Protein 3K7N (pdb70)

Secondary structure (DSSP, 8-state):
--STTS-EEEEEEEEE-HHHHHHTTT-HHHHHHHHHHHHHHHHHHHGGGTEEEEEEEEEE-SS--SS---SSHHHHHHHHHHHIIIIITTTS--SEEEEEE-S--STT--EEE-SS-TT-TTT-EEEEE---S-HHHHHHHHHHHHHHHTT--PPPTT---SSS-BTT-SS-SS---B--HHHHHHHHHHHHHH--GGGSSPPPGGG--SPP-TTSSS--TT-S---SSTTT---TTEETTTTEEPPTT-EEE--SSTTBPPEE--SS-SSPPP--BPPTT---TTTTPPPBTTB---HHHHHHHHH-TTEEEPPGGGGGGGGS-SSSS-EE-TT--EEPPPTTSGGGSB--EEETT----B----SS--BPPTT-EEETTEEEETTEEEETTS--

Sequence (396 aa):
DRYLQDKKYIEFYVIVDNRMYRYYNNDKPAIKIKVYEMINAVNTKFRPLKIHIALIGLEIWSNKDKFEVKPAASVTLKSFGEWRETVLLPRKRNDNAQLLTGIDFNGNTVGRAYIGSLCKTNESVAIVQDYNR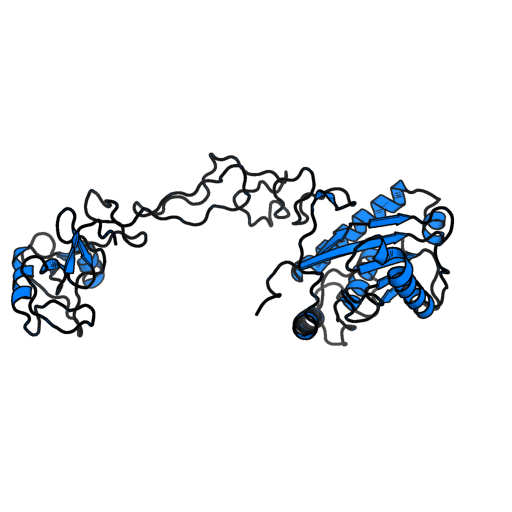RISLVASTITHELGHNLGIHHDKASCICIPGPCIMLKKRTAPAFQFSSCSIREYREYLLRDRPQCILNKPLSTDIVSPPICGNYFVEVGEECDCGSPQACQSACCNAATCQFKGAETECRVAKDDCDLPELCTGQSAECPTDSLQRNGHPCQNNQSYCYNGTCPTLTNQCITLLGPHFTVSPKGCFNLNMRGDDGSFCRMEDGTKIPCAAKDVKCGRLYCTEKNTMSCLIPPNPDGIMAEPGTKCGDGMVCSKGQCVDVQTAY

CATH classification: 3.40.390.10

InterPro domains:
  IPR001590 Peptidase M12B, ADAM/reprolysin [PF01421] (205-400)
  IPR001590 Peptidase M12B, ADAM/reprolysin [PS50215] (205-400)
  IPR001762 Disintegrin domain [PS50214] (408-477)
  IPR001762 Disintegrin domain [SM00050] (417-475)
  IPR002870 Peptidase M12B, propeptide [PF01562] (32-115)
  IPR006586 ADAM, cysteine-rich domain [PF08516] (477-556)
  IPR006586 ADAM, cysteine-rich domain [SM00608] (476-589)
  IPR024079 Metallopeptidase, catalytic domain superfamily [G3DSA:3.40.390.10] (197-401)
  IPR034027 Reprolysin domain, adamalysin-type [cd04269] (205-398)
  IPR036436 Disintegrin domain superfamily [G3DSA:4.10.70.10] (407-443)
  IPR036436 Disintegrin domain superfamily [G3DSA:4.10.70.10] (444-473)
  IPR036436 Disintegrin domain superfamily [SSF57552] (417-473)

Solvent-accessible surface area: 20429 Å² total; per-residue (Å²): 167,128,38,20,118,83,69,0,17,1,15,0,9,4,0,0,0,19,100,0,32,153,128,35,131,81,61,83,102,34,0,80,106,22,2,36,90,4,14,39,29,0,6,75,11,0,77,105,9,105,5,10,3,1,2,34,6,35,33,29,4,41,111,147,37,118,30,120,10,89,61,33,8,58,74,0,7,120,35,0,2,81,21,4,66,98,70,6,38,101,175,87,176,13,8,0,0,1,0,3,0,27,13,112,4,85,74,115,49,44,16,105,16,52,84,7,0,6,39,95,82,74,51,0,0,0,0,0,18,8,72,51,207,121,58,38,20,0,0,2,5,4,0,9,9,0,0,13,0,1,8,0,90,61,19,163,115,104,25,86,15,137,124,30,36,7,0,0,72,154,136,49,124,45,25,0,134,80,17,0,70,44,2,53,155,51,6,104,93,12,0,78,189,48,150,8,125,38,0,65,72,135,6,118,37,107,71,22,75,15,62,70,57,66,23,7,77,8,66,9,87,83,23,83,4,15,12,2,49,82,158,50,32,173,16,49,0,3,60,8,72,73,2,95,56,70,34,55,143,46,124,37,84,111,34,143,73,68,1,9,70,70,10,76,2,68,31,141,45,21,94,27,43,117,69,60,66,34,144,52,7,58,59,5,73,140,104,98,0,26,0,62,101,6,70,20,9,14,15,38,62,9,0,61,114,74,62,16,118,135,43,21,38,2,41,155,45,7,0,81,56,0,90,163,20,72,129,24,10,0,2,57,88,132,110,33,68,80,63,78,5,60,70,120,6,15,41,2,0,20,0,1,0,5,87,113,133,67,150,44,59,86,66,5,124,22,147,96,2,48,38,12,91,84,2,0,40,15,32,131,28,48,0,5,33,140,17,87,5,36,76,33,150,85,46,85

B-factor: mean 52.79, std 18.28, range [23.36, 135.87]

Radius of gyration: 33.34 Å; Cα contacts (8 Å, |Δi|>4): 846; chains: 1; bounding box: 57×54×93 Å

Organism: Naja atra (NCBI:txid8656)

Structure (mmCIF, N/CA/C/O backbone):
data_3K7N
#
_entry.id   3K7N
#
_cell.length_a   62.999
_cell.length_b   62.999
_cell.length_c   273.265
_cell.angle_alpha   90.00
_cell.angle_beta   90.00
_cell.angle_gamma   90.00
#
_symmetry.space_group_name_H-M   'P 43 21 2'
#
loop_
_entity.id
_entity.type
_entity.pdbx_description
1 polymer K-like
2 branched 2-acetamido-2-deoxy-beta-D-glucopyranose-(1-4)-[alpha-L-fucopyranose-(1-6)]2-acetamido-2-deoxy-beta-D-glucopyranose
3 branched 2-acetamido-2-deoxy-beta-D-glucopyranose-(1-4)-[beta-L-fucopyranose-(1-6)]2-acetamido-2-deoxy-beta-D-glucopyranose
4 non-polymer 'ZINC ION'
5 non-polymer 'CALCIUM ION'
6 water water
#
loop_
_atom_site.group_PDB
_atom_site.id
_atom_site.type_symbol
_atom_site.label_atom_id
_atom_site.label_alt_id
_atom_site.label_comp_id
_atom_site.label_asym_id
_atom_site.label_entity_id
_atom_site.label_seq_id
_atom_site.pdbx_PDB_ins_code
_atom_site.Cartn_x
_atom_site.Cartn_y
_atom_site.Cartn_z
_atom_site.occupancy
_atom_site.B_iso_or_equiv
_atom_site.auth_seq_id
_atom_site.auth_comp_id
_atom_site.auth_asym_id
_atom_site.auth_atom_id
_atom_site.pdbx_PDB_model_num
ATOM 1 N N . ASP A 1 2 ? -19.225 -48.696 42.158 1.00 104.85 198 ASP A N 1
ATOM 2 C CA . ASP A 1 2 ? -19.114 -47.207 42.339 1.00 104.98 198 ASP A CA 1
ATOM 3 C C . ASP A 1 2 ? -19.701 -46.340 41.173 1.00 104.44 198 ASP A C 1
ATOM 4 O O . ASP A 1 2 ? -19.961 -46.829 40.063 1.00 104.09 198 ASP A O 1
ATOM 9 N N . ARG A 1 3 ? -19.900 -45.048 41.460 1.00 107.04 199 ARG A N 1
ATOM 10 C CA . ARG A 1 3 ? -20.541 -44.065 40.558 1.00 106.21 199 ARG A CA 1
ATOM 11 C C . ARG A 1 3 ? -19.770 -42.735 40.651 1.00 104.57 199 ARG A C 1
ATOM 12 O O . ARG A 1 3 ? -19.577 -42.254 41.754 1.00 105.12 199 ARG A O 1
ATOM 20 N N . TYR A 1 4 ? -19.376 -42.070 39.559 1.00 90.56 200 TYR A N 1
ATOM 21 C CA . TYR A 1 4 ? -20.086 -41.973 38.279 1.00 88.47 200 TYR A CA 1
ATOM 22 C C . TYR A 1 4 ? -21.541 -41.647 38.712 1.00 86.88 200 TYR A C 1
ATOM 23 O O . TYR A 1 4 ? -21.677 -40.626 39.355 1.00 87.05 200 TYR A O 1
ATOM 32 N N . LEU A 1 5 ? -22.620 -42.367 38.418 1.00 90.47 201 LEU A N 1
ATOM 33 C CA . LEU A 1 5 ? -22.951 -43.079 37.254 1.00 87.99 201 LEU A CA 1
ATOM 34 C C . LEU A 1 5 ? -24.416 -42.776 36.924 1.00 86.19 201 LEU A C 1
ATOM 35 O O . LEU A 1 5 ? -24.737 -42.886 35.745 1.00 87.61 201 LEU A O 1
ATOM 40 N N . GLN A 1 6 ? -25.348 -42.354 37.808 1.00 86.61 202 GLN A N 1
ATOM 41 C CA . GLN A 1 6 ? -25.329 -41.691 39.166 1.00 83.92 202 GLN A CA 1
ATOM 42 C C . GLN A 1 6 ? -25.040 -40.250 39.606 1.00 80.45 202 GLN A C 1
ATOM 43 O O . GLN A 1 6 ? -25.913 -39.628 40.214 1.00 80.64 202 GLN A O 1
ATOM 49 N N . ASP A 1 7 ? -23.875 -39.694 39.310 1.00 64.48 203 ASP A N 1
ATOM 50 C CA . ASP A 1 7 ? -23.671 -38.259 39.306 1.00 61.64 203 ASP A CA 1
ATOM 51 C C . ASP A 1 7 ? -23.939 -37.574 37.917 1.00 58.80 203 ASP A C 1
ATOM 52 O O . ASP A 1 7 ? -23.556 -38.096 36.830 1.00 57.94 203 ASP A O 1
ATOM 57 N N . LYS A 1 8 ? -24.621 -36.435 37.993 1.00 49.37 204 LYS A N 1
ATOM 58 C CA . LYS A 1 8 ? -24.722 -35.490 36.902 1.00 47.16 204 LYS A CA 1
ATOM 59 C C . LYS A 1 8 ? -23.329 -35.170 36.311 1.00 45.17 204 LYS A C 1
ATOM 60 O O . LYS A 1 8 ? -22.385 -34.867 37.046 1.00 45.30 204 LYS A O 1
ATOM 66 N N . LYS A 1 9 ? -23.179 -35.299 34.991 1.00 42.31 205 LYS A N 1
ATOM 67 C CA . LYS A 1 9 ? -21.886 -35.012 34.369 1.00 41.46 205 LYS A CA 1
ATOM 68 C C . LYS A 1 9 ? -22.054 -33.783 33.514 1.00 39.69 205 LYS A C 1
ATOM 69 O O . LYS A 1 9 ? -23.179 -33.311 33.248 1.00 36.48 205 LYS A O 1
ATOM 75 N N . TYR A 1 10 ? -20.931 -33.210 33.155 1.00 42.44 206 TYR A N 1
ATOM 76 C CA . TYR A 1 10 ? -20.993 -31.944 32.442 1.00 42.53 206 TYR A CA 1
ATOM 77 C C . TYR A 1 10 ? -19.899 -31.865 31.437 1.00 41.92 206 TYR A C 1
ATOM 78 O O . TYR A 1 10 ? -18.742 -32.185 31.762 1.00 42.47 206 TYR A O 1
ATOM 87 N N . ILE A 1 11 ? -20.240 -31.367 30.246 1.00 40.21 207 ILE A N 1
ATOM 88 C CA . ILE A 1 11 ? -19.200 -31.170 29.178 1.00 39.10 207 ILE A CA 1
ATOM 89 C C . ILE A 1 11 ? -19.084 -29.709 28.883 1.00 36.90 207 ILE A C 1
ATOM 90 O O . ILE A 1 11 ? -20.066 -29.038 28.520 1.00 36.26 207 ILE A O 1
ATOM 95 N N . GLU A 1 12 ? -17.886 -29.223 29.112 1.00 36.95 208 GLU A N 1
ATOM 96 C CA . GLU A 1 12 ? -17.493 -27.880 28.769 1.00 36.06 208 GLU A CA 1
ATOM 97 C C . GLU A 1 12 ? -17.208 -27.884 27.284 1.00 35.92 208 GLU A C 1
ATOM 98 O O . GLU A 1 12 ? -16.140 -28.299 26.831 1.00 33.61 208 GLU A O 1
ATOM 104 N N . PHE A 1 13 ? -18.211 -27.395 26.519 1.00 37.70 209 PHE A N 1
ATOM 105 C CA . PHE A 1 13 ? -18.284 -27.576 25.074 1.00 35.10 209 PHE A CA 1
ATOM 106 C C . PHE A 1 13 ? -17.935 -26.316 24.320 1.00 34.39 209 PHE A C 1
ATOM 107 O O . PHE A 1 13 ? -18.398 -25.231 24.664 1.00 34.06 209 PHE A O 1
ATOM 115 N N . TYR A 1 14 ? -17.098 -26.456 23.310 1.00 33.74 210 TYR A N 1
ATOM 116 C CA . TYR A 1 14 ? -16.626 -25.347 22.556 1.00 35.62 210 TYR A CA 1
ATOM 117 C C . TYR A 1 14 ? -17.099 -25.567 21.050 1.00 35.85 210 TYR A C 1
ATOM 118 O O . TYR A 1 14 ? -16.948 -26.654 20.503 1.00 34.60 210 TYR A O 1
ATOM 127 N N . VAL A 1 15 ? -17.675 -24.534 20.450 1.00 32.56 211 VAL A N 1
ATOM 128 C CA . VAL A 1 15 ? -18.226 -24.576 19.065 1.00 31.83 211 VAL A CA 1
ATOM 129 C C . VAL A 1 15 ? -17.486 -23.576 18.182 1.00 31.25 211 VAL A C 1
ATOM 130 O O . VAL A 1 15 ? -17.254 -22.417 18.576 1.00 31.93 211 VAL A O 1
ATOM 134 N N . ILE A 1 16 ? -17.106 -24.046 16.997 1.00 30.43 212 ILE A N 1
ATOM 135 C CA . ILE A 1 16 ? -16.569 -23.214 15.858 1.00 29.19 212 ILE A CA 1
ATOM 136 C C . ILE A 1 16 ? -17.605 -23.257 14.759 1.00 28.41 212 ILE A C 1
ATOM 137 O O . ILE A 1 16 ? -18.117 -24.323 14.420 1.00 29.99 212 ILE A O 1
ATOM 142 N N . VAL A 1 17 ? -17.962 -22.089 14.253 1.00 27.90 213 VAL A N 1
ATOM 143 C CA . VAL A 1 17 ? -18.707 -21.957 13.038 1.00 29.77 213 VAL A CA 1
ATOM 144 C C . VAL A 1 17 ? -17.712 -21.512 11.928 1.00 31.47 213 VAL A C 1
ATOM 145 O O . VAL A 1 17 ? -17.037 -20.431 12.021 1.00 32.67 213 VAL A O 1
ATOM 149 N N . ASP A 1 18 ? -17.529 -22.388 10.944 1.00 32.25 214 ASP A N 1
ATOM 150 C CA . ASP A 1 18 ? -16.506 -22.133 9.910 1.00 33.81 214 ASP A CA 1
ATOM 151 C C . ASP A 1 18 ? -16.983 -21.029 8.913 1.00 32.99 214 ASP A C 1
ATOM 152 O O . ASP A 1 18 ? -18.114 -20.505 9.017 1.00 32.31 214 ASP A O 1
ATOM 157 N N . ASN A 1 19 ? -16.059 -20.559 8.102 1.00 32.66 215 ASN A N 1
ATOM 158 C CA . ASN A 1 19 ? -16.318 -19.409 7.180 1.00 32.98 215 ASN A CA 1
ATOM 159 C C . ASN A 1 19 ? -17.370 -19.749 6.081 1.00 32.93 215 ASN A C 1
ATOM 160 O O . ASN A 1 19 ? -18.123 -18.875 5.705 1.00 35.45 215 ASN A O 1
ATOM 165 N N . ARG A 1 20 ? -17.419 -20.974 5.581 1.00 32.01 216 ARG A N 1
ATOM 166 C CA . ARG A 1 20 ? -18.514 -21.403 4.673 1.00 34.37 216 ARG A CA 1
ATOM 167 C C . ARG A 1 20 ? -19.876 -21.298 5.279 1.00 34.92 216 ARG A C 1
ATOM 168 O O . ARG A 1 20 ? -20.830 -20.834 4.639 1.00 36.37 216 ARG A O 1
ATOM 176 N N . MET A 1 21 ? -19.996 -21.692 6.533 1.00 35.62 217 MET A N 1
ATOM 177 C CA . MET A 1 21 ? -21.239 -21.532 7.192 1.00 36.71 217 MET A CA 1
ATOM 178 C C . MET A 1 21 ? -21.587 -20.026 7.401 1.00 34.26 217 MET A C 1
ATOM 179 O O . MET A 1 21 ? -22.686 -19.652 7.188 1.00 32.21 217 MET A O 1
ATOM 184 N N . TYR A 1 22 ? -20.649 -19.198 7.831 1.00 37.43 218 TYR A N 1
ATOM 185 C CA . TYR A 1 22 ? -20.879 -17.776 7.987 1.00 37.34 218 TYR A CA 1
ATOM 186 C C . TYR A 1 22 ? -21.397 -17.174 6.680 1.00 38.38 218 TYR A C 1
ATOM 187 O O . TYR A 1 22 ? -22.310 -16.370 6.741 1.00 38.88 218 TYR A O 1
ATOM 196 N N . ARG A 1 23 ? -20.780 -17.525 5.522 1.00 35.46 219 ARG A N 1
ATOM 197 C CA . ARG A 1 23 ? -21.252 -17.088 4.172 1.00 36.40 219 ARG A CA 1
ATOM 198 C C . ARG A 1 23 ? -22.639 -17.596 3.865 1.00 38.06 219 ARG A C 1
ATOM 199 O O . ARG A 1 23 ? -23.470 -16.800 3.422 1.00 36.81 219 ARG A O 1
ATOM 207 N N . TYR A 1 24 ? -22.883 -18.894 4.100 1.00 39.37 220 TYR A N 1
ATOM 208 C CA . TYR A 1 24 ? -24.222 -19.485 3.898 1.00 43.56 220 TYR A CA 1
ATOM 209 C C . TYR A 1 24 ? -25.314 -18.779 4.745 1.00 45.98 220 TYR A C 1
ATOM 210 O O . TYR A 1 24 ? -26.483 -18.695 4.323 1.00 47.98 220 TYR A O 1
ATOM 219 N N . TYR A 1 25 ? -24.940 -18.250 5.932 1.00 39.48 221 TYR A N 1
ATOM 220 C CA . TYR A 1 25 ? -25.816 -17.446 6.768 1.00 37.83 221 TYR A CA 1
ATOM 221 C C . TYR A 1 25 ? -25.779 -15.989 6.424 1.00 37.52 221 TYR A C 1
ATOM 222 O O . TYR A 1 25 ? -26.061 -15.155 7.225 1.00 36.26 221 TYR A O 1
ATOM 231 N N . ASN A 1 26 ? -25.371 -15.657 5.212 1.00 41.09 222 ASN A N 1
ATOM 232 C CA . ASN A 1 26 ? -25.463 -14.265 4.796 1.00 41.26 222 ASN A CA 1
ATOM 233 C C . ASN A 1 26 ? -24.751 -13.314 5.754 1.00 40.19 222 ASN A C 1
ATOM 234 O O . ASN A 1 26 ? -25.202 -12.193 6.020 1.00 40.50 222 ASN A O 1
ATOM 239 N N . ASN A 1 27 ? -23.621 -13.765 6.295 1.00 41.30 223 ASN A N 1
ATOM 240 C CA . ASN A 1 27 ? -22.842 -12.927 7.201 1.00 40.81 223 ASN A CA 1
ATOM 241 C C . ASN A 1 27 ? -23.605 -12.469 8.453 1.00 39.81 223 ASN A C 1
ATOM 242 O O . ASN A 1 27 ? -23.213 -11.492 9.089 1.00 39.76 223 ASN A O 1
ATOM 247 N N . ASP A 1 28 ? -24.674 -13.166 8.832 1.00 39.03 224 ASP A N 1
ATOM 248 C CA . ASP A 1 28 ? -25.585 -12.725 9.904 1.00 39.57 224 ASP A CA 1
ATOM 249 C C . ASP A 1 28 ? -25.184 -13.394 11.241 1.00 40.07 224 ASP A C 1
ATOM 250 O O . ASP A 1 28 ? -25.692 -14.471 11.544 1.00 38.68 224 ASP A O 1
ATOM 255 N N . LYS A 1 29 ? -24.295 -12.760 12.022 1.00 40.38 225 LYS A N 1
ATOM 256 C CA . LYS A 1 29 ? -23.858 -13.338 13.293 1.00 39.76 225 LYS A CA 1
ATOM 257 C C . LYS A 1 29 ? -25.004 -13.557 14.213 1.00 36.48 225 LYS A C 1
ATOM 258 O O . LYS A 1 29 ? -25.117 -14.600 14.746 1.00 34.21 225 LYS A O 1
ATOM 264 N N . PRO A 1 30 ? -25.852 -12.540 14.405 1.00 36.11 226 PRO A N 1
ATOM 265 C CA . PRO A 1 30 ? -26.956 -12.803 15.291 1.00 34.02 226 PRO A CA 1
ATOM 266 C C . PRO A 1 30 ? -27.773 -14.066 14.965 1.00 35.44 226 PRO A C 1
ATOM 267 O O . PRO A 1 30 ? -28.238 -14.773 15.874 1.00 36.47 226 PRO A O 1
ATOM 271 N N . ALA A 1 31 ? -27.947 -14.362 13.687 1.00 35.23 227 ALA A N 1
ATOM 272 C CA . ALA A 1 31 ? -28.813 -15.482 13.247 1.00 35.03 227 ALA A CA 1
ATOM 273 C C . ALA A 1 31 ? -28.021 -16.737 13.441 1.00 34.36 227 ALA A C 1
ATOM 274 O O . ALA A 1 31 ? -28.576 -17.785 13.836 1.00 35.23 227 ALA A O 1
ATOM 276 N N . ILE A 1 32 ? -26.701 -16.635 13.231 1.00 30.42 228 ILE A N 1
ATOM 277 C CA . ILE A 1 32 ? -25.857 -17.785 13.496 1.00 31.09 228 ILE A CA 1
ATOM 278 C C . ILE A 1 32 ? -25.880 -18.199 14.995 1.00 31.68 228 ILE A C 1
ATOM 279 O O . ILE A 1 32 ? -26.094 -19.375 15.355 1.00 30.67 228 ILE A O 1
ATOM 284 N N . LYS A 1 33 ? -25.723 -17.191 15.856 1.00 35.39 229 LYS A N 1
ATOM 285 C CA . LYS A 1 33 ? -25.686 -17.455 17.309 1.00 37.21 229 LYS A CA 1
ATOM 286 C C . LYS A 1 33 ? -26.999 -18.017 17.836 1.00 37.25 229 LYS A C 1
ATOM 287 O O . LYS A 1 33 ? -26.944 -18.949 18.598 1.00 39.27 229 LYS A O 1
ATOM 293 N N . ILE A 1 34 ? -28.134 -17.410 17.505 1.00 30.39 230 ILE A N 1
ATOM 294 C CA . ILE A 1 34 ? -29.400 -17.921 17.973 1.00 32.66 230 ILE A CA 1
ATOM 295 C C . ILE A 1 34 ? -29.596 -19.356 17.463 1.00 32.60 230 ILE A C 1
ATOM 296 O O . ILE A 1 34 ? -30.102 -20.165 18.177 1.00 33.60 230 ILE A O 1
ATOM 301 N N . LYS A 1 35 ? -29.151 -19.699 16.232 1.00 37.65 231 LYS A N 1
ATOM 302 C CA . LYS A 1 35 ? -29.325 -21.075 15.735 1.00 36.79 231 LYS A CA 1
ATOM 303 C C . LYS A 1 35 ? -28.524 -22.011 16.694 1.00 36.52 231 LYS A C 1
ATOM 304 O O . LYS A 1 35 ? -28.991 -23.112 17.068 1.00 36.81 231 LYS A O 1
ATOM 310 N N . VAL A 1 36 ? -27.280 -21.644 17.018 1.00 33.08 232 VAL A N 1
ATOM 311 C CA . VAL A 1 36 ? -26.408 -22.592 17.796 1.00 32.51 232 VAL A CA 1
ATOM 312 C C . VAL A 1 36 ? -26.946 -22.704 19.213 1.00 31.69 232 VAL A C 1
ATOM 313 O O . VAL A 1 36 ? -27.001 -23.769 19.797 1.00 28.63 232 VAL A O 1
ATOM 317 N N . TYR A 1 37 ? -27.383 -21.567 19.752 1.00 30.86 233 TYR A N 1
ATOM 318 C CA . TYR A 1 37 ? -28.060 -21.658 21.065 1.00 31.81 233 TYR A CA 1
ATOM 319 C C . TYR A 1 37 ? -29.223 -22.643 21.082 1.00 32.52 233 TYR A C 1
ATOM 320 O O . TYR A 1 37 ? -29.356 -23.436 22.027 1.00 32.99 233 TYR A O 1
ATOM 329 N N . GLU A 1 38 ? -30.069 -22.591 20.050 1.00 36.34 234 GLU A N 1
ATOM 330 C CA . GLU A 1 38 ? -31.311 -23.408 20.032 1.00 37.87 234 GLU A CA 1
ATOM 331 C C . GLU A 1 38 ? -30.925 -24.884 19.804 1.00 36.75 234 GLU A C 1
ATOM 332 O O . GLU A 1 38 ? -31.513 -25.774 20.370 1.00 36.26 234 GLU A O 1
ATOM 338 N N . MET A 1 39 ? -29.835 -25.116 19.094 1.00 34.11 235 MET A N 1
ATOM 339 C CA . MET A 1 39 ? -29.435 -26.470 18.854 1.00 35.23 235 MET A CA 1
ATOM 340 C C . MET A 1 39 ? -28.869 -27.037 20.079 1.00 35.07 235 MET A C 1
ATOM 341 O O . MET A 1 39 ? -29.152 -28.167 20.362 1.00 35.57 235 MET A O 1
ATOM 346 N N . ILE A 1 40 ? -28.041 -26.258 20.816 1.00 35.28 236 ILE A N 1
ATOM 347 C CA . ILE A 1 40 ? -27.447 -26.771 22.037 1.00 34.55 236 ILE A CA 1
ATOM 348 C C . ILE A 1 40 ? -28.524 -27.113 23.042 1.00 34.18 236 ILE A C 1
ATOM 349 O O . ILE A 1 40 ? -28.386 -28.055 23.772 1.00 34.71 236 ILE A O 1
ATOM 354 N N . ASN A 1 41 ? -29.599 -26.363 23.097 1.00 31.29 237 ASN A N 1
ATOM 355 C CA . ASN A 1 41 ? -30.638 -26.656 24.093 1.00 33.60 237 ASN A CA 1
ATOM 356 C C . ASN A 1 41 ? -31.348 -27.964 23.736 1.00 35.03 237 ASN A C 1
ATOM 357 O O . ASN A 1 41 ? -31.799 -28.721 24.588 1.00 36.54 237 ASN A O 1
ATOM 362 N N . ALA A 1 42 ? -31.508 -28.186 22.446 1.00 42.43 238 ALA A N 1
ATOM 363 C CA . ALA A 1 42 ? -32.132 -29.421 21.903 1.00 41.81 238 ALA A CA 1
ATOM 364 C C . ALA A 1 42 ? -31.196 -30.624 22.129 1.00 40.79 238 ALA A C 1
ATOM 365 O O . ALA A 1 42 ? -31.641 -31.705 22.456 1.00 41.10 238 ALA A O 1
ATOM 367 N N . VAL A 1 43 ? -29.901 -30.460 21.919 1.00 37.91 239 VAL A N 1
ATOM 368 C CA . VAL A 1 43 ? -28.946 -31.507 22.353 1.00 37.43 239 VAL A CA 1
ATOM 369 C C . VAL A 1 43 ? -29.045 -31.871 23.894 1.00 41.20 239 VAL A C 1
ATOM 370 O O . VAL A 1 43 ? -29.000 -33.089 24.276 1.00 42.47 239 VAL A O 1
ATOM 374 N N . ASN A 1 44 ? -29.121 -30.849 24.780 1.00 42.22 240 ASN A N 1
ATOM 375 C CA . ASN A 1 44 ? -29.279 -31.091 26.205 1.00 43.94 240 ASN A CA 1
ATOM 376 C C . ASN A 1 44 ? -30.592 -31.854 26.577 1.00 44.88 240 ASN A C 1
ATOM 377 O O . ASN A 1 44 ? -30.568 -32.668 27.501 1.00 42.86 240 ASN A O 1
ATOM 382 N N . THR A 1 45 ? -31.702 -31.533 25.895 1.00 39.08 241 THR A N 1
ATOM 383 C CA . THR A 1 45 ? -32.933 -32.253 26.029 1.00 40.31 241 THR A CA 1
ATOM 384 C C . THR A 1 45 ? -32.763 -33.714 25.665 1.00 41.77 241 THR A C 1
ATOM 385 O O . THR A 1 45 ? -33.257 -34.518 26.379 1.00 43.47 241 THR A O 1
ATOM 389 N N . LYS A 1 46 ? -32.042 -34.072 24.598 1.00 43.86 242 LYS A N 1
ATOM 390 C CA . LYS A 1 46 ? -31.800 -35.515 24.265 1.00 43.74 242 LYS A CA 1
ATOM 391 C C . LYS A 1 46 ? -30.821 -36.175 25.228 1.00 43.62 242 LYS A C 1
ATOM 392 O O . LYS A 1 46 ? -30.970 -37.337 25.547 1.00 44.11 242 LYS A O 1
ATOM 398 N N . PHE A 1 47 ? -29.847 -35.434 25.730 1.00 40.38 243 PHE A N 1
ATOM 399 C CA . PHE A 1 47 ? -28.914 -36.020 26.674 1.00 40.97 243 PHE A CA 1
ATOM 400 C C . PHE A 1 47 ? -29.390 -36.139 28.146 1.00 40.44 243 PHE A C 1
ATOM 401 O O . PHE A 1 47 ? -28.776 -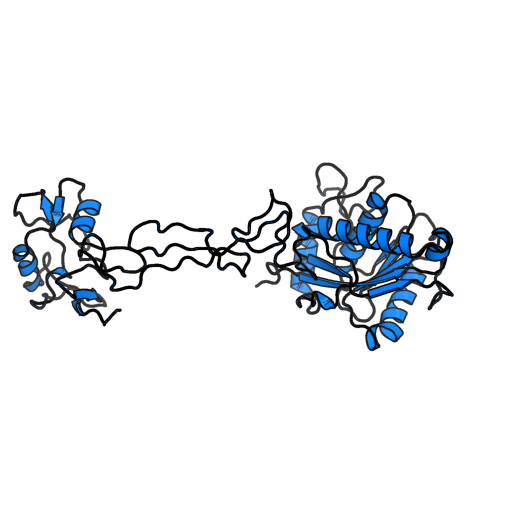36.858 28.958 1.00 39.22 243 PHE A O 1
ATOM 409 N N . ARG A 1 48 ? -30.465 -35.452 28.473 1.00 42.05 244 ARG A N 1
ATOM 410 C CA . ARG A 1 48 ? -30.976 -35.449 29.852 1.00 43.95 244 ARG A CA 1
ATOM 411 C C . ARG A 1 48 ? -31.118 -36.878 30.511 1.00 44.23 244 ARG A C 1
ATOM 412 O O . ARG A 1 48 ? -30.699 -37.078 31.644 1.00 44.71 244 ARG A O 1
ATOM 420 N N . PRO A 1 49 ? -31.759 -37.844 29.816 1.00 49.82 245 PRO A N 1
ATOM 421 C CA . PRO A 1 49 ? -31.820 -39.186 30.414 1.00 50.31 245 PRO A CA 1
ATOM 422 C C . PRO A 1 49 ? -30.440 -39.770 30.683 1.00 49.66 245 PRO A C 1
ATOM 423 O O . PRO A 1 49 ? -30.328 -40.613 31.583 1.00 49.96 245 PRO A O 1
ATOM 427 N N . LEU A 1 50 ? -29.396 -39.324 29.967 1.00 37.33 246 LEU A N 1
ATOM 428 C CA . LEU A 1 50 ? -28.054 -39.784 30.289 1.00 35.54 246 LEU A CA 1
ATOM 429 C C . LEU A 1 50 ? -27.386 -38.985 31.397 1.00 35.43 246 LEU A C 1
ATOM 430 O O . LEU A 1 50 ? -26.207 -39.167 31.624 1.00 35.43 246 LEU A O 1
ATOM 435 N N . LYS A 1 51 ? -28.076 -38.052 32.046 1.00 41.62 247 LYS A N 1
ATOM 436 C CA . LYS A 1 51 ? -27.445 -37.270 33.137 1.00 44.23 247 LYS A CA 1
ATOM 437 C C . LYS A 1 51 ? -26.165 -36.525 32.713 1.00 43.20 247 LYS A C 1
ATOM 438 O O . LYS A 1 51 ? -25.156 -36.511 33.410 1.00 43.51 247 LYS A O 1
ATOM 444 N N . ILE A 1 52 ? -26.174 -35.940 31.541 1.00 45.32 248 ILE A N 1
ATOM 445 C CA . ILE A 1 52 ? -24.984 -35.304 31.017 1.00 44.89 248 ILE A CA 1
ATOM 446 C C . ILE A 1 52 ? -25.546 -33.978 30.432 1.00 43.41 248 ILE A C 1
ATOM 447 O O . ILE A 1 52 ? -26.620 -33.904 29.753 1.00 43.27 248 ILE A O 1
ATOM 452 N N . HIS A 1 53 ? -24.914 -32.900 30.839 1.00 45.54 249 HIS A N 1
ATOM 453 C CA . HIS A 1 53 ? -25.303 -31.580 30.410 1.00 44.49 249 HIS A CA 1
ATOM 454 C C . HIS A 1 53 ? -24.140 -30.973 29.619 1.00 44.16 249 HIS A C 1
ATOM 455 O O . HIS A 1 53 ? -22.966 -31.053 30.030 1.00 44.92 249 HIS A O 1
ATOM 462 N N . ILE A 1 54 ? -24.490 -30.371 28.481 1.00 37.89 250 ILE A N 1
ATOM 463 C CA . ILE A 1 54 ? -23.543 -29.725 27.555 1.00 36.55 250 ILE A CA 1
ATOM 464 C C . ILE A 1 54 ? -23.554 -28.230 27.841 1.00 35.41 250 ILE A C 1
ATOM 465 O O . ILE A 1 54 ? -24.558 -27.504 27.563 1.00 34.87 250 ILE A O 1
ATOM 470 N N . ALA A 1 55 ? -22.454 -27.759 28.391 1.00 35.09 251 ALA A N 1
ATOM 471 C CA . ALA A 1 55 ? -22.403 -26.380 28.746 1.00 33.46 251 ALA A CA 1
ATOM 472 C C . ALA A 1 55 ? -21.581 -25.670 27.732 1.00 34.71 251 ALA A C 1
ATOM 473 O O . ALA A 1 55 ? -20.337 -25.912 27.641 1.00 34.89 251 ALA A O 1
ATOM 475 N N . LEU A 1 56 ? -22.237 -24.739 27.007 1.00 36.74 252 LEU A N 1
ATOM 476 C CA . LEU A 1 56 ? -21.518 -23.960 26.036 1.00 35.76 252 LEU A CA 1
ATOM 477 C C . LEU A 1 56 ? -20.614 -22.876 26.663 1.00 36.02 252 LEU A C 1
ATOM 478 O O . LEU A 1 56 ? -21.105 -21.827 27.143 1.00 37.59 252 LEU A O 1
ATOM 483 N N . ILE A 1 57 ? -19.310 -23.088 26.602 1.00 30.43 253 ILE A N 1
ATOM 484 C CA . ILE A 1 57 ? -18.352 -22.161 27.129 1.00 31.00 253 ILE A CA 1
ATOM 485 C C . ILE A 1 57 ? -17.427 -21.450 26.106 1.00 32.79 253 ILE A C 1
ATOM 486 O O . ILE A 1 57 ? -16.537 -20.618 26.485 1.00 32.05 253 ILE A O 1
ATOM 491 N N . GLY A 1 58 ? -17.608 -21.735 24.816 1.00 36.60 254 GLY A N 1
ATOM 492 C CA . GLY A 1 58 ? -16.894 -21.004 23.776 1.00 36.75 254 GLY A CA 1
ATOM 493 C C . GLY A 1 58 ? -17.629 -21.103 22.441 1.00 36.90 254 GLY A C 1
ATOM 494 O O . GLY A 1 58 ? -18.164 -22.189 22.094 1.00 35.99 254 GLY A O 1
ATOM 495 N N . LEU A 1 59 ? -17.639 -19.998 21.693 1.00 35.77 255 LEU A N 1
ATOM 496 C CA . LEU A 1 59 ? -18.212 -19.933 20.299 1.00 35.68 255 LEU A CA 1
ATOM 497 C C . LEU A 1 59 ? -17.341 -19.038 19.457 1.00 36.30 255 LEU A C 1
ATOM 498 O O . LEU A 1 59 ? -17.224 -17.827 19.717 1.00 36.82 255 LEU A O 1
ATOM 503 N N . GLU A 1 60 ? -16.654 -19.609 18.478 1.00 35.71 256 GLU A N 1
ATOM 504 C CA . GLU A 1 60 ? -15.974 -18.732 17.510 1.00 36.07 256 GLU A CA 1
ATOM 505 C C . GLU A 1 60 ? -16.717 -18.807 16.169 1.00 34.64 256 GLU A C 1
ATOM 506 O O . GLU A 1 60 ? -17.179 -19.882 15.760 1.00 32.46 256 GLU A O 1
ATOM 512 N N . ILE A 1 61 ? -16.884 -17.646 15.559 1.00 37.16 257 ILE A N 1
ATOM 513 C CA . ILE A 1 61 ? -17.379 -17.563 14.174 1.00 38.69 257 ILE A CA 1
ATOM 514 C C . ILE A 1 61 ? -16.235 -17.091 13.282 1.00 38.70 257 ILE A C 1
ATOM 515 O O . ILE A 1 61 ? -15.650 -16.010 13.466 1.00 39.24 257 ILE A O 1
ATOM 520 N N . TRP A 1 62 ? -15.857 -17.923 12.350 1.00 35.45 258 TRP A N 1
ATOM 521 C CA . TRP A 1 62 ? -14.732 -17.536 11.490 1.00 35.36 258 TRP A CA 1
ATOM 522 C C . TRP A 1 62 ? -15.270 -16.601 10.372 1.00 36.64 258 TRP A C 1
ATOM 523 O O . TRP A 1 62 ? -15.425 -16.991 9.238 1.00 35.99 258 TRP A O 1
ATOM 534 N N . SER A 1 63 ? -15.564 -15.349 10.727 1.00 34.80 259 SER A N 1
ATOM 535 C CA . SER A 1 63 ? -16.060 -14.400 9.802 1.00 37.21 259 SER A CA 1
ATOM 536 C C . SER A 1 63 ? -15.051 -13.901 8.727 1.00 39.68 259 SER A C 1
ATOM 537 O O . SER A 1 63 ? -15.470 -13.331 7.695 1.00 41.67 259 SER A O 1
ATOM 540 N N . ASN A 1 64 ? -13.754 -14.104 8.904 1.00 44.79 260 ASN A N 1
ATOM 541 C CA . ASN A 1 64 ? -12.836 -13.633 7.870 1.00 45.51 260 ASN A CA 1
ATOM 542 C C . ASN A 1 64 ? -12.250 -14.785 7.037 1.00 46.91 260 ASN A C 1
ATOM 543 O O . ASN A 1 64 ? -12.296 -14.753 5.779 1.00 49.25 260 ASN A O 1
ATOM 548 N N . LYS A 1 65 ? -11.719 -15.807 7.700 1.00 42.47 261 LYS A N 1
ATOM 549 C CA . LYS A 1 65 ? -11.149 -16.918 7.013 1.00 43.73 261 LYS A CA 1
ATOM 550 C C . LYS A 1 65 ? -11.170 -18.064 7.998 1.00 42.07 261 LYS A C 1
ATOM 551 O O . LYS A 1 65 ? -11.235 -17.821 9.183 1.00 40.83 261 LYS A O 1
ATOM 557 N N . ASP A 1 66 ? -11.045 -19.297 7.510 1.00 41.30 262 ASP A N 1
ATOM 558 C CA . ASP A 1 66 ? -10.918 -20.433 8.371 1.00 41.08 262 ASP A CA 1
ATOM 559 C C . ASP A 1 66 ? -9.555 -20.477 9.021 1.00 42.29 262 ASP A C 1
ATOM 560 O O . ASP A 1 66 ? -8.587 -19.949 8.436 1.00 40.64 262 ASP A O 1
ATOM 565 N N . LYS A 1 67 ? -9.458 -21.090 10.220 1.00 44.00 263 LYS A N 1
ATOM 566 C CA . LYS A 1 67 ? -8.156 -21.091 10.915 1.00 44.71 263 LYS A CA 1
ATOM 567 C C . LYS A 1 67 ? -7.315 -22.312 10.579 1.00 45.07 263 LYS A C 1
ATOM 568 O O . LYS A 1 67 ? -6.110 -22.259 10.819 1.00 46.82 263 LYS A O 1
ATOM 574 N N . PHE A 1 68 ? -7.927 -23.375 10.069 1.00 44.47 264 PHE A N 1
ATOM 575 C CA . PHE A 1 68 ? -7.184 -24.453 9.391 1.00 47.23 264 PHE A CA 1
ATOM 576 C C . PHE A 1 68 ? -8.031 -24.820 8.132 1.00 48.41 264 PHE A C 1
ATOM 577 O O . PHE A 1 68 ? -9.191 -24.385 8.038 1.00 47.69 264 PHE A O 1
ATOM 585 N N . GLU A 1 69 ? -7.504 -25.647 7.225 1.00 49.29 265 GLU A N 1
ATOM 586 C CA . GLU A 1 69 ? -8.170 -25.993 5.945 1.00 50.36 265 GLU A CA 1
ATOM 587 C C . GLU A 1 69 ? -9.325 -26.934 6.072 1.00 49.85 265 GLU A C 1
ATOM 588 O O . GLU A 1 69 ? -9.171 -28.097 6.477 1.00 51.38 265 GLU A O 1
ATOM 594 N N . VAL A 1 70 ? -10.513 -26.472 5.745 1.00 44.59 266 VAL A N 1
ATOM 595 C CA . VAL A 1 70 ? -11.617 -27.414 5.818 1.00 44.04 266 VAL A CA 1
ATOM 596 C C . VAL A 1 70 ? -11.837 -27.992 4.427 1.00 44.73 266 VAL A C 1
ATOM 597 O O . VAL A 1 70 ? -11.680 -27.264 3.438 1.00 44.92 266 VAL A O 1
ATOM 601 N N . LYS A 1 71 ? -12.038 -29.313 4.354 1.00 42.91 267 LYS A N 1
ATOM 602 C CA . LYS A 1 71 ? -11.933 -30.045 3.096 1.00 43.50 267 LYS A CA 1
ATOM 603 C C . LYS A 1 71 ? -13.082 -30.937 3.107 1.00 42.18 267 LYS A C 1
ATOM 604 O O . LYS A 1 71 ? -13.569 -31.221 4.176 1.00 41.55 267 LYS A O 1
ATOM 610 N N . PRO A 1 72 ? -13.579 -31.333 1.906 1.00 45.28 268 PRO A N 1
ATOM 611 C CA . PRO A 1 72 ? -14.805 -32.114 1.795 1.00 44.54 268 PRO A CA 1
ATOM 612 C C . PRO A 1 72 ? -14.704 -33.585 2.168 1.00 45.29 268 PRO A C 1
ATOM 613 O O . PRO A 1 72 ? -15.774 -34.265 2.354 1.00 46.38 268 PRO A O 1
ATOM 617 N N . ALA A 1 73 ? -13.477 -34.103 2.280 1.00 45.70 269 ALA A N 1
ATOM 618 C CA . ALA A 1 73 ? -13.274 -35.449 2.853 1.00 45.75 269 ALA A CA 1
ATOM 619 C C . ALA A 1 73 ? -13.394 -35.291 4.353 1.00 46.51 269 ALA A C 1
ATOM 620 O O . ALA A 1 73 ? -12.509 -34.699 4.979 1.00 46.61 269 ALA A O 1
ATOM 622 N N . ALA A 1 74 ? -14.513 -35.774 4.900 1.00 46.71 270 ALA A N 1
ATOM 623 C CA . ALA A 1 74 ? -14.846 -35.613 6.307 1.00 48.38 270 ALA A CA 1
ATOM 624 C C . ALA A 1 74 ? -13.737 -36.141 7.230 1.00 49.41 270 ALA A C 1
ATOM 625 O O . ALA A 1 74 ? -13.445 -35.498 8.263 1.00 48.99 270 ALA A O 1
ATOM 627 N N . SER A 1 75 ? -13.129 -37.286 6.888 1.00 47.73 271 SER A N 1
ATOM 628 C CA . SER A 1 75 ? -12.082 -37.847 7.747 1.00 47.95 271 SER A CA 1
ATOM 629 C C . SER A 1 75 ? -10.852 -36.976 7.719 1.00 46.65 271 SER A C 1
ATOM 630 O O . SER A 1 75 ? -10.170 -36.857 8.699 1.00 46.95 271 SER A O 1
ATOM 633 N N . VAL A 1 76 ? -10.561 -36.336 6.616 1.00 48.63 272 VAL A N 1
ATOM 634 C CA . VAL A 1 76 ? -9.414 -35.422 6.619 1.00 48.99 272 VAL A CA 1
ATOM 635 C C . VAL A 1 76 ? -9.697 -34.109 7.474 1.00 48.03 272 VAL A C 1
ATOM 636 O O . VAL A 1 76 ? -8.839 -33.592 8.192 1.00 48.26 272 VAL A O 1
ATOM 640 N N . THR A 1 77 ? -10.901 -33.597 7.411 1.00 48.32 273 THR A N 1
ATOM 641 C CA . THR A 1 77 ? -11.224 -32.419 8.235 1.00 48.31 273 THR A CA 1
ATOM 642 C C . THR A 1 77 ? -11.221 -32.764 9.719 1.00 46.48 273 THR A C 1
ATOM 643 O O . THR A 1 77 ? -10.695 -32.019 10.534 1.00 47.43 273 THR A O 1
ATOM 647 N N . LEU A 1 78 ? -11.766 -33.910 10.045 1.00 42.35 274 LEU A N 1
ATOM 648 C CA . LEU A 1 78 ? -11.860 -34.323 11.407 1.00 42.48 274 LEU A CA 1
ATOM 649 C C . LEU A 1 78 ? -10.493 -34.455 12.021 1.00 43.61 274 LEU A C 1
ATOM 650 O O . LEU A 1 78 ? -10.293 -34.052 13.137 1.00 43.72 274 LEU A O 1
ATOM 655 N N . LYS A 1 79 ? -9.549 -35.042 11.297 1.00 43.84 275 LYS A N 1
ATOM 656 C CA . LYS A 1 79 ? -8.212 -35.142 11.813 1.00 44.27 275 LYS A CA 1
ATOM 657 C C . LYS A 1 79 ? -7.490 -33.791 11.899 1.00 43.53 275 LYS A C 1
ATOM 658 O O . LYS A 1 79 ? -6.840 -33.490 12.885 1.00 44.94 275 LYS A O 1
ATOM 664 N N . SER A 1 80 ? -7.644 -32.959 10.908 1.00 45.09 276 SER A N 1
ATOM 665 C CA . SER A 1 80 ? -7.205 -31.575 10.981 1.00 45.50 276 SER A CA 1
ATOM 666 C C . SER A 1 80 ? -7.809 -30.694 12.147 1.00 45.09 276 SER A C 1
ATOM 667 O O . SER A 1 80 ? -7.103 -29.853 12.740 1.00 46.11 276 SER A O 1
ATOM 670 N N . PHE A 1 81 ? -9.098 -30.886 12.443 1.00 39.04 277 PHE A N 1
ATOM 671 C CA . PHE A 1 81 ? -9.769 -30.146 13.518 1.00 38.44 277 PHE A CA 1
ATOM 672 C C . PHE A 1 81 ? -9.172 -30.586 14.844 1.00 39.69 277 PHE A C 1
ATOM 673 O O . PHE A 1 81 ? -8.814 -29.725 15.652 1.00 39.33 277 PHE A O 1
ATOM 681 N N . GLY A 1 82 ? -9.053 -31.920 15.044 1.00 39.22 278 GLY A N 1
ATOM 682 C CA . GLY A 1 82 ? -8.478 -32.504 16.235 1.00 39.77 278 GLY A CA 1
ATOM 683 C C . GLY A 1 82 ? -7.134 -31.935 16.584 1.00 40.30 278 GLY A C 1
ATOM 684 O O . GLY A 1 82 ? -6.832 -31.667 17.755 1.00 41.71 278 GLY A O 1
ATOM 685 N N . GLU A 1 83 ? -6.343 -31.714 15.547 1.00 44.50 279 GLU A N 1
ATOM 686 C CA . GLU A 1 83 ? -4.981 -31.257 15.666 1.00 46.33 279 GLU A CA 1
ATOM 687 C C . GLU A 1 83 ? -4.960 -29.799 15.976 1.00 44.49 279 GLU A C 1
ATOM 688 O O . GLU A 1 83 ? -4.160 -29.340 16.753 1.00 45.76 279 GLU A O 1
ATOM 694 N N . TRP A 1 84 ? -5.845 -29.052 15.338 1.00 42.39 280 TRP A N 1
ATOM 695 C CA . TRP A 1 84 ? -5.986 -27.660 15.625 1.00 39.84 280 TRP A CA 1
ATOM 696 C C . TRP A 1 84 ? -6.453 -27.552 17.032 1.00 39.29 280 TRP A C 1
ATOM 697 O O . TRP A 1 84 ? -5.971 -26.760 17.764 1.00 40.06 280 TRP A O 1
ATOM 708 N N . ARG A 1 85 ? -7.407 -28.357 17.444 1.00 41.62 281 ARG A N 1
ATOM 709 C CA . ARG A 1 85 ? -7.875 -28.211 18.819 1.00 41.49 281 ARG A CA 1
ATOM 710 C C . ARG A 1 85 ? -6.701 -28.442 19.783 1.00 41.84 281 ARG A C 1
ATOM 711 O O . ARG A 1 85 ? -6.455 -27.697 20.732 1.00 41.49 281 ARG A O 1
ATOM 719 N N . GLU A 1 86 ? -5.977 -29.504 19.538 1.00 44.96 282 GLU A N 1
ATOM 720 C CA . GLU A 1 86 ? -4.853 -29.799 20.445 1.00 46.49 282 GLU A CA 1
ATOM 721 C C . GLU A 1 86 ? -3.741 -28.785 20.356 1.00 45.54 282 GLU A C 1
ATOM 722 O O . GLU A 1 86 ? -3.208 -28.369 21.352 1.00 46.51 282 GLU A O 1
ATOM 728 N N . THR A 1 87 ? -3.359 -28.413 19.166 1.00 43.95 283 THR A N 1
ATOM 729 C CA . THR A 1 87 ? -2.141 -27.641 19.040 1.00 46.49 283 THR A CA 1
ATOM 730 C C . THR A 1 87 ? -2.380 -26.156 19.256 1.00 45.98 283 THR A C 1
ATOM 731 O O . THR A 1 87 ? -1.486 -25.446 19.751 1.00 47.24 283 THR A O 1
ATOM 735 N N . VAL A 1 88 ? -3.565 -25.683 18.873 1.00 41.12 284 VAL A N 1
ATOM 736 C CA . VAL A 1 88 ? -3.860 -24.233 18.912 1.00 40.15 284 VAL A CA 1
ATOM 737 C C . VAL A 1 88 ? -4.851 -23.783 20.001 1.00 40.19 284 VAL A C 1
ATOM 738 O O . VAL A 1 88 ? -4.615 -22.817 20.679 1.00 39.59 284 VAL A O 1
ATOM 742 N N . LEU A 1 89 ? -5.979 -24.480 20.157 1.00 43.89 285 LEU A N 1
ATOM 743 C CA . LEU A 1 89 ? -7.054 -23.957 20.969 1.00 44.00 285 LEU A CA 1
ATOM 744 C C . LEU A 1 89 ? -6.773 -24.301 22.426 1.00 45.64 285 LEU A C 1
ATOM 745 O O . LEU A 1 89 ? -6.810 -23.434 23.305 1.00 46.59 285 LEU A O 1
ATOM 750 N N . LEU A 1 90 ? -6.584 -25.600 22.680 1.00 43.07 286 LEU A N 1
ATOM 751 C CA . LEU A 1 90 ? -6.513 -26.148 24.039 1.00 44.21 286 LEU A CA 1
ATOM 752 C C . LEU A 1 90 ? -5.484 -25.444 24.931 1.00 44.70 286 LEU A C 1
ATOM 753 O O . LEU A 1 90 ? -5.736 -25.307 26.150 1.00 46.18 286 LEU A O 1
ATOM 758 N N . PRO A 1 91 ? -4.289 -25.064 24.383 1.00 45.92 287 PRO A N 1
ATOM 759 C CA . PRO A 1 91 ? -3.389 -24.338 25.286 1.00 46.82 287 PRO A CA 1
ATOM 760 C C . PRO A 1 91 ? -3.949 -23.024 25.736 1.00 47.65 287 PRO A C 1
ATOM 761 O O . PRO A 1 91 ? -3.526 -22.552 26.794 1.00 49.84 287 PRO A O 1
ATOM 765 N N . ARG A 1 92 ? -4.932 -22.471 25.040 1.00 46.75 288 ARG A N 1
ATOM 766 C CA . ARG A 1 92 ? -5.453 -21.161 25.440 1.00 46.58 288 ARG A CA 1
ATOM 767 C C . ARG A 1 92 ? -6.873 -21.196 25.989 1.00 47.47 288 ARG A C 1
ATOM 768 O O . ARG A 1 92 ? -7.264 -20.320 26.778 1.00 47.91 288 ARG A O 1
ATOM 776 N N . LYS A 1 93 ? -7.662 -22.171 25.535 1.00 46.87 289 LYS A N 1
ATOM 777 C CA . LYS A 1 93 ? -9.065 -22.287 25.960 1.00 46.45 289 LYS A CA 1
ATOM 778 C C . LYS A 1 93 ? -9.403 -23.688 26.376 1.00 45.42 289 LYS A C 1
ATOM 779 O O . LYS A 1 93 ? -9.528 -24.588 25.527 1.00 45.19 289 LYS A O 1
ATOM 785 N N . ARG A 1 94 ? -9.611 -23.851 27.664 1.00 42.23 290 ARG A N 1
ATOM 786 C CA . ARG A 1 94 ? -9.933 -25.128 28.209 1.00 43.86 290 ARG A CA 1
ATOM 787 C C . ARG A 1 94 ? -11.304 -25.592 27.749 1.00 39.89 290 ARG A C 1
ATOM 788 O O . ARG A 1 94 ? -12.280 -24.802 27.745 1.00 38.27 290 ARG A O 1
ATOM 796 N N . ASN A 1 95 ? -11.409 -26.876 27.383 1.00 38.74 291 ASN A N 1
ATOM 797 C CA . ASN A 1 95 ? -12.705 -27.363 27.016 1.00 35.78 291 ASN A CA 1
ATOM 798 C C . ASN A 1 95 ? -12.607 -28.846 26.991 1.00 33.84 291 ASN A C 1
ATOM 799 O O . ASN A 1 95 ? -11.516 -29.334 26.680 1.00 28.78 291 ASN A O 1
ATOM 804 N N . ASP A 1 96 ? -13.727 -29.532 27.254 1.00 35.24 292 ASP A N 1
ATOM 805 C CA . ASP A 1 96 ? -13.750 -31.019 27.222 1.00 38.57 292 ASP A CA 1
ATOM 806 C C . ASP A 1 96 ? -13.906 -31.636 25.804 1.00 40.30 292 ASP A C 1
ATOM 807 O O . ASP A 1 96 ? -13.448 -32.775 25.527 1.00 40.28 292 ASP A O 1
ATOM 812 N N . ASN A 1 97 ? -14.577 -30.871 24.912 1.00 38.78 293 ASN A N 1
ATOM 813 C CA . ASN A 1 97 ? -15.008 -31.345 23.647 1.00 37.80 293 ASN A CA 1
ATOM 814 C C . ASN A 1 97 ? -15.319 -30.081 22.820 1.00 38.41 293 ASN A C 1
ATOM 815 O O . ASN A 1 97 ? -15.802 -29.089 23.393 1.00 39.77 293 ASN A O 1
ATOM 820 N N . ALA A 1 98 ? -15.006 -30.126 21.508 1.00 35.80 294 ALA A N 1
ATOM 821 C CA . ALA A 1 98 ? -15.315 -29.155 20.518 1.00 35.64 294 ALA A CA 1
ATOM 822 C C . ALA A 1 98 ? -16.051 -29.773 19.329 1.00 37.30 294 ALA A C 1
ATOM 823 O O . ALA A 1 98 ? -15.791 -30.891 18.934 1.00 37.89 294 ALA A O 1
ATOM 825 N N . GLN A 1 99 ? -17.017 -29.038 18.782 1.00 33.03 295 GLN A N 1
ATOM 826 C CA . GLN A 1 99 ? -17.586 -29.359 17.497 1.00 33.42 295 GLN A CA 1
ATOM 827 C C . GLN A 1 99 ? -17.355 -28.258 16.490 1.00 33.24 295 GLN A C 1
ATOM 828 O O . GLN A 1 99 ? -17.507 -27.065 16.782 1.00 32.91 295 GLN A O 1
ATOM 834 N N . LEU A 1 100 ? -17.017 -28.692 15.278 1.00 36.75 296 LEU A N 1
ATOM 835 C CA . LEU A 1 100 ? -16.978 -27.817 14.150 1.00 36.39 296 LEU A CA 1
ATOM 836 C C . LEU A 1 100 ? -18.309 -27.918 13.325 1.00 37.87 296 LEU A C 1
ATOM 837 O O . LEU A 1 100 ? -18.731 -28.980 12.883 1.00 37.99 296 LEU A O 1
ATOM 842 N N . LEU A 1 101 ? -18.972 -26.779 13.182 1.00 40.57 297 LEU A N 1
ATOM 843 C CA . LEU A 1 101 ? -20.175 -26.662 12.390 1.00 41.81 297 LEU A CA 1
ATOM 844 C C . LEU A 1 101 ? -19.727 -26.028 11.063 1.00 41.42 297 LEU A C 1
ATOM 845 O O . LEU A 1 101 ? -19.183 -24.924 11.020 1.00 39.83 297 LEU A O 1
ATOM 850 N N . THR A 1 102 ? -19.925 -26.770 9.989 1.00 36.13 298 THR A N 1
ATOM 851 C CA . THR A 1 102 ? -19.348 -26.352 8.760 1.00 38.21 298 THR A CA 1
ATOM 852 C C . THR A 1 102 ? -20.415 -26.200 7.662 1.00 38.17 298 THR A C 1
ATOM 853 O O . THR A 1 102 ? -21.420 -26.955 7.625 1.00 36.11 298 THR A O 1
ATOM 857 N N . GLY A 1 103 ? -20.147 -25.248 6.771 1.00 43.54 299 GLY A N 1
ATOM 858 C CA . GLY A 1 103 ? -21.010 -25.081 5.572 1.00 45.95 299 GLY A CA 1
ATOM 859 C C . GLY A 1 103 ? -20.440 -25.751 4.320 1.00 46.38 299 GLY A C 1
ATOM 860 O O . GLY A 1 103 ? -20.941 -25.558 3.251 1.00 47.69 299 GLY A O 1
ATOM 861 N N . ILE A 1 104 ? -19.353 -26.494 4.439 1.00 52.21 300 ILE A N 1
ATOM 862 C CA . ILE A 1 104 ? -18.780 -27.195 3.296 1.00 52.79 300 ILE A CA 1
ATOM 863 C C . ILE A 1 104 ? -19.754 -28.339 3.047 1.00 54.83 300 ILE A C 1
ATOM 864 O O . ILE A 1 104 ? -20.434 -28.792 4.002 1.00 56.51 300 ILE A O 1
ATOM 869 N N . ASP A 1 105 ? -19.816 -28.820 1.805 1.00 45.49 301 ASP A N 1
ATOM 870 C CA . ASP A 1 105 ? -20.612 -29.990 1.506 1.00 45.73 301 ASP A CA 1
ATOM 871 C C . ASP A 1 105 ? -19.641 -31.186 1.526 1.00 45.11 301 ASP A C 1
ATOM 872 O O . ASP A 1 105 ? -18.697 -31.230 0.753 1.00 44.21 301 ASP A O 1
ATOM 877 N N . PHE A 1 106 ? -19.821 -32.117 2.449 1.00 48.76 302 PHE A N 1
ATOM 878 C CA . PHE A 1 106 ? -18.902 -33.253 2.543 1.00 50.02 302 PHE A CA 1
ATOM 879 C C . PHE A 1 106 ? -19.178 -34.240 1.431 1.00 50.10 302 PHE A C 1
ATOM 880 O O . PHE A 1 106 ? -20.327 -34.379 0.993 1.00 49.94 302 PHE A O 1
ATOM 888 N N . ASN A 1 107 ? -18.112 -34.941 1.035 1.00 49.18 303 ASN A N 1
ATOM 889 C CA . ASN A 1 107 ? -18.137 -36.022 0.035 1.00 48.62 303 ASN A CA 1
ATOM 890 C C . ASN A 1 107 ? -19.274 -36.942 0.326 1.00 47.72 303 ASN A C 1
ATOM 891 O O . ASN A 1 107 ? -19.583 -37.143 1.477 1.00 46.67 303 ASN A O 1
ATOM 896 N N . GLY A 1 108 ? -19.964 -37.379 -0.723 1.00 46.93 304 GLY A N 1
ATOM 897 C CA . GLY A 1 108 ? -20.955 -38.417 -0.563 1.00 47.18 304 GLY A CA 1
ATOM 898 C C . GLY A 1 108 ? -22.085 -37.858 0.219 1.00 47.23 304 GLY A C 1
ATOM 899 O O . GLY A 1 108 ? -22.362 -36.689 0.179 1.00 48.47 304 GLY A O 1
ATOM 900 N N . ASN A 1 109 ? -22.772 -38.674 0.960 1.00 52.04 305 ASN A N 1
ATOM 901 C CA . ASN A 1 109 ? -23.899 -38.103 1.735 1.00 54.40 305 ASN A CA 1
ATOM 902 C C . ASN A 1 109 ? -23.602 -38.019 3.259 1.00 52.87 305 ASN A C 1
ATOM 903 O O . ASN A 1 109 ? -24.478 -37.839 4.078 1.00 53.10 305 ASN A O 1
ATOM 908 N N . THR A 1 110 ? -22.328 -38.154 3.589 1.00 49.63 306 THR A N 1
ATOM 909 C CA . THR A 1 110 ? -21.766 -37.819 4.876 1.00 48.93 306 THR A CA 1
ATOM 910 C C . THR A 1 110 ? -22.177 -36.399 5.391 1.00 48.65 306 THR A C 1
ATOM 911 O O . THR A 1 110 ? -22.114 -35.401 4.616 1.00 46.72 306 THR A O 1
ATOM 915 N N . VAL A 1 111 ? -22.619 -36.353 6.672 1.00 46.39 307 VAL A N 1
ATOM 916 C CA . VAL A 1 111 ? -23.150 -35.159 7.316 1.00 45.94 307 VAL A CA 1
ATOM 917 C C . VAL A 1 111 ? -22.392 -34.769 8.633 1.00 47.16 307 VAL A C 1
ATOM 918 O O . VAL A 1 111 ? -22.499 -33.614 9.161 1.00 45.13 307 VAL A O 1
ATOM 922 N N . GLY A 1 112 ? -21.551 -35.709 9.085 1.00 42.96 308 GLY A N 1
ATOM 923 C CA . GLY A 1 112 ? -20.582 -35.441 10.135 1.00 45.47 308 GLY A CA 1
ATOM 924 C C . GLY A 1 112 ? -19.626 -36.600 10.386 1.00 46.92 308 GLY A C 1
ATOM 925 O O . GLY A 1 112 ? -19.826 -37.711 9.886 1.00 48.11 308 GLY A O 1
ATOM 926 N N . ARG A 1 113 ? -18.657 -36.385 11.266 1.00 52.33 309 ARG A N 1
ATOM 927 C CA . ARG A 1 113 ? -17.780 -37.465 11.705 1.00 52.31 309 ARG A CA 1
ATOM 928 C C . ARG A 1 113 ? -17.199 -37.189 13.108 1.00 52.39 309 ARG A C 1
ATOM 929 O O . ARG A 1 113 ? -16.959 -36.023 13.475 1.00 52.44 309 ARG A O 1
ATOM 937 N N . ALA A 1 114 ? -16.909 -38.247 13.874 1.00 51.45 310 ALA A N 1
ATOM 938 C CA . ALA A 1 114 ? -16.426 -38.103 15.282 1.00 50.47 310 ALA A CA 1
ATOM 939 C C . ALA A 1 114 ? -15.470 -39.206 15.588 1.00 50.69 310 ALA A C 1
ATOM 940 O O . ALA A 1 114 ? -15.618 -40.282 15.066 1.00 49.38 310 ALA A O 1
ATOM 942 N N . TYR A 1 115 ? -14.513 -38.984 16.478 1.00 53.35 311 TYR A N 1
ATOM 943 C CA . TYR A 1 115 ? -13.823 -40.143 17.035 1.00 53.22 311 TYR A CA 1
ATOM 944 C C . TYR A 1 115 ? -14.694 -40.796 18.038 1.00 54.81 311 TYR A C 1
ATOM 945 O O . TYR A 1 115 ? -15.564 -40.145 18.647 1.00 55.77 311 TYR A O 1
ATOM 954 N N . ILE A 1 116 ? -14.473 -42.083 18.234 1.00 50.01 312 ILE A N 1
ATOM 955 C CA . ILE A 1 116 ? -15.317 -42.884 19.156 1.00 51.23 312 ILE A CA 1
ATOM 956 C C . ILE A 1 116 ? -14.708 -42.937 20.582 1.00 50.68 312 ILE A C 1
ATOM 957 O O . ILE A 1 116 ? -13.511 -43.196 20.729 1.00 50.46 312 ILE A O 1
ATOM 962 N N . GLY A 1 117 ? -15.526 -42.661 21.604 1.00 54.95 313 GLY A N 1
ATOM 963 C CA . GLY A 1 117 ? -15.098 -42.733 23.016 1.00 55.03 313 GLY A CA 1
ATOM 964 C C . GLY A 1 117 ? -13.795 -41.974 23.234 1.00 56.10 313 GLY A C 1
ATOM 965 O O . GLY A 1 117 ? -12.752 -42.567 23.537 1.00 56.60 313 GLY A O 1
ATOM 966 N N . SER A 1 118 ? -13.835 -40.654 23.062 1.00 49.68 314 SER A N 1
ATOM 967 C CA . SER A 1 118 ? -12.603 -39.871 23.078 1.00 49.21 314 SER A CA 1
ATOM 968 C C . SER A 1 118 ? -12.767 -38.648 23.965 1.00 48.75 314 SER A C 1
ATOM 969 O O . SER A 1 118 ? -11.994 -37.710 23.868 1.00 48.01 314 SER A O 1
ATOM 972 N N . LEU A 1 119 ? -13.765 -38.681 24.849 1.00 52.23 315 LEU A N 1
ATOM 973 C CA . LEU A 1 119 ? -14.001 -37.567 25.765 1.00 53.58 315 LEU A CA 1
ATOM 974 C C . LEU A 1 119 ? -12.704 -37.300 26.492 1.00 55.41 315 LEU A C 1
ATOM 975 O O . LEU A 1 119 ? -11.898 -38.224 26.786 1.00 56.07 315 LEU A O 1
ATOM 980 N N . CYS A 1 120 ? -12.418 -36.019 26.661 1.00 63.05 316 CYS A N 1
ATOM 981 C CA . CYS A 1 120 ? -11.212 -35.639 27.370 1.00 63.85 316 CYS A CA 1
ATOM 982 C C . CYS A 1 120 ? -9.855 -35.943 26.662 1.00 63.51 316 CYS A C 1
ATOM 983 O O . CYS A 1 120 ? -8.820 -35.443 27.126 1.00 64.39 316 CYS A O 1
ATOM 986 N N . LYS A 1 121 ? -9.823 -36.668 25.536 1.00 53.13 317 LYS A N 1
ATOM 987 C CA . LYS A 1 121 ? -8.513 -36.866 24.873 1.00 52.75 317 LYS A CA 1
ATOM 988 C C . LYS A 1 121 ? -8.086 -35.571 24.191 1.00 52.89 317 LYS A C 1
ATOM 989 O O . LYS A 1 121 ? -8.950 -34.831 23.625 1.00 52.06 317 LYS A O 1
ATOM 995 N N . THR A 1 122 ? -6.788 -35.259 24.267 1.00 52.85 318 THR A N 1
ATOM 996 C CA . THR A 1 122 ? -6.321 -33.955 23.829 1.00 52.71 318 THR A CA 1
ATOM 997 C C . THR A 1 122 ? -6.323 -33.879 22.335 1.00 52.53 318 THR A C 1
ATOM 998 O O . THR A 1 122 ? -6.309 -32.772 21.784 1.00 52.29 318 THR A O 1
ATOM 1002 N N . ASN A 1 123 ? -6.277 -35.047 21.681 1.00 52.23 319 ASN A N 1
ATOM 1003 C CA . ASN A 1 123 ? -6.245 -35.061 20.228 1.00 51.21 319 ASN A CA 1
ATOM 1004 C C . ASN A 1 123 ? -7.538 -35.527 19.646 1.00 48.79 319 ASN A C 1
ATOM 1005 O O . ASN A 1 123 ? -7.688 -35.395 18.513 1.00 50.67 319 ASN A O 1
ATOM 1010 N N . GLU A 1 124 ? -8.517 -36.005 20.394 1.00 43.50 320 GLU A N 1
ATOM 1011 C CA . GLU A 1 124 ? -9.639 -36.694 19.732 1.00 41.79 320 GLU A CA 1
ATOM 1012 C C . GLU A 1 124 ? -11.042 -36.314 20.174 1.00 38.60 320 GLU A C 1
ATOM 1013 O O . GLU A 1 124 ? -12.046 -36.794 19.630 1.00 36.86 320 GLU A O 1
ATOM 1019 N N . SER A 1 125 ? -11.112 -35.457 21.167 1.00 42.91 321 SER A N 1
ATOM 1020 C CA . SER A 1 125 ? -12.384 -35.048 21.714 1.00 42.41 321 SER A CA 1
ATOM 1021 C C . SER A 1 125 ? -13.017 -33.937 20.811 1.00 41.82 321 SER A C 1
ATOM 1022 O O . SER A 1 125 ? -12.915 -32.754 21.115 1.00 41.29 321 SER A O 1
ATOM 1025 N N . VAL A 1 126 ? -13.664 -34.364 19.715 1.00 39.33 322 VAL A N 1
ATOM 1026 C CA . VAL A 1 126 ? -13.871 -33.510 18.562 1.00 39.10 322 VAL A CA 1
ATOM 1027 C C . VAL A 1 126 ? -14.804 -34.199 17.636 1.00 39.99 322 VAL A C 1
ATOM 1028 O O . VAL A 1 126 ? -14.731 -35.424 17.506 1.00 41.03 322 VAL A O 1
ATOM 1032 N N . ALA A 1 127 ? -15.721 -33.440 17.043 1.00 39.68 323 ALA A N 1
ATOM 1033 C CA . ALA A 1 127 ? -16.541 -33.924 16.025 1.00 38.15 323 ALA A CA 1
ATOM 1034 C C . ALA A 1 127 ? -16.844 -32.817 15.058 1.00 39.08 323 ALA A C 1
ATOM 1035 O O . ALA A 1 127 ? -16.784 -31.636 15.389 1.00 40.50 323 ALA A O 1
ATOM 1037 N N . ILE A 1 128 ? -17.184 -33.188 13.815 1.00 40.18 324 ILE A N 1
ATOM 1038 C CA . ILE A 1 128 ? -17.481 -32.237 12.779 1.00 38.55 324 ILE A CA 1
ATOM 1039 C C . ILE A 1 128 ? -18.885 -32.486 12.294 1.00 39.52 324 ILE A C 1
ATOM 1040 O O . ILE A 1 128 ? -19.323 -33.632 12.310 1.00 39.46 324 ILE A O 1
ATOM 1045 N N . VAL A 1 129 ? -19.604 -31.412 11.910 1.00 34.95 325 VAL A N 1
ATOM 1046 C CA . VAL A 1 129 ? -21.014 -31.529 11.570 1.00 33.94 325 VAL A CA 1
ATOM 1047 C C . VAL A 1 129 ? -21.338 -30.535 10.496 1.00 36.12 325 VAL A C 1
ATOM 1048 O O . VAL A 1 129 ? -21.006 -29.334 10.601 1.00 36.44 325 VAL A O 1
ATOM 1052 N N . GLN A 1 130 ? -21.995 -31.014 9.450 1.00 38.02 326 GLN A N 1
ATOM 1053 C CA . GLN A 1 130 ? -22.425 -30.136 8.420 1.00 40.17 326 GLN A CA 1
ATOM 1054 C C . GLN A 1 130 ? -23.731 -29.509 8.824 1.00 39.92 326 GLN A C 1
ATOM 1055 O O . GLN A 1 130 ? -24.674 -30.228 9.205 1.00 38.69 326 GLN A O 1
ATOM 1061 N N . ASP A 1 131 ? -23.822 -28.187 8.662 1.00 41.37 327 ASP A N 1
ATOM 1062 C CA . ASP A 1 131 ? -25.109 -27.550 8.779 1.00 45.26 327 ASP A CA 1
ATOM 1063 C C . ASP A 1 131 ? -25.904 -27.703 7.447 1.00 46.41 327 ASP A C 1
ATOM 1064 O O . ASP A 1 131 ? -25.930 -26.792 6.587 1.00 45.64 327 ASP A O 1
ATOM 1069 N N . TYR A 1 132 ? -26.509 -28.881 7.311 1.00 47.41 328 TYR A N 1
ATOM 1070 C CA . TYR A 1 132 ? -26.962 -29.387 6.033 1.00 49.16 328 TYR A CA 1
ATOM 1071 C C . TYR A 1 132 ? -28.479 -29.269 5.847 1.00 49.47 328 TYR A C 1
ATOM 1072 O O . TYR A 1 132 ? -28.991 -29.851 4.884 1.00 51.36 328 TYR A O 1
ATOM 1081 N N . ASN A 1 133 ? -29.201 -28.551 6.731 1.00 44.79 329 ASN A N 1
ATOM 1082 C CA . ASN A 1 133 ? -30.630 -28.387 6.596 1.00 43.02 329 ASN A CA 1
ATOM 1083 C C . ASN A 1 133 ? -31.058 -27.211 7.469 1.00 43.22 329 ASN A C 1
ATOM 1084 O O . ASN A 1 133 ? -30.535 -27.017 8.535 1.00 41.68 329 ASN A O 1
ATOM 1089 N N . ARG A 1 134 ? -32.006 -26.421 6.985 1.00 43.79 330 ARG A N 1
ATOM 1090 C CA . ARG A 1 134 ? -32.548 -25.284 7.738 1.00 44.67 330 ARG A CA 1
ATOM 1091 C C . ARG A 1 134 ? -33.142 -25.728 9.085 1.00 44.45 330 ARG A C 1
ATOM 1092 O O . ARG A 1 134 ? -33.118 -24.982 10.070 1.00 43.61 330 ARG A O 1
ATOM 1100 N N . ARG A 1 135 ? -33.668 -26.945 9.095 1.00 44.53 331 ARG A N 1
ATOM 1101 C CA . ARG A 1 135 ? -34.254 -27.537 10.282 1.00 44.56 331 ARG A CA 1
ATOM 1102 C C . ARG A 1 135 ? -33.276 -27.951 11.400 1.00 43.41 331 ARG A C 1
ATOM 1103 O O . ARG A 1 135 ? -32.600 -28.979 11.287 1.00 41.27 331 ARG A O 1
ATOM 1111 N N . ILE A 1 136 ? -33.252 -27.168 12.490 1.00 42.48 332 ILE A N 1
ATOM 1112 C CA . ILE A 1 136 ? -32.385 -27.496 13.624 1.00 42.14 332 ILE A CA 1
ATOM 1113 C C . ILE A 1 136 ? -32.837 -28.822 14.210 1.00 41.20 332 ILE A C 1
ATOM 1114 O O . ILE A 1 136 ? -32.038 -29.549 14.753 1.00 38.48 332 ILE A O 1
ATOM 1119 N N . SER A 1 137 ? -34.128 -29.154 14.063 1.00 40.88 333 SER A N 1
ATOM 1120 C CA . SER A 1 137 ? -34.579 -30.475 14.581 1.00 42.22 333 SER A CA 1
ATOM 1121 C C . SER A 1 137 ? -33.668 -31.581 14.028 1.00 41.49 333 SER A C 1
ATOM 1122 O O . SER A 1 137 ? -33.367 -32.549 14.720 1.00 42.37 333 SER A O 1
ATOM 1125 N N . LEU A 1 138 ? -33.200 -31.401 12.788 1.00 40.85 334 LEU A N 1
ATOM 1126 C CA . LEU A 1 138 ? -32.358 -32.388 12.143 1.00 41.44 334 LEU A CA 1
ATOM 1127 C C . LEU A 1 138 ? -30.882 -32.163 12.419 1.00 40.66 334 LEU A C 1
ATOM 1128 O O . LEU A 1 138 ? -30.164 -33.102 12.687 1.00 40.14 334 LEU A O 1
ATOM 1133 N N . VAL A 1 139 ? -30.386 -30.917 12.335 1.00 37.77 335 VAL A N 1
ATOM 1134 C CA . VAL A 1 139 ? -28.944 -30.701 12.593 1.00 35.37 335 VAL A CA 1
ATOM 1135 C C . VAL A 1 139 ? -28.652 -30.983 14.056 1.00 36.34 335 VAL A C 1
ATOM 1136 O O . VAL A 1 139 ? -27.613 -31.529 14.377 1.00 37.63 335 VAL A O 1
ATOM 1140 N N . ALA A 1 140 ? -29.584 -30.669 14.957 1.00 35.50 336 ALA A N 1
ATOM 1141 C CA . ALA A 1 140 ? -29.325 -30.876 16.357 1.00 37.53 336 ALA A CA 1
ATOM 1142 C C . ALA A 1 140 ? -29.194 -32.393 16.684 1.00 38.86 336 ALA A C 1
ATOM 1143 O O . ALA A 1 140 ? -28.461 -32.801 17.633 1.00 40.19 336 ALA A O 1
ATOM 1145 N N . SER A 1 141 ? -29.935 -33.230 15.950 1.00 38.20 337 SER A N 1
ATOM 1146 C CA . SER A 1 141 ? -29.829 -34.725 16.094 1.00 38.67 337 SER A CA 1
ATOM 1147 C C . SER A 1 141 ? -28.492 -35.244 15.620 1.00 38.59 337 SER A C 1
ATOM 1148 O O . SER A 1 141 ? -27.898 -36.097 16.223 1.00 41.19 337 SER A O 1
ATOM 1151 N N . THR A 1 142 ? -28.012 -34.759 14.483 1.00 40.09 338 THR A N 1
ATOM 1152 C CA . THR A 1 142 ? -26.636 -35.034 14.069 1.00 38.71 338 THR A CA 1
ATOM 1153 C C . THR A 1 142 ? -25.610 -34.544 15.113 1.00 39.92 338 THR A C 1
ATOM 1154 O O . THR A 1 142 ? -24.679 -35.259 15.474 1.00 39.06 338 THR A O 1
ATOM 1158 N N . ILE A 1 143 ? -25.798 -33.328 15.634 1.00 36.40 339 ILE A N 1
ATOM 1159 C CA . ILE A 1 143 ? -24.946 -32.893 16.727 1.00 34.56 339 ILE A CA 1
ATOM 1160 C C . ILE A 1 143 ? -25.006 -33.870 17.922 1.00 34.90 339 ILE A C 1
ATOM 1161 O O . ILE A 1 143 ? -23.970 -34.242 18.476 1.00 34.20 339 ILE A O 1
ATOM 1166 N N . THR A 1 144 ? -26.183 -34.250 18.371 1.00 35.73 340 THR A N 1
ATOM 1167 C CA . THR A 1 144 ? -26.248 -35.207 19.474 1.00 38.06 340 THR A CA 1
ATOM 1168 C C . THR A 1 144 ? -25.629 -36.596 19.133 1.00 39.54 340 THR A C 1
ATOM 1169 O O . THR A 1 144 ? -24.852 -37.184 19.933 1.00 38.59 340 THR A O 1
ATOM 1173 N N . HIS A 1 145 ? -25.933 -37.099 17.926 1.00 42.52 341 HIS A N 1
ATOM 1174 C CA . HIS A 1 145 ? -25.365 -38.395 17.384 1.00 42.06 341 HIS A CA 1
ATOM 1175 C C . HIS A 1 145 ? -23.871 -38.425 17.344 1.00 41.64 341 HIS A C 1
ATOM 1176 O O . HIS A 1 145 ? -23.263 -39.367 17.822 1.00 41.48 341 HIS A O 1
ATOM 1183 N N . GLU A 1 146 ? -23.250 -37.387 16.775 1.00 41.19 342 GLU A N 1
ATOM 1184 C CA . GLU A 1 146 ? -21.765 -37.274 16.787 1.00 41.30 342 GLU A CA 1
ATOM 1185 C C . GLU A 1 146 ? -21.126 -37.223 18.201 1.00 41.50 342 GLU A C 1
ATOM 1186 O O . GLU A 1 146 ? -20.067 -37.810 18.452 1.00 40.61 342 GLU A O 1
ATOM 1192 N N . LEU A 1 147 ? -21.741 -36.456 19.080 1.00 42.54 343 LEU A N 1
ATOM 1193 C CA . LEU A 1 147 ? -21.293 -36.416 20.458 1.00 44.56 343 LEU A CA 1
ATOM 1194 C C . LEU A 1 147 ? -21.556 -37.773 21.126 1.00 44.47 343 LEU A C 1
ATOM 1195 O O . LEU A 1 147 ? -20.722 -38.234 21.900 1.00 44.10 343 LEU A O 1
ATOM 1200 N N . GLY A 1 148 ? -22.704 -38.400 20.802 1.00 42.07 344 GLY A N 1
ATOM 1201 C CA . GLY A 1 148 ? -22.964 -39.802 21.137 1.00 41.95 344 GLY A CA 1
ATOM 1202 C C . GLY A 1 148 ? -21.769 -40.672 20.765 1.00 44.51 344 GLY A C 1
ATOM 1203 O O . GLY A 1 148 ? -21.327 -41.465 21.583 1.00 44.31 344 GLY A O 1
ATOM 1204 N N . HIS A 1 149 ? -21.225 -40.540 19.538 1.00 44.76 345 HIS A N 1
ATOM 1205 C CA . HIS A 1 149 ? -20.008 -41.253 19.195 1.00 46.02 345 HIS A CA 1
ATOM 1206 C C . HIS A 1 149 ? -18.822 -40.918 20.109 1.00 46.58 345 HIS A C 1
ATOM 1207 O O . HIS A 1 149 ? -18.078 -41.816 20.438 1.00 47.99 345 HIS A O 1
ATOM 1214 N N . ASN A 1 150 ? -18.615 -39.644 20.492 1.00 42.77 346 ASN A N 1
ATOM 1215 C CA . ASN A 1 150 ? -17.428 -39.256 21.292 1.00 42.15 346 ASN A CA 1
ATOM 1216 C C . ASN A 1 150 ? -17.503 -39.883 22.723 1.00 41.05 346 ASN A C 1
ATOM 1217 O O . ASN A 1 150 ? -16.517 -40.167 23.388 1.00 39.16 346 ASN A O 1
ATOM 1222 N N . LEU A 1 151 ? -18.718 -40.043 23.194 1.00 44.42 347 LEU A N 1
ATOM 1223 C CA . LEU A 1 151 ? -19.000 -40.659 24.454 1.00 45.56 347 LEU A CA 1
ATOM 1224 C C . LEU A 1 151 ? -19.120 -42.263 24.340 1.00 47.01 347 LEU A C 1
ATOM 1225 O O . LEU A 1 151 ? -19.861 -42.905 25.132 1.00 44.06 347 LEU A O 1
ATOM 1230 N N . GLY A 1 152 ? -18.382 -42.855 23.366 1.00 57.57 348 GLY A N 1
ATOM 1231 C CA . GLY A 1 152 ? -18.195 -44.329 23.254 1.00 58.74 348 GLY A CA 1
ATOM 1232 C C . GLY A 1 152 ? -19.275 -45.184 22.583 1.00 60.90 348 GLY A C 1
ATOM 1233 O O . GLY A 1 152 ? -19.152 -46.417 22.552 1.00 63.58 348 GLY A O 1
ATOM 1234 N N . ILE A 1 153 ? -20.321 -44.566 22.042 1.00 58.09 349 ILE A N 1
ATOM 1235 C CA . ILE A 1 153 ? -21.464 -45.263 21.498 1.00 58.54 349 ILE A CA 1
ATOM 1236 C C . ILE A 1 153 ? -21.270 -45.476 19.967 1.00 60.33 349 ILE A C 1
ATOM 1237 O O . ILE A 1 153 ? -20.995 -44.505 19.231 1.00 61.38 349 ILE A O 1
ATOM 1242 N N . HIS A 1 154 ? -21.437 -46.723 19.501 1.00 52.64 350 HIS A N 1
ATOM 1243 C CA . HIS A 1 154 ? -21.504 -47.092 18.056 1.00 52.15 350 HIS A CA 1
ATOM 1244 C C . HIS A 1 154 ? -22.925 -47.057 17.529 1.00 52.39 350 HIS A C 1
ATOM 1245 O O . HIS A 1 154 ? -23.872 -46.839 18.281 1.00 51.49 350 HIS A O 1
ATOM 1252 N N . HIS A 1 155 ? -23.071 -47.254 16.219 1.00 58.76 351 HIS A N 1
ATOM 1253 C CA . HIS A 1 155 ? -24.402 -47.277 15.577 1.00 60.85 351 HIS A CA 1
ATOM 1254 C C . HIS A 1 155 ? -25.271 -48.411 16.087 1.00 62.39 351 HIS A C 1
ATOM 1255 O O . HIS A 1 155 ? -24.777 -49.497 16.426 1.00 62.26 351 HIS A O 1
ATOM 1262 N N . ASP A 1 156 ? -26.557 -48.120 16.197 1.00 59.29 352 ASP A N 1
ATOM 1263 C CA . ASP A 1 156 ? -27.537 -49.062 16.675 1.00 62.10 352 ASP A CA 1
ATOM 1264 C C . ASP A 1 156 ? -27.509 -50.260 15.726 1.00 64.45 352 ASP A C 1
ATOM 1265 O O . ASP A 1 156 ? -27.467 -50.075 14.520 1.00 65.09 352 ASP A O 1
ATOM 1270 N N . LYS A 1 157 ? -27.475 -51.476 16.275 1.00 87.83 353 LYS A N 1
ATOM 1271 C CA . LYS A 1 157 ? -27.647 -52.726 15.474 1.00 90.49 353 LYS A CA 1
ATOM 1272 C C . LYS A 1 157 ? -29.130 -52.884 15.183 1.00 91.07 353 LYS A C 1
ATOM 1273 O O . LYS A 1 157 ? -29.965 -52.246 15.850 1.00 92.05 353 LYS A O 1
ATOM 1279 N N . ALA A 1 158 ? -29.467 -53.712 14.195 1.00 81.34 354 ALA A N 1
ATOM 1280 C CA . ALA A 1 158 ? -30.810 -53.663 13.581 1.00 81.20 354 ALA A CA 1
ATOM 1281 C C . ALA A 1 158 ? -31.974 -53.847 14.562 1.00 81.29 354 ALA A C 1
ATOM 1282 O O . ALA A 1 158 ? -33.121 -53.464 14.275 1.00 81.06 354 ALA A O 1
ATOM 1284 N N . SER A 1 159 ? -31.640 -54.378 15.733 1.00 87.29 355 SER A N 1
ATOM 1285 C CA . SER A 1 159 ? -32.608 -54.806 16.765 1.00 88.39 355 SER A CA 1
ATOM 1286 C C . SER A 1 159 ? -32.946 -53.827 17.941 1.00 89.17 355 SER A C 1
ATOM 1287 O O . SER A 1 159 ? -33.764 -54.169 18.821 1.00 89.64 355 SER A O 1
ATOM 1290 N N . CYS A 1 160 ? -32.344 -52.621 17.942 1.00 100.00 356 CYS A N 1
ATOM 1291 C CA . CYS A 1 160 ? -32.605 -51.564 18.944 1.00 99.68 356 CYS A CA 1
ATOM 1292 C C . CYS A 1 160 ? -33.682 -50.760 18.272 1.00 100.36 356 CYS A C 1
ATOM 1293 O O . CYS A 1 160 ? -33.772 -50.932 17.078 1.00 101.17 356 CYS A O 1
ATOM 1296 N N . ILE A 1 161 ? -34.481 -49.849 18.861 1.00 92.02 357 ILE A N 1
ATOM 1297 C CA . ILE A 1 161 ? -35.339 -50.082 20.033 1.00 92.41 357 ILE A CA 1
ATOM 1298 C C . ILE A 1 161 ? -36.646 -49.355 19.540 1.00 92.29 357 ILE A C 1
ATOM 1299 O O . ILE A 1 161 ? -37.694 -50.040 19.391 1.00 92.97 357 ILE A O 1
ATOM 1304 N N . CYS A 1 162 ? -36.708 -48.026 19.330 1.00 71.90 358 CYS A N 1
ATOM 1305 C CA . CYS A 1 162 ? -37.076 -47.060 20.363 1.00 70.96 358 CYS A CA 1
ATOM 1306 C C . CYS A 1 162 ? -38.459 -46.846 19.820 1.00 71.05 358 CYS A C 1
ATOM 1307 O O . CYS A 1 162 ? -38.720 -47.202 18.667 1.00 70.71 358 CYS A O 1
ATOM 1310 N N . ILE A 1 163 ? -39.338 -46.210 20.587 1.00 105.34 359 ILE A N 1
ATOM 1311 C CA . ILE A 1 163 ? -40.678 -45.869 20.070 1.00 105.55 359 ILE A CA 1
ATOM 1312 C C . ILE A 1 163 ? -40.730 -44.370 20.281 1.00 105.58 359 ILE A C 1
ATOM 1313 O O . ILE A 1 163 ? -40.061 -43.845 21.189 1.00 105.84 359 ILE A O 1
ATOM 1318 N N . PRO A 1 164 ? -41.538 -43.658 19.467 1.00 74.36 360 PRO A N 1
ATOM 1319 C CA . PRO A 1 164 ? -41.755 -43.961 18.042 1.00 73.31 360 PRO A CA 1
ATOM 1320 C C . PRO A 1 164 ? -40.557 -43.810 17.138 1.00 72.12 360 PRO A C 1
ATOM 1321 O O . PRO A 1 164 ? -40.097 -44.800 16.544 1.00 71.89 360 PRO A O 1
ATOM 1325 N N . GLY A 1 165 ? -40.089 -42.551 17.029 1.00 83.52 361 GLY A N 1
ATOM 1326 C CA . GLY A 1 165 ? -39.317 -42.034 15.877 1.00 79.88 361 GLY A CA 1
ATOM 1327 C C . GLY A 1 165 ? -38.033 -42.785 15.964 1.00 77.69 361 GLY A C 1
ATOM 1328 O O . GLY A 1 165 ? -37.884 -43.611 16.867 1.00 78.42 361 GLY A O 1
ATOM 1329 N N . PRO A 1 166 ? -37.094 -42.527 15.047 1.00 64.71 362 PRO A N 1
ATOM 1330 C CA . PRO A 1 166 ? -35.850 -43.262 15.201 1.00 62.68 362 PRO A CA 1
ATOM 1331 C C . PRO A 1 166 ? -35.082 -42.944 16.482 1.00 60.89 362 PRO A C 1
ATOM 1332 O O . PRO A 1 166 ? -35.325 -41.926 17.153 1.00 60.42 362 PRO A O 1
ATOM 1336 N N . CYS A 1 167 ? -34.202 -43.876 16.818 1.00 61.02 363 CYS A N 1
ATOM 1337 C CA . CYS A 1 167 ? -33.197 -43.718 17.838 1.00 60.64 363 CYS A CA 1
ATOM 1338 C C . CYS A 1 167 ? -32.108 -42.832 17.332 1.00 58.83 363 CYS A C 1
ATOM 1339 O O . CYS A 1 167 ? -31.729 -42.926 16.165 1.00 59.04 363 CYS A O 1
ATOM 1342 N N . ILE A 1 168 ? -31.571 -42.012 18.225 1.00 53.93 364 ILE A N 1
ATOM 1343 C CA . ILE A 1 168 ? -30.447 -41.094 17.911 1.00 50.74 364 ILE A CA 1
ATOM 1344 C C . ILE A 1 168 ? -29.267 -41.774 17.194 1.00 50.63 364 ILE A C 1
ATOM 1345 O O . ILE A 1 168 ? -28.668 -41.199 16.247 1.00 50.26 364 ILE A O 1
ATOM 1350 N N . MET A 1 169 ? -28.954 -43.000 17.566 1.00 49.78 365 MET A N 1
ATOM 1351 C CA . MET A 1 169 ? -27.790 -43.628 16.941 1.00 50.51 365 MET A CA 1
ATOM 1352 C C . MET A 1 169 ? -28.074 -44.466 15.685 1.00 51.53 365 MET A C 1
ATOM 1353 O O . MET A 1 169 ? -27.192 -45.084 15.116 1.00 51.15 365 MET A O 1
ATOM 1358 N N . LEU A 1 170 ? -29.299 -44.446 15.202 1.00 56.70 366 LEU A N 1
ATOM 1359 C CA . LEU A 1 170 ? -29.521 -45.008 13.861 1.00 59.07 366 LEU A CA 1
ATOM 1360 C C . LEU A 1 170 ? -28.481 -44.358 12.934 1.00 60.98 366 LEU A C 1
ATOM 1361 O O . LEU A 1 170 ? -28.257 -43.131 12.999 1.00 61.94 366 LEU A O 1
ATOM 1366 N N . LYS A 1 171 ? -27.779 -45.174 12.141 1.00 63.42 367 LYS A N 1
ATOM 1367 C CA . LYS A 1 171 ? -26.777 -44.660 11.216 1.00 64.28 367 LYS A CA 1
ATOM 1368 C C . LYS A 1 171 ? -27.390 -43.702 10.170 1.00 65.35 367 LYS A C 1
ATOM 1369 O O . LYS A 1 171 ? -26.701 -42.827 9.648 1.00 65.02 367 LYS A O 1
ATOM 1375 N N . LYS A 1 172 ? -28.674 -43.864 9.860 1.00 71.93 368 LYS A N 1
ATOM 1376 C CA . LYS A 1 172 ? -29.288 -43.012 8.857 1.00 72.78 368 LYS A CA 1
ATOM 1377 C C . LYS A 1 172 ? -30.707 -42.666 9.294 1.00 72.26 368 LYS A C 1
ATOM 1378 O O . LYS A 1 172 ? -31.518 -43.543 9.604 1.00 73.20 368 LYS A O 1
ATOM 1384 N N . ARG A 1 173 ? -31.010 -41.375 9.337 1.00 64.19 369 ARG A N 1
ATOM 1385 C CA . ARG A 1 173 ? -32.359 -40.914 9.746 1.00 62.66 369 ARG A CA 1
ATOM 1386 C C . ARG A 1 173 ? -32.810 -39.938 8.696 1.00 61.08 369 ARG A C 1
ATOM 1387 O O . ARG A 1 173 ? -31.992 -39.339 8.029 1.00 60.99 369 ARG A O 1
ATOM 1395 N N . THR A 1 174 ? -34.101 -39.727 8.598 1.00 72.12 370 THR A N 1
ATOM 1396 C CA . THR A 1 174 ? -34.678 -38.635 7.771 1.00 71.95 370 THR A CA 1
ATOM 1397 C C . THR A 1 174 ? -35.696 -37.776 8.560 1.00 71.01 370 THR A C 1
ATOM 1398 O O . THR A 1 174 ? -36.226 -36.715 8.073 1.00 70.14 370 THR A O 1
ATOM 1402 N N . ALA A 1 175 ? -35.994 -38.289 9.760 1.00 55.57 371 ALA A N 1
ATOM 1403 C CA . ALA A 1 175 ? -36.725 -37.542 10.766 1.00 54.07 371 ALA A CA 1
ATOM 1404 C C . ALA A 1 175 ? -35.837 -37.253 12.025 1.00 52.11 371 ALA A C 1
ATOM 1405 O O . ALA A 1 175 ? -34.889 -37.981 12.309 1.00 51.53 371 ALA A O 1
ATOM 1407 N N . PRO A 1 176 ? -36.134 -36.147 12.727 1.00 55.03 372 PRO A N 1
ATOM 1408 C CA . PRO A 1 176 ? -35.556 -35.848 13.999 1.00 53.94 372 PRO A CA 1
ATOM 1409 C C . PRO A 1 176 ? -35.629 -37.065 14.942 1.00 53.64 372 PRO A C 1
ATOM 1410 O O . PRO A 1 176 ? -36.596 -37.873 14.922 1.00 53.19 372 PRO A O 1
ATOM 1414 N N . ALA A 1 177 ? -34.560 -37.204 15.705 1.00 50.17 373 ALA A N 1
ATOM 1415 C CA . ALA A 1 177 ? -34.373 -38.296 16.646 1.00 50.48 373 ALA A CA 1
ATOM 1416 C C . ALA A 1 177 ? -34.410 -37.685 18.089 1.00 50.83 373 ALA A C 1
ATOM 1417 O O . ALA A 1 177 ? -33.774 -36.630 18.384 1.00 49.86 373 ALA A O 1
ATOM 1419 N N . PHE A 1 178 ? -35.164 -38.331 18.969 1.00 48.01 374 PHE A N 1
ATOM 1420 C CA . PHE A 1 178 ? -35.372 -37.816 20.339 1.00 49.66 374 PHE A CA 1
ATOM 1421 C C . PHE A 1 178 ? -34.847 -38.703 21.453 1.00 49.41 374 PHE A C 1
ATOM 1422 O O . PHE A 1 178 ? -34.773 -38.264 22.569 1.00 48.24 374 PHE A O 1
ATOM 1430 N N . GLN A 1 179 ? -34.515 -39.961 21.178 1.00 48.41 375 GLN A N 1
ATOM 1431 C CA . GLN A 1 179 ? -34.087 -40.809 22.290 1.00 50.62 375 GLN A CA 1
ATOM 1432 C C . GLN A 1 179 ? -33.106 -41.798 21.879 1.00 49.14 375 GLN A C 1
ATOM 1433 O O . GLN A 1 179 ? -33.022 -42.121 20.710 1.00 48.83 375 GLN A O 1
ATOM 1439 N N . PHE A 1 180 ? -32.301 -42.223 22.849 1.00 57.91 376 PHE A N 1
ATOM 1440 C CA . PHE A 1 180 ? -31.260 -43.220 22.607 1.00 57.22 376 PHE A CA 1
ATOM 1441 C C . PHE A 1 180 ? -31.930 -44.589 22.845 1.00 58.27 376 PHE A C 1
ATOM 1442 O O . PHE A 1 180 ? -32.811 -44.704 23.741 1.00 57.88 376 PHE A O 1
ATOM 1450 N N . SER A 1 181 ? -31.491 -45.601 22.067 1.00 54.98 377 SER A N 1
ATOM 1451 C CA . SER A 1 181 ? -31.832 -47.015 22.296 1.00 54.86 377 SER A CA 1
ATOM 1452 C C . SER A 1 181 ? -31.279 -47.540 23.648 1.00 55.93 377 SER A C 1
ATOM 1453 O O . SER A 1 181 ? -30.197 -47.122 24.096 1.00 56.11 377 SER A O 1
ATOM 1456 N N . SER A 1 182 ? -31.990 -48.455 24.304 1.00 62.61 378 SER A N 1
ATOM 1457 C CA . SER A 1 182 ? -31.396 -49.131 25.478 1.00 64.31 378 SER A CA 1
ATOM 1458 C C . SER A 1 182 ? -29.942 -49.656 25.256 1.00 64.51 378 SER A C 1
ATOM 1459 O O . SER A 1 182 ? -29.145 -49.687 26.208 1.00 65.74 378 SER A O 1
ATOM 1462 N N . CYS A 1 183 ? -29.593 -50.006 24.007 1.00 60.01 379 CYS A N 1
ATOM 1463 C CA . CYS A 1 183 ? -28.261 -50.495 23.622 1.00 61.05 379 CYS A CA 1
ATOM 1464 C C . CYS A 1 183 ? -27.236 -49.363 23.601 1.00 58.64 379 CYS A C 1
ATOM 1465 O O . CYS A 1 183 ? -26.047 -49.575 23.846 1.00 57.65 379 CYS A O 1
ATOM 1468 N N . SER A 1 184 ? -27.687 -48.164 23.244 1.00 51.29 380 SER A N 1
ATOM 1469 C CA . SER A 1 184 ? -26.788 -46.981 23.276 1.00 49.23 380 SER A CA 1
ATOM 1470 C C . SER A 1 184 ? -26.567 -46.671 24.726 1.00 47.07 380 SER A C 1
ATOM 1471 O O . SER A 1 184 ? -25.435 -46.566 25.184 1.00 45.43 380 SER A O 1
ATOM 1474 N N . ILE A 1 185 ? -27.667 -46.593 25.462 1.00 52.26 381 ILE A N 1
ATOM 1475 C CA . ILE A 1 185 ? -27.603 -46.312 26.900 1.00 53.30 381 ILE A CA 1
ATOM 1476 C C . ILE A 1 185 ? -26.628 -47.250 27.655 1.00 53.96 381 ILE A C 1
ATOM 1477 O O . ILE A 1 185 ? -25.762 -46.787 28.373 1.00 53.91 381 ILE A O 1
ATOM 1482 N N . ARG A 1 186 ? -26.745 -48.563 27.432 1.00 58.02 382 ARG A N 1
ATOM 1483 C CA . ARG A 1 186 ? -25.774 -49.611 27.917 1.00 57.61 382 ARG A CA 1
ATOM 1484 C C . ARG A 1 186 ? -24.309 -49.355 27.561 1.00 57.26 382 ARG A C 1
ATOM 1485 O O . ARG A 1 186 ? -23.433 -49.480 28.405 1.00 56.17 382 ARG A O 1
ATOM 1493 N N . GLU A 1 187 ? -24.041 -49.013 26.294 1.00 54.44 383 GLU A N 1
ATOM 1494 C CA . GLU A 1 187 ? -22.665 -48.908 25.804 1.00 54.93 383 GLU A CA 1
ATOM 1495 C C . GLU A 1 187 ? -22.002 -47.688 26.367 1.00 54.37 383 GLU A C 1
ATOM 1496 O O . GLU A 1 187 ? -20.786 -47.678 26.609 1.00 55.30 383 GLU A O 1
ATOM 1502 N N . TYR A 1 188 ? -22.816 -46.654 26.609 1.00 49.44 384 TYR A N 1
ATOM 1503 C CA . TYR A 1 188 ? -22.341 -45.409 27.202 1.00 48.05 384 TYR A CA 1
ATOM 1504 C C . TYR A 1 188 ? -22.010 -45.651 28.622 1.00 47.46 384 TYR A C 1
ATOM 1505 O O . TYR A 1 188 ? -20.950 -45.273 29.057 1.00 46.60 384 TYR A O 1
ATOM 1514 N N . ARG A 1 189 ? -22.943 -46.261 29.356 1.00 51.87 385 ARG A N 1
ATOM 1515 C CA . ARG A 1 189 ? -22.682 -46.711 30.750 1.00 54.12 385 ARG A CA 1
ATOM 1516 C C . ARG A 1 189 ? -21.386 -47.542 30.845 1.00 53.11 385 ARG A C 1
ATOM 1517 O O . ARG A 1 189 ? -20.599 -47.333 31.733 1.00 52.90 385 ARG A O 1
ATOM 1525 N N . GLU A 1 190 ? -21.123 -48.420 29.881 1.00 52.84 386 GLU A N 1
ATOM 1526 C CA . GLU A 1 190 ? -19.853 -49.161 29.895 1.00 54.30 386 GLU A CA 1
ATOM 1527 C C . GLU A 1 190 ? -18.672 -48.325 29.565 1.00 52.09 386 GLU A C 1
ATOM 1528 O O . GLU A 1 190 ? -17.593 -48.500 30.150 1.00 51.04 386 GLU A O 1
ATOM 1534 N N . TYR A 1 191 ? -18.853 -47.422 28.592 1.00 53.55 387 TYR A N 1
ATOM 1535 C CA . TYR A 1 191 ? -17.739 -46.509 28.210 1.00 51.86 387 TYR A CA 1
ATOM 1536 C C . TYR A 1 191 ? -17.240 -45.834 29.456 1.00 50.93 387 TYR A C 1
ATOM 1537 O O . TYR A 1 191 ? -16.034 -45.821 29.727 1.00 49.85 387 TYR A O 1
ATOM 1546 N N . LEU A 1 192 ? -18.198 -45.285 30.203 1.00 49.68 388 LEU A N 1
ATOM 1547 C CA . LEU A 1 192 ? -17.889 -44.499 31.382 1.00 51.34 388 LEU A CA 1
ATOM 1548 C C . LEU A 1 192 ? -17.174 -45.345 32.418 1.00 52.75 388 LEU A C 1
ATOM 1549 O O . LEU A 1 192 ? -16.201 -44.884 33.018 1.00 52.99 388 LEU A O 1
ATOM 1554 N N . LEU A 1 193 ? -17.686 -46.560 32.652 1.00 57.70 389 LEU A N 1
ATOM 1555 C CA . LEU A 1 193 ? -17.030 -47.513 33.598 1.00 59.70 389 LEU A CA 1
ATOM 1556 C C . LEU A 1 193 ? -15.581 -47.860 33.213 1.00 60.75 389 LEU A C 1
ATOM 1557 O O . LEU A 1 193 ? -14.698 -47.833 34.057 1.00 60.88 389 LEU A O 1
ATOM 1562 N N . ARG A 1 194 ? -15.341 -48.097 31.929 1.00 61.57 390 ARG A N 1
ATOM 1563 C CA . ARG A 1 194 ? -14.026 -48.521 31.428 1.00 63.35 390 ARG A CA 1
ATOM 1564 C C . ARG A 1 194 ? -13.018 -47.382 31.290 1.00 62.77 390 ARG A C 1
ATOM 1565 O O . ARG A 1 194 ? -11.837 -47.551 31.549 1.00 62.63 390 ARG A O 1
ATOM 1573 N N . ASP A 1 195 ? -13.471 -46.233 30.804 1.00 65.84 391 ASP A N 1
ATOM 1574 C CA . ASP A 1 195 ? -12.523 -45.160 30.505 1.00 65.82 391 ASP A CA 1
ATOM 1575 C C . ASP A 1 195 ? -12.494 -44.121 31.618 1.00 64.34 391 ASP A C 1
ATOM 1576 O O . ASP A 1 195 ? -11.492 -43.382 31.746 1.00 62.90 391 ASP A O 1
ATOM 1581 N N . ARG A 1 196 ? -13.553 -44.087 32.428 1.00 50.75 392 ARG A N 1
ATOM 1582 C CA . ARG A 1 196 ? -13.559 -43.161 33.537 1.00 52.26 392 ARG A CA 1
ATOM 1583 C C . ARG A 1 196 ? -13.029 -41.740 33.152 1.00 51.38 392 ARG A C 1
ATOM 1584 O O . ARG A 1 196 ? -12.000 -41.317 33.741 1.00 50.98 392 ARG A O 1
ATOM 1592 N N . PRO A 1 197 ? -13.698 -41.027 32.165 1.00 61.26 393 PRO A N 1
ATOM 1593 C CA . PRO A 1 197 ? -13.232 -39.686 31.661 1.00 60.37 393 PRO A CA 1
ATOM 1594 C C . PRO A 1 197 ? -13.343 -38.644 32.750 1.00 58.46 393 PRO A C 1
ATOM 1595 O O . PRO A 1 197 ? -14.433 -38.347 33.185 1.00 58.86 393 PRO A O 1
ATOM 1599 N N . GLN A 1 198 ? -12.227 -38.139 33.235 1.00 52.64 394 GLN A N 1
ATOM 1600 C CA . GLN A 1 198 ? -12.265 -37.345 34.481 1.00 53.61 394 GLN A CA 1
ATOM 1601 C C . GLN A 1 198 ? -12.891 -35.975 34.249 1.00 51.66 394 GLN A C 1
ATOM 1602 O O . GLN A 1 198 ? -13.632 -35.441 35.087 1.00 52.29 394 GLN A O 1
ATOM 1608 N N . CYS A 1 199 ? -12.596 -35.436 33.077 1.00 51.14 395 CYS A N 1
ATOM 1609 C CA . CYS A 1 199 ? -12.857 -34.034 32.819 1.00 49.72 395 CYS A CA 1
ATOM 1610 C C . CYS A 1 199 ? -14.325 -33.693 32.723 1.00 45.51 395 CYS A C 1
ATOM 1611 O O . CYS A 1 199 ? -14.631 -32.559 32.713 1.00 44.42 395 CYS A O 1
ATOM 1614 N N . ILE A 1 200 ? -15.213 -34.672 32.795 1.00 43.37 396 ILE A N 1
ATOM 1615 C CA . ILE A 1 200 ? -16.627 -34.410 32.649 1.00 43.17 396 ILE A CA 1
ATOM 1616 C C . ILE A 1 200 ? -17.310 -34.396 33.993 1.00 44.17 396 ILE A C 1
ATOM 1617 O O . ILE A 1 200 ? -18.547 -34.345 34.082 1.00 45.35 396 ILE A O 1
ATOM 1622 N N . LEU A 1 201 ? -16.501 -34.452 35.040 1.00 47.33 397 LEU A N 1
ATOM 1623 C CA . LEU A 1 201 ? -16.993 -34.466 36.421 1.00 48.09 397 LEU A CA 1
ATOM 1624 C C . LEU A 1 201 ? -17.215 -33.065 37.076 1.00 46.85 397 LEU A C 1
ATOM 1625 O O . LEU A 1 201 ? -18.131 -32.892 37.883 1.00 47.28 397 LEU A O 1
ATOM 1630 N N . ASN A 1 202 ? -16.427 -32.065 36.682 1.00 42.67 398 ASN A N 1
ATOM 1631 C CA . ASN A 1 202 ? -16.564 -30.749 37.245 1.00 42.60 398 ASN A CA 1
ATOM 1632 C C . ASN A 1 202 ? -17.708 -29.995 36.699 1.00 43.89 398 ASN A C 1
ATOM 1633 O O . ASN A 1 202 ? -17.962 -30.028 35.504 1.00 45.91 398 ASN A O 1
ATOM 1638 N N . LYS A 1 203 ? -18.376 -29.268 37.580 1.00 44.10 399 LYS A N 1
ATOM 1639 C CA . LYS A 1 203 ? -19.469 -28.464 37.237 1.00 43.76 399 LYS A CA 1
ATOM 1640 C C . LYS A 1 203 ? -18.883 -27.100 36.910 1.00 44.57 399 LYS A C 1
ATOM 1641 O O . LYS A 1 203 ? -18.214 -26.497 37.755 1.00 44.72 399 LYS A O 1
ATOM 1647 N N . PRO A 1 204 ? -19.128 -26.598 35.662 1.00 46.05 400 PRO A N 1
ATOM 1648 C CA . PRO A 1 204 ? -18.702 -25.253 35.256 1.00 44.37 400 PRO A CA 1
ATOM 1649 C C . PRO A 1 204 ? -19.429 -24.121 35.957 1.00 43.74 400 PRO A C 1
ATOM 1650 O O . PRO A 1 204 ? -20.564 -24.257 36.359 1.00 44.14 400 PRO A O 1
ATOM 1654 N N . LEU A 1 205 ? -18.765 -22.985 36.106 1.00 43.06 401 LEU A N 1
ATOM 1655 C CA . LEU A 1 205 ? -19.400 -21.793 36.691 1.00 42.46 401 LEU A CA 1
ATOM 1656 C C . LEU A 1 205 ? -20.462 -21.209 35.757 1.00 41.49 401 LEU A C 1
ATOM 1657 O O . LEU A 1 205 ? -20.321 -21.204 34.579 1.00 40.82 401 LEU A O 1
ATOM 1662 N N . SER A 1 206 ? -21.550 -20.747 36.319 1.00 46.85 402 SER A N 1
ATOM 1663 C CA . SER A 1 206 ? -22.586 -20.126 35.565 1.00 47.91 402 SER A CA 1
ATOM 1664 C C . SER A 1 206 ? -22.045 -18.919 34.776 1.00 48.24 402 SER A C 1
ATOM 1665 O O . SER A 1 206 ? -22.482 -18.652 33.639 1.00 47.80 402 SER A O 1
ATOM 1668 N N . THR A 1 207 ? -21.027 -18.252 35.313 1.00 42.18 403 THR A N 1
ATOM 1669 C CA . THR A 1 207 ? -20.480 -17.088 34.665 1.00 41.47 403 THR A CA 1
ATOM 1670 C C . THR A 1 207 ? -19.568 -17.431 33.484 1.00 41.77 403 THR A C 1
ATOM 1671 O O . THR A 1 207 ? -19.211 -16.539 32.723 1.00 41.72 403 THR A O 1
ATOM 1675 N N . ASP A 1 208 ? -19.188 -18.697 33.294 1.00 4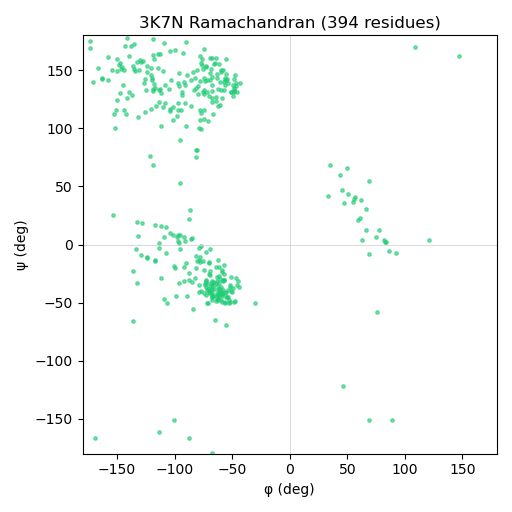0.37 404 ASP A N 1
ATOM 1676 C CA . ASP A 1 208 ? -18.371 -19.018 32.113 1.00 39.04 404 ASP A CA 1
ATOM 1677 C C . ASP A 1 208 ? -19.195 -19.511 30.913 1.00 36.15 404 ASP A C 1
ATOM 1678 O O . ASP A 1 208 ? -18.644 -19.773 29.917 1.00 34.17 404 ASP A O 1
ATOM 1683 N N . ILE A 1 209 ? -20.503 -19.669 31.052 1.00 34.05 405 ILE A N 1
ATOM 1684 C CA . IL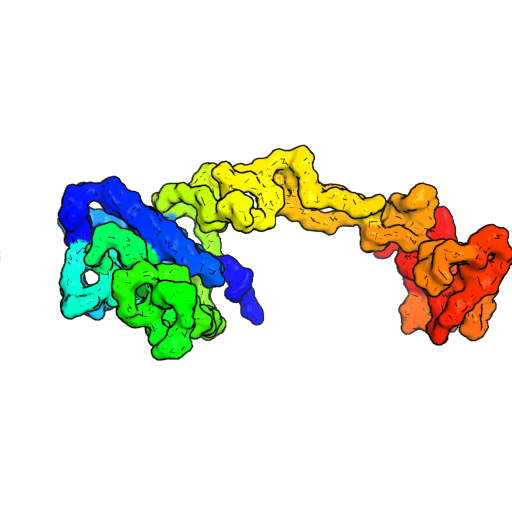E A 1 209 ? -21.402 -20.159 29.992 1.00 33.94 405 ILE A CA 1
ATOM 1685 C C . ILE A 1 209 ? -21.685 -18.997 29.063 1.00 34.29 405 ILE A C 1
ATOM 1686 O O . ILE A 1 209 ? -22.094 -17.954 29.553 1.00 33.84 405 ILE A O 1
ATOM 1691 N N . VAL A 1 210 ? -21.518 -19.183 27.739 1.00 32.37 406 VAL A N 1
ATOM 1692 C CA . VAL A 1 210 ? -21.643 -18.089 26.801 1.00 32.43 406 VAL A CA 1
ATOM 1693 C C . VAL A 1 210 ? -23.023 -18.125 26.117 1.00 32.59 406 VAL A C 1
ATOM 1694 O O . VAL A 1 210 ? -23.476 -17.113 25.622 1.00 31.81 406 VAL A O 1
ATOM 1698 N N . SER A 1 211 ? -23.716 -19.266 26.162 1.00 37.84 407 SER A N 1
ATOM 1699 C CA . SER A 1 211 ? -25.105 -19.300 25.725 1.00 39.07 407 SER A CA 1
ATOM 1700 C C . SER A 1 211 ? -25.956 -18.462 26.731 1.00 40.85 407 SER A C 1
ATOM 1701 O O . SER A 1 211 ? -25.658 -18.454 27.924 1.00 42.16 407 SER A O 1
ATOM 1704 N N . PRO A 1 212 ? -26.988 -17.745 26.257 1.00 38.99 408 PRO A N 1
ATOM 1705 C CA . PRO A 1 212 ? -27.921 -17.126 27.157 1.00 39.41 408 PRO A CA 1
ATOM 1706 C C . PRO A 1 212 ? -28.616 -18.121 28.089 1.00 40.24 408 PRO A C 1
ATOM 1707 O O . PRO A 1 212 ? -28.956 -19.199 27.674 1.00 41.70 408 PRO A O 1
ATOM 1711 N N . PRO A 1 213 ? -28.990 -17.684 29.305 1.00 39.49 409 PRO A N 1
ATOM 1712 C CA . PRO A 1 213 ? -29.701 -18.545 30.270 1.00 38.21 409 PRO A CA 1
ATOM 1713 C C . PRO A 1 213 ? -30.993 -19.142 29.762 1.00 38.32 409 PRO A C 1
ATOM 1714 O O . PRO A 1 213 ? -31.743 -18.516 29.058 1.00 35.81 409 PRO A O 1
ATOM 1718 N N . ILE A 1 214 ? -31.275 -20.391 30.124 1.00 42.45 410 ILE A N 1
ATOM 1719 C CA . ILE A 1 214 ? -32.542 -20.972 29.724 1.00 42.75 410 ILE A CA 1
ATOM 1720 C C . ILE A 1 214 ? -33.299 -21.510 30.954 1.00 45.58 410 ILE A C 1
ATOM 1721 O O . ILE A 1 214 ? -32.860 -22.507 31.603 1.00 45.09 410 ILE A O 1
ATOM 1726 N N . CYS A 1 215 ? -34.433 -20.901 31.275 1.00 46.01 411 CYS A N 1
ATOM 1727 C CA . CYS A 1 215 ? -35.086 -21.320 32.484 1.00 47.65 411 CYS A CA 1
ATOM 1728 C C . CYS A 1 215 ? -35.777 -22.637 32.192 1.00 46.51 411 CYS A C 1
ATOM 1729 O O . CYS A 1 215 ? -36.642 -22.678 31.318 1.00 48.14 411 CYS A O 1
ATOM 1732 N N . GLY A 1 216 ? -35.328 -23.729 32.799 1.00 43.53 412 GLY A N 1
ATOM 1733 C CA . GLY A 1 216 ? -35.988 -24.978 32.547 1.00 41.51 412 GLY A CA 1
ATOM 1734 C C . GLY A 1 216 ? -35.061 -26.009 31.971 1.00 41.50 412 GLY A C 1
ATOM 1735 O O . GLY A 1 216 ? -35.478 -27.148 31.673 1.00 42.01 412 GLY A O 1
ATOM 1736 N N . ASN A 1 217 ? -33.785 -25.648 31.858 1.00 41.14 413 ASN A N 1
ATOM 1737 C CA . ASN A 1 217 ? -32.804 -26.602 31.415 1.00 40.03 413 ASN A CA 1
ATOM 1738 C C . ASN A 1 217 ? -32.013 -27.348 32.489 1.00 40.70 413 ASN A C 1
ATOM 1739 O O . ASN A 1 217 ? -31.042 -28.013 32.161 1.00 38.06 413 ASN A O 1
ATOM 1744 N N . TYR A 1 218 ? -32.409 -27.193 33.758 1.00 40.24 414 TYR A N 1
ATOM 1745 C CA . TYR A 1 218 ? -31.882 -28.016 34.856 1.00 41.61 414 TYR A CA 1
ATOM 1746 C C . TYR A 1 218 ? -30.488 -27.552 35.188 1.00 41.01 414 TYR A C 1
ATOM 1747 O O . TYR A 1 218 ? -29.827 -28.160 35.984 1.00 42.96 414 TYR A O 1
ATOM 1756 N N . PHE A 1 219 ? -30.041 -26.462 34.589 1.00 41.82 415 PHE A N 1
ATOM 1757 C CA . PHE A 1 219 ? -28.737 -25.899 34.963 1.00 40.81 415 PHE A CA 1
ATOM 1758 C C . PHE A 1 219 ? -28.919 -24.443 35.362 1.00 41.44 415 PHE A C 1
ATOM 1759 O O . PHE A 1 219 ? -29.589 -23.660 34.632 1.00 40.25 415 PHE A O 1
ATOM 1767 N N . VAL A 1 220 ? -28.316 -24.076 36.507 1.00 39.88 416 VAL A N 1
ATOM 1768 C CA . VAL A 1 220 ? -28.599 -22.817 37.126 1.00 39.00 416 VAL A CA 1
ATOM 1769 C C . VAL A 1 220 ? -27.663 -21.799 36.443 1.00 38.51 416 VAL A C 1
ATOM 1770 O O . VAL A 1 220 ? -26.479 -21.937 36.513 1.00 37.69 416 VAL A O 1
ATOM 1774 N N . GLU A 1 221 ? -28.205 -20.788 35.790 1.00 34.37 417 GLU A N 1
ATOM 1775 C CA . GLU A 1 221 ? -27.373 -19.916 35.006 1.00 35.66 417 GLU A CA 1
ATOM 1776 C C . GLU A 1 221 ? -27.480 -18.521 35.575 1.00 36.91 417 GLU A C 1
ATOM 1777 O O . GLU A 1 221 ? -28.258 -18.297 36.534 1.00 37.01 417 GLU A O 1
ATOM 1783 N N . VAL A 1 222 ? -26.729 -17.580 35.011 1.00 42.37 418 VAL A N 1
ATOM 1784 C CA . VAL A 1 222 ? -26.815 -16.166 35.455 1.00 43.71 418 VAL A CA 1
ATOM 1785 C C . VAL A 1 222 ? -28.281 -15.699 35.463 1.00 44.26 418 VAL A C 1
ATOM 1786 O O . VAL A 1 222 ? -29.088 -15.981 34.531 1.00 43.69 418 VAL A O 1
ATOM 1790 N N . GLY A 1 223 ? -28.643 -15.078 36.592 1.00 43.11 419 GLY A N 1
ATOM 1791 C CA . GLY A 1 223 ? -29.957 -14.528 36.772 1.00 42.70 419 GLY A CA 1
ATOM 1792 C C . GLY A 1 223 ? -30.925 -15.609 37.202 1.00 42.97 419 GLY A C 1
ATOM 1793 O O . GLY A 1 223 ? -32.121 -15.357 37.297 1.00 45.47 419 GLY A O 1
ATOM 1794 N N . GLU A 1 224 ? -30.471 -16.827 37.387 1.00 40.07 420 GLU A N 1
ATOM 1795 C CA . GLU A 1 224 ? -31.404 -17.832 37.892 1.00 41.09 420 GLU A CA 1
ATOM 1796 C C . GLU A 1 224 ? -30.955 -18.148 39.323 1.00 41.59 420 GLU A C 1
ATOM 1797 O O . GLU A 1 224 ? -29.808 -18.060 39.601 1.00 41.63 420 GLU A O 1
ATOM 1803 N N . GLU A 1 225 ? -31.884 -18.505 40.204 1.00 44.13 421 GLU A N 1
ATOM 1804 C CA . GLU A 1 225 ? -31.609 -18.972 41.565 1.00 43.98 421 GLU A CA 1
ATOM 1805 C C . GLU A 1 225 ? -31.664 -20.506 41.613 1.00 44.06 421 GLU A C 1
ATOM 1806 O O . GLU A 1 225 ? -30.866 -21.189 42.259 1.00 45.24 421 GLU A O 1
ATOM 1812 N N . CYS A 1 226 ? -32.660 -21.055 40.979 1.00 40.14 422 CYS A N 1
ATOM 1813 C CA . CYS A 1 226 ? -32.809 -22.533 40.911 1.00 41.36 422 CYS A CA 1
ATOM 1814 C C . CYS A 1 226 ? -33.432 -22.921 39.516 1.00 40.49 422 CYS A C 1
ATOM 1815 O O . CYS A 1 226 ? -34.186 -22.132 38.912 1.00 40.35 422 CYS A O 1
ATOM 1818 N N . ASP A 1 227 ? -33.137 -24.109 39.044 1.00 38.37 423 ASP A N 1
ATOM 1819 C CA . ASP A 1 227 ? -33.717 -24.581 37.829 1.00 40.60 423 ASP A CA 1
ATOM 1820 C C . ASP A 1 227 ? -33.970 -26.083 37.936 1.00 41.67 423 ASP A C 1
ATOM 1821 O O . ASP A 1 227 ? -33.018 -26.873 37.995 1.00 39.57 423 ASP A O 1
ATOM 1826 N N . CYS A 1 228 ? -35.261 -26.439 37.883 1.00 49.63 424 CYS A N 1
ATOM 1827 C CA . CYS A 1 228 ? -35.768 -27.829 38.161 1.00 53.64 424 CYS A CA 1
ATOM 1828 C C . CYS A 1 228 ? -36.651 -28.270 36.987 1.00 52.48 424 CYS A C 1
ATOM 1829 O O . CYS A 1 228 ? -37.462 -29.182 37.117 1.00 53.21 424 CYS A O 1
ATOM 1832 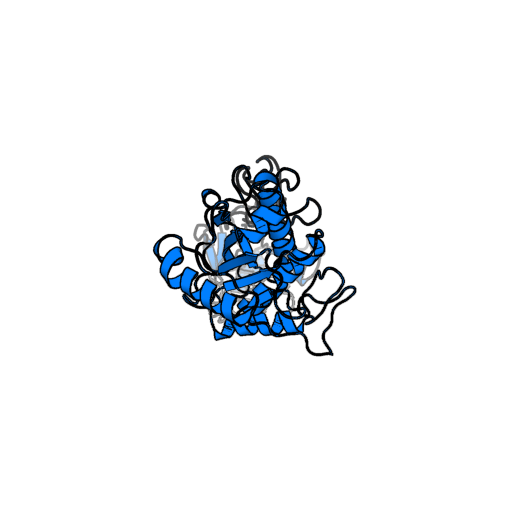N N . GLY A 1 229 ? -36.504 -27.599 35.842 1.00 47.59 425 GLY A N 1
ATOM 1833 C CA . GLY A 1 229 ? -37.265 -27.928 34.659 1.00 46.85 425 GLY A CA 1
ATOM 1834 C C . GLY A 1 229 ? -38.581 -27.186 34.618 1.00 48.31 425 GLY A C 1
ATOM 1835 O O . GLY A 1 229 ? -38.677 -26.079 35.172 1.00 45.64 425 GLY A O 1
ATOM 1836 N N . SER A 1 230 ? -39.584 -27.797 33.974 1.00 46.76 426 SER A N 1
ATOM 1837 C CA . SER A 1 230 ? -40.923 -27.207 33.816 1.00 49.22 426 SER A CA 1
ATOM 1838 C C . SER A 1 230 ? -41.752 -27.312 35.107 1.00 50.18 426 SER A C 1
ATOM 1839 O O . SER A 1 230 ? -41.524 -28.186 35.937 1.00 51.49 426 SER A O 1
ATOM 1842 N N . PRO A 1 231 ? -42.735 -26.429 35.280 1.00 53.30 427 PRO A N 1
ATOM 1843 C CA . PRO A 1 231 ? -43.564 -26.538 36.480 1.00 54.06 427 PRO A CA 1
ATOM 1844 C C . PRO A 1 231 ? -44.128 -27.944 36.723 1.00 55.96 427 PRO A C 1
ATOM 1845 O O . PRO A 1 231 ? -44.385 -28.332 37.883 1.00 56.35 427 PRO A O 1
ATOM 1849 N N . GLN A 1 232 ? -44.331 -28.717 35.659 1.00 54.34 428 GLN A N 1
ATOM 1850 C CA . GLN A 1 232 ? -44.919 -30.051 35.821 1.00 55.77 428 GLN A CA 1
ATOM 1851 C C . GLN A 1 232 ? -43.881 -31.140 36.096 1.00 54.92 428 GLN A C 1
ATOM 1852 O O . GLN A 1 232 ? -44.178 -32.165 36.723 1.00 54.94 428 GLN A O 1
ATOM 1858 N N . ALA A 1 233 ? -42.649 -30.915 35.670 1.00 62.52 429 ALA A N 1
ATOM 1859 C CA . ALA A 1 233 ? -41.652 -31.910 35.956 1.00 61.42 429 ALA A CA 1
ATOM 1860 C C . ALA A 1 233 ? -40.949 -31.629 37.294 1.00 61.32 429 ALA A C 1
ATOM 1861 O O . ALA A 1 233 ? -40.295 -32.504 37.856 1.00 62.43 429 ALA A O 1
ATOM 1863 N N . CYS A 1 234 ? -41.083 -30.416 37.819 1.00 53.71 430 CYS A N 1
ATOM 1864 C CA . CYS A 1 234 ? -40.245 -30.003 38.921 1.00 53.05 430 CYS A CA 1
ATOM 1865 C C . CYS A 1 234 ? -40.424 -30.854 40.195 1.00 54.33 430 CYS A C 1
ATOM 1866 O O . CYS A 1 234 ? -41.536 -30.896 40.744 1.00 53.68 430 CYS A O 1
ATOM 1869 N N . GLN A 1 235 ? -39.332 -31.509 40.648 1.00 59.98 431 GLN A N 1
ATOM 1870 C CA . GLN A 1 235 ? -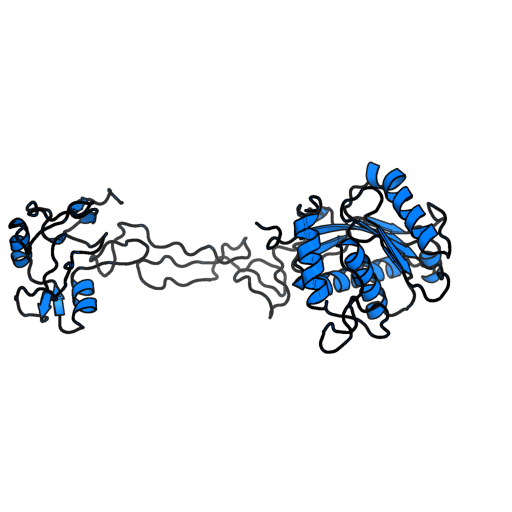39.242 -32.267 41.919 1.00 60.22 431 GLN A CA 1
ATOM 1871 C C . GLN A 1 235 ? -38.614 -31.448 43.073 1.00 59.96 431 GLN A C 1
ATOM 1872 O O . GLN A 1 235 ? -38.347 -31.978 44.140 1.00 61.02 431 GLN A O 1
ATOM 1878 N N . SER A 1 236 ? -38.388 -30.161 42.874 1.00 52.25 432 SER A N 1
ATOM 1879 C CA . SER A 1 236 ? -37.798 -29.341 43.903 1.00 50.10 432 SER A CA 1
ATOM 1880 C C . SER A 1 236 ? -38.874 -28.555 44.573 1.00 49.67 432 SER A C 1
ATOM 1881 O O . SER A 1 236 ? -39.361 -27.554 44.004 1.00 50.54 432 SER A O 1
ATOM 1884 N N . ALA A 1 237 ? -39.192 -28.949 45.802 1.00 49.20 433 ALA A N 1
ATOM 1885 C CA . ALA A 1 237 ? -40.261 -28.351 46.588 1.00 48.69 433 ALA A CA 1
ATOM 1886 C C . ALA A 1 237 ? -40.124 -26.862 46.795 1.00 48.35 433 ALA A C 1
ATOM 1887 O O . ALA A 1 237 ? -41.146 -26.203 46.955 1.00 49.60 433 ALA A O 1
ATOM 1889 N N . CYS A 1 238 ? -38.909 -26.307 46.740 1.00 49.79 434 CYS A N 1
ATOM 1890 C CA . CYS A 1 238 ? -38.716 -24.929 47.171 1.00 49.38 434 CYS A CA 1
ATOM 1891 C C . CYS A 1 238 ? -38.247 -23.959 46.047 1.00 48.39 434 CYS A C 1
ATOM 1892 O O . CYS A 1 238 ? -37.765 -22.847 46.283 1.00 45.99 434 CYS A O 1
ATOM 1895 N N . CYS A 1 239 ? -38.432 -24.427 44.826 1.00 46.65 435 CYS A N 1
ATOM 1896 C CA . CYS A 1 239 ? -38.130 -23.677 43.607 1.00 46.12 435 CYS A CA 1
ATOM 1897 C C . CYS A 1 239 ? -39.471 -23.410 42.919 1.00 44.80 435 CYS A C 1
ATOM 1898 O O . CYS A 1 239 ? -40.300 -24.309 42.783 1.00 43.68 435 CYS A O 1
ATOM 1901 N N . ASN A 1 240 ? -39.677 -22.190 42.495 1.00 41.17 436 ASN A N 1
ATOM 1902 C CA . ASN A 1 240 ? -40.779 -21.867 41.645 1.00 43.35 436 ASN A CA 1
ATOM 1903 C C . ASN A 1 240 ? -40.221 -22.044 40.227 1.00 43.71 436 ASN A C 1
ATOM 1904 O O . ASN A 1 240 ? -39.480 -21.174 39.725 1.00 43.24 436 ASN A O 1
ATOM 1909 N N . ALA A 1 241 ? -40.570 -23.177 39.602 1.00 45.42 437 ALA A N 1
ATOM 1910 C CA . ALA A 1 241 ? -40.034 -23.587 38.304 1.00 45.03 437 ALA A CA 1
ATOM 1911 C C . ALA A 1 241 ? -40.242 -22.547 37.226 1.00 45.87 437 ALA A C 1
ATOM 1912 O O . ALA A 1 241 ? -39.311 -22.274 36.438 1.00 46.18 437 ALA A O 1
ATOM 1914 N N . ALA A 1 242 ? -41.432 -21.928 37.201 1.00 44.21 438 ALA A N 1
ATOM 1915 C CA . ALA A 1 242 ? -41.811 -21.036 36.113 1.00 43.40 438 ALA A CA 1
ATOM 1916 C C . ALA A 1 242 ? -40.861 -19.847 36.024 1.00 44.35 438 ALA A C 1
ATOM 1917 O O . ALA A 1 242 ? -40.628 -19.318 34.927 1.00 43.79 438 ALA A O 1
ATOM 1919 N N . THR A 1 243 ? -40.348 -19.386 37.177 1.00 45.44 439 THR A N 1
ATOM 1920 C CA . THR A 1 243 ? -39.558 -18.173 37.205 1.00 43.26 439 THR A CA 1
ATOM 1921 C C . THR A 1 243 ? -38.111 -18.491 37.579 1.00 42.64 439 THR A C 1
ATOM 1922 O O . THR A 1 243 ? -37.288 -17.605 37.641 1.00 40.86 439 THR A O 1
ATOM 1926 N N . CYS A 1 244 ? -37.802 -19.755 37.870 1.00 42.57 440 CYS A N 1
ATOM 1927 C CA . CYS A 1 244 ? -36.453 -20.124 38.327 1.00 43.70 440 CYS A CA 1
ATOM 1928 C C . CYS A 1 244 ? -36.003 -19.345 39.563 1.00 42.66 440 CYS A C 1
ATOM 1929 O O . CYS A 1 244 ? -34.848 -18.905 39.650 1.00 42.73 440 CYS A O 1
ATOM 1932 N N . GLN A 1 245 ? -36.959 -19.136 40.472 1.00 39.54 441 GLN A N 1
ATOM 1933 C CA . GLN A 1 245 ? -36.774 -18.362 41.688 1.00 39.51 441 GLN A CA 1
ATOM 1934 C C . GLN A 1 245 ? -37.031 -19.196 42.902 1.00 38.22 441 GLN A C 1
ATOM 1935 O O . GLN A 1 245 ? -37.874 -20.098 42.870 1.00 38.86 441 GLN A O 1
ATOM 1941 N N . PHE A 1 246 ? -36.362 -19.147 44.120 1.00 37.38 442 PHE A N 1
ATOM 1942 C CA . PHE A 1 246 ? -36.583 -19.777 45.427 1.00 37.76 442 PHE A CA 1
ATOM 1943 C C . PHE A 1 246 ? -37.970 -19.420 45.943 1.00 38.91 442 PHE A C 1
ATOM 1944 O O . PHE A 1 246 ? -38.362 -18.279 45.856 1.00 39.50 442 PHE A O 1
ATOM 1952 N N . LYS A 1 247 ? -38.742 -20.396 46.428 1.00 43.85 443 LYS A N 1
ATOM 1953 C CA . LYS A 1 247 ? -39.999 -20.085 47.168 1.00 44.72 443 LYS A CA 1
ATOM 1954 C C . LYS A 1 247 ? -39.728 -19.277 48.448 1.00 44.08 443 LYS A C 1
ATOM 1955 O O . LYS A 1 247 ? -38.603 -19.308 48.955 1.00 43.83 443 LYS A O 1
ATOM 1961 N N . GLY A 1 248 ? -40.700 -18.508 48.936 1.00 39.53 444 GLY A N 1
ATOM 1962 C CA . GLY A 1 248 ? -40.438 -17.769 50.157 1.00 39.71 444 GLY A CA 1
ATOM 1963 C C . GLY A 1 248 ? -40.311 -18.623 51.413 1.00 39.89 444 GLY A C 1
ATOM 1964 O O . GLY A 1 248 ? -40.787 -19.754 51.447 1.00 39.23 444 GLY A O 1
ATOM 1965 N N . ALA A 1 249 ? -39.697 -18.056 52.440 1.00 37.54 445 ALA A N 1
ATOM 1966 C CA . ALA A 1 249 ? -39.406 -18.773 53.708 1.00 39.70 445 ALA A CA 1
ATOM 1967 C C . ALA A 1 249 ? -40.626 -19.040 54.604 1.00 40.19 445 ALA A C 1
ATOM 1968 O O . ALA A 1 249 ? -40.484 -19.711 55.601 1.00 38.91 445 ALA A O 1
ATOM 1970 N N . GLU A 1 250 ? -41.812 -18.501 54.245 1.00 46.18 446 GLU A N 1
ATOM 1971 C CA . GLU A 1 250 ? -43.053 -18.829 54.951 1.00 47.95 446 GLU A CA 1
ATOM 1972 C C . GLU A 1 250 ? -43.654 -20.173 54.451 1.00 48.78 446 GLU A C 1
ATOM 1973 O O . GLU A 1 250 ? -44.628 -20.728 55.040 1.00 48.97 446 GLU A O 1
ATOM 1979 N N . THR A 1 251 ? -43.089 -20.682 53.366 1.00 44.40 447 THR A N 1
ATOM 1980 C CA . THR A 1 251 ? -43.645 -21.818 52.651 1.00 44.53 447 THR A CA 1
ATOM 1981 C C . THR A 1 251 ? -43.314 -23.141 53.407 1.00 45.73 447 THR A C 1
ATOM 1982 O O . THR A 1 251 ? -42.144 -23.569 53.546 1.00 44.32 447 THR A O 1
ATOM 1986 N N . GLU A 1 252 ? -44.329 -23.816 53.886 1.00 46.09 448 GLU A N 1
ATOM 1987 C CA . GLU A 1 252 ? -44.033 -25.040 54.614 1.00 49.31 448 GLU A CA 1
ATOM 1988 C C . GLU A 1 252 ? -43.771 -26.107 53.579 1.00 49.28 448 GLU A C 1
ATOM 1989 O O . GLU A 1 252 ? -44.512 -26.196 52.607 1.00 50.98 448 GLU A O 1
ATOM 1995 N N . CYS A 1 253 ? -42.759 -26.934 53.748 1.00 53.13 449 CYS A N 1
ATOM 1996 C CA . CYS A 1 253 ? -42.626 -28.030 52.791 1.00 53.87 449 CYS A CA 1
ATOM 1997 C C . CYS A 1 253 ? -42.758 -29.439 53.353 1.00 52.95 449 CYS A C 1
ATOM 1998 O O . CYS A 1 253 ? -42.901 -30.397 52.575 1.00 54.61 449 CYS A O 1
ATOM 2001 N N . ARG A 1 254 ? -42.707 -29.611 54.667 1.00 44.16 450 ARG A N 1
ATOM 2002 C CA . ARG A 1 254 ? -42.989 -30.968 55.260 1.00 43.10 450 AR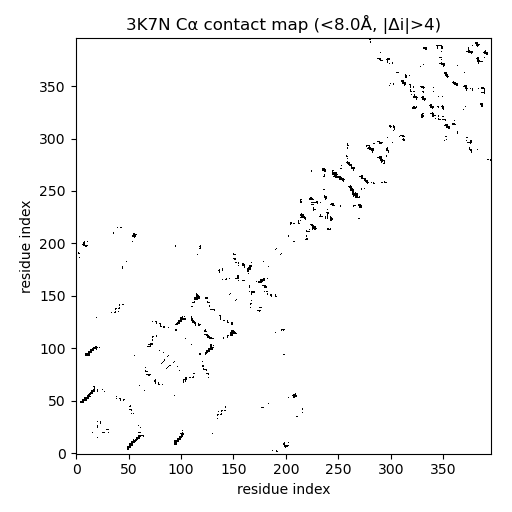G A CA 1
ATOM 2003 C C . ARG A 1 254 ? -43.551 -30.723 56.666 1.00 43.55 450 ARG A C 1
ATOM 2004 O O . ARG A 1 254 ? -42.757 -30.390 57.567 1.00 43.01 450 ARG A O 1
ATOM 2012 N N . VAL A 1 255 ? -44.877 -30.797 56.845 1.00 41.04 451 VAL A N 1
ATOM 2013 C CA . VAL A 1 255 ? -45.514 -30.599 58.174 1.00 43.57 451 VAL A CA 1
ATOM 2014 C C . VAL A 1 255 ? -45.015 -31.644 59.234 1.00 43.01 451 VAL A C 1
ATOM 2015 O O . VAL A 1 255 ? -44.556 -32.728 58.894 1.00 41.21 451 VAL A O 1
ATOM 2019 N N . ALA A 1 256 ? -45.015 -31.228 60.497 1.00 52.41 452 ALA A N 1
ATOM 2020 C CA . ALA A 1 256 ? -44.664 -32.089 61.634 1.00 53.74 452 ALA A CA 1
ATOM 2021 C C . ALA A 1 256 ? -45.663 -33.208 61.596 1.00 53.97 452 ALA A C 1
ATOM 2022 O O . ALA A 1 256 ? -46.853 -32.931 61.643 1.00 54.82 452 ALA A O 1
ATOM 2024 N N . LYS A 1 257 ? -45.234 -34.452 61.464 1.00 55.46 453 LYS A N 1
ATOM 2025 C CA . LYS A 1 257 ? -46.252 -35.561 61.459 1.00 56.31 453 LYS A CA 1
ATOM 2026 C C . LYS A 1 257 ? -46.931 -35.809 62.811 1.00 55.87 453 LYS A C 1
ATOM 2027 O O . LYS A 1 257 ? -48.046 -36.291 62.846 1.00 56.42 453 LYS A O 1
ATOM 2033 N N . ASP A 1 258 ? -46.238 -35.453 63.895 1.00 46.48 454 ASP A N 1
ATOM 2034 C CA . ASP A 1 258 ? -46.704 -35.525 65.278 1.00 46.78 454 ASP A CA 1
ATOM 2035 C C . ASP A 1 258 ? -45.674 -34.759 66.072 1.00 46.20 454 ASP A C 1
ATOM 2036 O O . ASP A 1 258 ? -44.767 -34.085 65.490 1.00 45.16 454 ASP A O 1
ATOM 2041 N N . ASP A 1 259 ? -45.737 -34.926 67.398 1.00 49.89 455 ASP A N 1
ATOM 2042 C CA . ASP A 1 259 ? -45.020 -34.050 68.281 1.00 48.36 455 ASP A CA 1
ATOM 2043 C C . ASP A 1 259 ? -43.586 -34.433 68.535 1.00 47.88 455 ASP A C 1
ATOM 2044 O O . ASP A 1 259 ? -42.925 -33.793 69.349 1.00 47.44 455 ASP A O 1
ATOM 2049 N N . CYS A 1 260 ? -43.080 -35.464 67.871 1.00 38.86 456 CYS A N 1
ATOM 2050 C CA . CYS A 1 260 ? -41.684 -35.786 68.044 1.00 39.42 456 CYS A CA 1
ATOM 2051 C C . CYS A 1 260 ? -40.988 -35.414 66.754 1.00 38.48 456 CYS A C 1
ATOM 2052 O O . CYS A 1 260 ? -39.787 -35.664 66.541 1.00 36.56 456 CYS A O 1
ATOM 2055 N N . ASP A 1 261 ? -41.786 -34.788 65.894 1.00 48.77 457 ASP A N 1
ATOM 2056 C CA . ASP A 1 261 ? -41.375 -34.283 64.598 1.00 49.40 457 ASP A CA 1
ATOM 2057 C C . ASP A 1 261 ? -41.183 -32.703 64.621 1.00 49.80 457 ASP A C 1
ATOM 2058 O O . ASP A 1 261 ? -41.927 -32.000 65.315 1.00 49.24 457 ASP A O 1
ATOM 2063 N N . LEU A 1 262 ? -40.157 -32.178 63.922 1.00 48.45 458 LEU A N 1
ATOM 2064 C CA . LEU A 1 262 ? -40.076 -30.691 63.588 1.00 48.40 458 LEU A CA 1
ATOM 2065 C C . LEU A 1 262 ? -40.618 -30.377 62.137 1.00 48.26 458 LEU A C 1
ATOM 2066 O O . LEU A 1 262 ? -40.397 -31.184 61.243 1.00 48.59 458 LEU A O 1
ATOM 2071 N N . PRO A 1 263 ? -41.399 -29.265 61.931 1.00 50.72 459 PRO A N 1
ATOM 2072 C CA . PRO A 1 263 ? -41.844 -28.997 60.523 1.00 49.30 459 PRO A CA 1
ATOM 2073 C C . PRO A 1 263 ? -40.688 -28.517 59.678 1.00 47.13 459 PRO A C 1
ATOM 2074 O O . PRO A 1 263 ? -39.843 -27.792 60.192 1.00 46.11 459 PRO A O 1
ATOM 2078 N N . GLU A 1 264 ? -40.601 -28.939 58.414 1.00 40.62 460 GLU A N 1
ATOM 2079 C CA . GLU A 1 264 ? -39.756 -28.146 57.503 1.00 41.08 460 GLU A CA 1
ATOM 2080 C C . GLU A 1 264 ? -40.426 -27.001 56.690 1.00 41.08 460 GLU A C 1
ATOM 2081 O O . GLU A 1 264 ? -41.494 -27.137 56.150 1.00 38.95 460 GLU A O 1
ATOM 2087 N N . LEU A 1 265 ? -39.718 -25.893 56.581 1.00 39.79 461 LEU A N 1
ATOM 2088 C CA . LEU A 1 265 ? -40.127 -24.803 55.779 1.00 41.10 461 LEU A CA 1
ATOM 2089 C C . LEU A 1 265 ? -39.020 -24.556 54.726 1.00 42.01 461 LEU A C 1
ATOM 2090 O O . LEU A 1 265 ? -37.865 -24.857 54.997 1.00 41.95 461 LEU A O 1
ATOM 2095 N N . CYS A 1 266 ? -39.376 -24.007 53.545 1.00 42.59 462 CYS A N 1
ATOM 2096 C CA . CYS A 1 266 ? -38.392 -23.530 52.580 1.00 41.32 462 CYS A CA 1
ATOM 2097 C C . CYS A 1 266 ? -37.496 -22.555 53.253 1.00 40.31 462 CYS A C 1
ATOM 2098 O O . CYS A 1 266 ? -37.976 -21.752 54.050 1.00 38.84 462 CYS A O 1
ATOM 2101 N N . THR A 1 267 ? -36.203 -22.557 52.932 1.00 38.01 463 THR A N 1
ATOM 2102 C CA . THR A 1 267 ? -35.360 -21.549 53.586 1.00 40.22 463 THR A CA 1
ATOM 2103 C C . THR A 1 267 ? -35.509 -20.119 52.961 1.00 41.74 463 THR A C 1
ATOM 2104 O O . THR A 1 267 ? -34.950 -19.135 53.483 1.00 42.23 463 THR A O 1
ATOM 2108 N N . GLY A 1 268 ? -36.102 -20.019 51.773 1.00 47.31 464 GLY A N 1
ATOM 2109 C CA . GLY A 1 268 ? -36.094 -18.740 51.065 1.00 48.50 464 GLY A CA 1
ATOM 2110 C C . GLY A 1 268 ? -34.869 -18.471 50.208 1.00 49.71 464 GLY A C 1
ATOM 2111 O O . GLY A 1 268 ? -34.826 -17.448 49.439 1.00 52.23 464 GLY A O 1
ATOM 2112 N N . GLN A 1 269 ? -33.891 -19.351 50.281 1.00 50.83 465 GLN A N 1
ATOM 2113 C CA . GLN A 1 269 ? -32.616 -19.148 49.610 1.00 52.59 465 GLN A CA 1
ATOM 2114 C C . GLN A 1 269 ? -31.936 -20.492 49.289 1.00 52.23 465 GLN A C 1
ATOM 2115 O O . GLN A 1 269 ? -30.678 -20.584 49.098 1.00 51.98 465 GLN A O 1
ATOM 2121 N N . SER A 1 270 ? -32.791 -21.514 49.172 1.00 47.36 466 SER A N 1
ATOM 2122 C CA . SER A 1 270 ? -32.442 -22.844 48.624 1.00 47.61 466 SER A CA 1
ATOM 2123 C C . SER A 1 270 ? -33.666 -23.481 47.943 1.00 46.30 466 SER A C 1
ATOM 2124 O O . SER A 1 270 ? -34.817 -23.112 48.262 1.00 46.45 466 SER A O 1
ATOM 2127 N N . ALA A 1 271 ? -33.412 -24.450 47.064 1.00 42.14 467 ALA A N 1
ATOM 2128 C CA . ALA A 1 271 ? -34.351 -25.058 46.134 1.00 41.27 467 ALA A CA 1
ATOM 2129 C C . ALA A 1 271 ? -35.043 -26.279 46.670 1.00 42.22 467 ALA A C 1
ATOM 2130 O O . ALA A 1 271 ? -36.144 -26.602 46.278 1.00 42.58 467 ALA A O 1
ATOM 2132 N N . GLU A 1 272 ? -34.362 -27.013 47.524 1.00 44.21 468 GLU A N 1
ATOM 2133 C CA . GLU A 1 272 ? -34.905 -28.247 48.126 1.00 46.33 468 GLU A CA 1
ATOM 2134 C C . GLU A 1 272 ? -35.531 -28.028 49.509 1.00 45.66 468 GLU A C 1
ATOM 2135 O O . GLU A 1 272 ? -35.153 -27.121 50.314 1.00 43.02 468 GLU A O 1
ATOM 2141 N N . CYS A 1 273 ? -36.548 -28.831 49.748 1.00 59.43 469 CYS A N 1
ATOM 2142 C CA . CYS A 1 273 ? -37.051 -28.952 51.092 1.00 59.41 469 CYS A CA 1
ATOM 2143 C C . CYS A 1 273 ? -35.849 -29.468 52.027 1.00 59.70 469 CYS A C 1
ATOM 2144 O O . CYS A 1 273 ? -35.167 -30.479 51.683 1.00 59.77 469 CYS A O 1
ATOM 2147 N N . PRO A 1 274 ? -35.569 -28.722 53.142 1.00 46.57 470 PRO A N 1
ATOM 2148 C CA . PRO A 1 274 ? -34.595 -29.129 54.150 1.00 46.09 470 PRO A CA 1
ATOM 2149 C C . PRO A 1 274 ? -34.872 -30.561 54.472 1.00 44.61 470 PRO A C 1
ATOM 2150 O O . PRO A 1 274 ? -36.025 -30.954 54.446 1.00 43.07 470 PRO A O 1
ATOM 2154 N N . THR A 1 275 ? -33.830 -31.336 54.775 1.00 41.91 471 THR A N 1
ATOM 2155 C CA . THR A 1 275 ? -34.011 -32.722 55.280 1.00 42.91 471 THR A CA 1
ATOM 2156 C C . THR A 1 275 ? -34.911 -32.758 56.556 1.00 41.85 471 THR A C 1
ATOM 2157 O O . THR A 1 275 ? -35.094 -31.741 57.253 1.00 42.04 471 THR A O 1
ATOM 2161 N N . ASP A 1 276 ? -35.462 -33.924 56.823 1.00 47.40 472 ASP A N 1
ATOM 2162 C CA . ASP A 1 276 ? -36.406 -34.158 57.888 1.00 47.97 472 ASP A CA 1
ATOM 2163 C C . ASP A 1 276 ? -35.627 -34.236 59.217 1.00 48.47 472 ASP A C 1
ATOM 2164 O O . ASP A 1 276 ? -35.007 -35.233 59.550 1.00 49.39 472 ASP A O 1
ATOM 2169 N N . SER A 1 277 ? -35.632 -33.121 59.940 1.00 43.70 473 SER A N 1
ATOM 2170 C CA . SER A 1 277 ? -35.201 -33.029 61.338 1.00 42.95 473 SER A CA 1
ATOM 2171 C C . SER A 1 277 ? -36.354 -33.421 62.218 1.00 42.09 473 SER A C 1
ATOM 2172 O O . SER A 1 277 ? -37.538 -33.194 61.865 1.00 40.03 473 SER A O 1
ATOM 2175 N N . LEU A 1 278 ? -35.984 -34.021 63.365 1.00 41.88 474 LEU A N 1
ATOM 2176 C CA . LEU A 1 278 ? -36.954 -34.528 64.289 1.00 41.50 474 LEU A CA 1
ATOM 2177 C C . LEU A 1 278 ? -36.828 -33.710 65.534 1.00 41.57 474 LEU A C 1
ATOM 2178 O O . LEU A 1 278 ? -35.855 -32.966 65.696 1.00 40.49 474 LEU A O 1
ATOM 2183 N N . GLN A 1 279 ? -37.823 -33.786 66.393 1.00 42.30 475 GLN A N 1
ATOM 2184 C CA . GLN A 1 279 ? -37.612 -33.246 67.728 1.00 44.00 475 GLN A CA 1
ATOM 2185 C C . GLN A 1 279 ? -36.335 -33.909 68.400 1.00 43.65 475 GLN A C 1
ATOM 2186 O O . GLN A 1 279 ? -36.008 -35.067 68.119 1.00 41.31 475 GLN A O 1
ATOM 2192 N N . ARG A 1 280 ? -35.558 -33.110 69.136 1.00 40.90 476 ARG A N 1
ATOM 2193 C CA . ARG A 1 280 ? -34.434 -33.548 69.947 1.00 43.56 476 ARG A CA 1
ATOM 2194 C C . ARG A 1 280 ? -34.761 -34.754 70.877 1.00 42.78 476 ARG A C 1
ATOM 2195 O O . ARG A 1 280 ? -35.814 -34.767 71.543 1.00 42.69 476 ARG A O 1
ATOM 2203 N N . ASN A 1 281 ? -33.877 -35.729 70.972 1.00 49.46 477 ASN A N 1
ATOM 2204 C CA . ASN A 1 281 ? -34.021 -36.820 71.967 1.00 50.96 477 ASN A CA 1
ATOM 2205 C C . ASN A 1 281 ? -34.022 -36.189 73.333 1.00 49.99 477 ASN A C 1
ATOM 2206 O O . ASN A 1 281 ? -33.323 -35.200 73.533 1.00 51.05 477 ASN A O 1
ATOM 2211 N N . GLY A 1 282 ? -34.877 -36.705 74.209 1.00 49.73 478 GLY A N 1
ATOM 2212 C CA . GLY A 1 282 ? -35.107 -36.197 75.604 1.00 49.65 478 GLY A CA 1
ATOM 2213 C C . GLY A 1 282 ? -36.235 -35.183 75.705 1.00 50.01 478 GLY A C 1
ATOM 2214 O O . GLY A 1 282 ? -36.679 -34.832 76.796 1.00 49.98 478 GLY A O 1
ATOM 2215 N N . HIS A 1 283 ? -36.765 -34.770 74.565 1.00 41.72 479 HIS A N 1
ATOM 2216 C CA . HIS A 1 283 ? -37.736 -33.734 74.563 1.00 43.80 479 HIS A CA 1
ATOM 2217 C C . HIS A 1 283 ? -39.046 -34.264 75.052 1.00 44.22 479 HIS A C 1
ATOM 2218 O O . HIS A 1 283 ? -39.537 -35.208 74.499 1.00 44.97 479 HIS A O 1
ATOM 2225 N N . PRO A 1 284 ? -39.692 -33.592 76.021 1.00 54.83 480 PRO A N 1
ATOM 2226 C CA . PRO A 1 284 ? -41.026 -34.131 76.442 1.00 56.10 480 PRO A CA 1
ATOM 2227 C C . PRO A 1 284 ? -42.011 -34.249 75.254 1.00 56.54 480 PRO A C 1
ATOM 2228 O O . PRO A 1 284 ? -41.970 -33.447 74.330 1.00 57.90 480 PRO A O 1
ATOM 2232 N N . CYS A 1 285 ? -42.819 -35.298 75.269 1.00 44.16 481 CYS A N 1
ATOM 2233 C CA . CYS A 1 285 ? -43.891 -35.506 74.310 1.00 44.76 481 CYS A CA 1
ATOM 2234 C C . CYS A 1 285 ? -45.111 -36.150 75.008 1.00 45.76 481 CYS A C 1
ATOM 2235 O O . CYS A 1 285 ? -44.986 -36.632 76.142 1.00 42.98 481 CYS A O 1
ATOM 2238 N N . GLN A 1 286 ? -46.223 -36.217 74.258 1.00 61.02 482 GLN A N 1
ATOM 2239 C CA . GLN A 1 286 ? -47.610 -36.611 74.689 1.00 64.32 482 GLN A CA 1
ATOM 2240 C C . GLN A 1 286 ? -47.966 -36.169 76.100 1.00 65.61 482 GLN A C 1
ATOM 2241 O O . GLN A 1 286 ? -48.092 -37.010 77.021 1.00 65.66 482 GLN A O 1
ATOM 2247 N N . ASN A 1 287 ? -48.102 -34.868 76.295 1.00 65.20 483 ASN A N 1
ATOM 2248 C CA . ASN A 1 287 ? -48.574 -34.409 77.575 1.00 67.06 483 ASN A CA 1
ATOM 2249 C C . ASN A 1 287 ? -47.671 -34.770 78.735 1.00 66.28 483 ASN A C 1
ATOM 2250 O O . ASN A 1 287 ? -48.141 -35.106 79.838 1.00 65.74 483 ASN A O 1
ATOM 2255 N N . ASN A 1 288 ? -46.373 -34.690 78.473 1.00 60.72 484 ASN A N 1
ATOM 2256 C CA . ASN A 1 288 ? -45.382 -34.949 79.475 1.00 60.44 484 ASN A CA 1
ATOM 2257 C C . ASN A 1 288 ? -45.398 -36.414 79.820 1.00 60.39 484 ASN A C 1
ATOM 2258 O O . ASN A 1 288 ? -45.455 -36.794 80.996 1.00 60.63 484 ASN A O 1
ATOM 2263 N N . GLN A 1 289 ? -45.246 -37.245 78.783 1.00 69.32 485 GLN A N 1
ATOM 2264 C CA . GLN A 1 289 ? -45.395 -38.685 78.954 1.00 67.63 485 GLN A CA 1
ATOM 2265 C C . GLN A 1 289 ? -44.484 -39.850 78.463 1.00 66.03 485 GLN A C 1
ATOM 2266 O O . GLN A 1 289 ? -44.594 -40.923 79.124 1.00 65.37 485 GLN A O 1
ATOM 2272 N N . SER A 1 290 ? -44.099 -39.179 77.309 1.00 62.83 486 SER A N 1
ATOM 2273 C CA . SER A 1 290 ? -42.648 -39.374 76.954 1.00 60.92 486 SER A CA 1
ATOM 2274 C C . SER A 1 290 ? -41.648 -38.346 77.278 1.00 60.98 486 SER A C 1
ATOM 2275 O O . SER A 1 290 ? -41.581 -37.997 78.451 1.00 63.06 486 SER A O 1
ATOM 2278 N N . TYR A 1 291 ? -40.130 -38.553 77.218 1.00 61.77 487 TYR A N 1
ATOM 2279 C CA . TYR A 1 291 ? -39.376 -38.437 75.973 1.00 59.44 487 TYR A CA 1
ATOM 2280 C C . TYR A 1 291 ? -39.447 -38.928 74.563 1.00 58.10 487 TYR A C 1
ATOM 2281 O O . TYR A 1 291 ? -39.579 -40.107 74.332 1.00 57.09 487 TYR A O 1
ATOM 2290 N N . CYS A 1 292 ? -39.270 -38.005 73.625 1.00 46.47 488 CYS A N 1
ATOM 2291 C CA . CYS A 1 292 ? -38.760 -38.220 72.294 1.00 45.59 488 CYS A CA 1
ATOM 2292 C C . CYS A 1 292 ? -37.529 -39.067 72.088 1.00 44.56 488 CYS A C 1
ATOM 2293 O O . CYS A 1 292 ? -36.514 -38.842 72.740 1.00 45.22 488 CYS A O 1
ATOM 2296 N N . TYR A 1 293 ? -37.590 -40.013 71.165 1.00 41.16 489 TYR A N 1
ATOM 2297 C CA . TYR A 1 293 ? -36.436 -40.847 70.892 1.00 43.48 489 TYR A CA 1
ATOM 2298 C C . TYR A 1 293 ? -36.499 -41.288 69.441 1.00 43.25 489 TYR A C 1
ATOM 2299 O O . TYR A 1 293 ? -37.436 -42.022 69.055 1.00 41.45 489 TYR A O 1
ATOM 2308 N N . ASN A 1 294 ? -35.507 -40.846 68.653 1.00 47.75 490 ASN A N 1
ATOM 2309 C CA . ASN A 1 294 ? -35.497 -41.130 67.219 1.00 48.76 490 ASN A CA 1
ATOM 2310 C C . ASN A 1 294 ? -36.865 -40.740 66.620 1.00 47.13 490 ASN A C 1
ATOM 2311 O O . ASN A 1 294 ? -37.481 -41.503 65.887 1.00 46.38 490 ASN A O 1
ATOM 2316 N N . GLY A 1 295 ? -37.388 -39.583 67.007 1.00 48.88 491 GLY A N 1
ATOM 2317 C CA . GLY A 1 295 ? -38.618 -39.052 66.414 1.00 48.81 491 GLY A CA 1
ATOM 2318 C C . GLY A 1 295 ? -39.797 -39.928 66.752 1.00 49.35 491 GLY A C 1
ATOM 2319 O O . GLY A 1 295 ? -40.783 -39.992 66.071 1.00 50.84 491 GLY A O 1
ATOM 2320 N N . THR A 1 296 ? -39.748 -40.548 67.887 1.00 44.99 492 THR A N 1
ATOM 2321 C CA . THR A 1 296 ? -40.855 -41.375 68.288 1.00 44.53 492 THR A CA 1
ATOM 2322 C C . THR A 1 296 ? -41.053 -41.097 69.834 1.00 44.30 492 THR A C 1
ATOM 2323 O O . THR A 1 296 ? -40.127 -40.575 70.499 1.00 42.80 492 THR A O 1
ATOM 2327 N N . CYS A 1 297 ? -42.212 -41.439 70.385 1.00 44.27 493 CYS A N 1
ATOM 2328 C CA . CYS A 1 297 ? -42.490 -41.195 71.799 1.00 44.35 493 CYS A CA 1
ATOM 2329 C C . CYS A 1 297 ? -42.826 -42.515 72.580 1.00 42.84 493 CYS A C 1
ATOM 2330 O O . CYS A 1 297 ? -43.994 -42.809 72.847 1.00 42.80 493 CYS A O 1
ATOM 2333 N N . PRO A 1 298 ? -41.806 -43.318 72.898 1.00 42.90 494 PRO A N 1
ATOM 2334 C CA . PRO A 1 298 ? -42.072 -44.694 73.418 1.00 42.09 494 PRO A CA 1
ATOM 2335 C C . PRO A 1 298 ? -42.655 -44.628 74.791 1.00 41.63 494 PRO A C 1
ATOM 2336 O O . PRO A 1 298 ? -42.125 -43.912 75.643 1.00 43.38 494 PRO A O 1
ATOM 2340 N N . THR A 1 299 ? -43.776 -45.296 75.013 1.00 43.56 495 THR A N 1
ATOM 2341 C CA . THR A 1 299 ? -44.369 -45.356 76.351 1.00 42.66 495 THR A CA 1
ATOM 2342 C C . THR A 1 299 ? -44.734 -46.797 76.751 1.00 42.29 495 THR A C 1
ATOM 2343 O O . THR A 1 299 ? -45.048 -47.597 75.878 1.00 41.97 495 THR A O 1
ATOM 2347 N N . LEU A 1 300 ? -44.691 -47.114 78.065 1.00 36.78 496 LEU A N 1
ATOM 2348 C CA . LEU A 1 300 ? -45.026 -48.466 78.494 1.00 37.14 496 LEU A CA 1
ATOM 2349 C C . LEU A 1 300 ? -46.470 -48.726 78.119 1.00 36.52 496 LEU A C 1
ATOM 2350 O O . LEU A 1 300 ? -46.758 -49.809 77.682 1.00 35.80 496 LEU A O 1
ATOM 2355 N N . THR A 1 301 ? -47.379 -47.748 78.245 1.00 40.74 497 THR A N 1
ATOM 2356 C CA . THR A 1 301 ? -48.749 -48.019 77.907 1.00 41.68 497 THR A CA 1
ATOM 2357 C C . THR A 1 301 ? -48.902 -48.309 76.418 1.00 44.18 497 THR A C 1
ATOM 2358 O O . THR A 1 301 ? -49.692 -49.198 76.031 1.00 45.47 497 THR A O 1
ATOM 2362 N N . ASN A 1 302 ? -48.160 -47.589 75.569 1.00 46.40 498 ASN A N 1
ATOM 2363 C CA . ASN A 1 302 ? -48.380 -47.772 74.143 1.00 46.93 498 ASN A CA 1
ATOM 2364 C C . ASN A 1 302 ? -47.798 -49.104 73.742 1.00 46.00 498 ASN A C 1
ATOM 2365 O O . ASN A 1 302 ? -48.370 -49.728 72.929 1.00 45.76 498 ASN A O 1
ATOM 2370 N N . GLN A 1 303 ? -46.679 -49.536 74.348 1.00 41.01 499 GLN A N 1
ATOM 2371 C CA . GLN A 1 303 ? -46.134 -50.871 74.155 1.00 40.15 499 GLN A CA 1
ATOM 2372 C C . GLN A 1 303 ? -47.106 -51.960 74.594 1.00 38.53 499 GLN A C 1
ATOM 2373 O O . GLN A 1 303 ? -47.262 -52.907 73.929 1.00 36.95 499 GLN A O 1
ATOM 2379 N N . CYS A 1 304 ? -47.831 -51.761 75.668 1.00 39.74 500 CYS A N 1
ATOM 2380 C CA . CYS A 1 304 ? -48.946 -52.712 76.039 1.00 40.63 500 CYS A CA 1
ATOM 2381 C C . CYS A 1 304 ? -50.003 -52.760 75.008 1.00 40.50 500 CYS A C 1
ATOM 2382 O O . CYS A 1 304 ? -50.562 -53.848 74.679 1.00 38.84 500 CYS A O 1
ATOM 2385 N N . ILE A 1 305 ? -50.338 -51.572 74.494 1.00 41.74 501 ILE A N 1
ATOM 2386 C CA . ILE A 1 305 ? -51.395 -51.523 73.482 1.00 42.00 501 ILE A CA 1
ATOM 2387 C C . ILE A 1 305 ? -50.925 -52.211 72.186 1.00 42.45 501 ILE A C 1
ATOM 2388 O O . ILE A 1 305 ? -51.669 -52.999 71.581 1.00 41.36 501 ILE A O 1
ATOM 2393 N N . THR A 1 306 ? -49.713 -51.932 71.738 1.00 40.26 502 THR A N 1
ATOM 2394 C CA . THR A 1 306 ? -49.325 -52.596 70.541 1.00 40.67 502 THR A CA 1
ATOM 2395 C C . THR A 1 306 ? -49.237 -54.111 70.711 1.00 40.56 502 THR A C 1
ATOM 2396 O O . THR A 1 306 ? -49.600 -54.861 69.800 1.00 40.90 502 THR A O 1
ATOM 2400 N N . LEU A 1 307 ? -48.853 -54.589 71.896 1.00 41.49 503 LEU A N 1
ATOM 2401 C CA . LEU A 1 307 ? -48.757 -56.039 72.133 1.00 41.12 503 LEU A CA 1
ATOM 2402 C C . LEU A 1 307 ? -50.148 -56.682 72.249 1.00 42.13 503 LEU A C 1
ATOM 2403 O O . LEU A 1 307 ? -50.425 -57.720 71.626 1.00 42.70 503 LEU A O 1
ATOM 2408 N N . LEU A 1 308 ? -51.061 -56.044 72.968 1.00 48.32 504 LEU A N 1
ATOM 2409 C CA . LEU A 1 308 ? -52.273 -56.763 73.417 1.00 48.49 504 LEU A CA 1
ATOM 2410 C C . LEU A 1 308 ? -53.535 -56.107 72.983 1.00 49.35 504 LEU A C 1
ATOM 2411 O O . LEU A 1 308 ? -54.659 -56.650 73.130 1.00 50.37 504 LEU A O 1
ATOM 2416 N N . GLY A 1 309 ? -53.398 -54.901 72.483 1.00 45.41 505 GLY A N 1
ATOM 2417 C CA . GLY A 1 309 ? -54.617 -54.254 72.021 1.00 48.19 505 GLY A CA 1
ATOM 2418 C C . GLY A 1 309 ? -55.151 -53.092 72.832 1.00 48.56 505 GLY A C 1
ATOM 2419 O O . GLY A 1 309 ? -54.682 -52.829 73.952 1.00 47.62 505 GLY A O 1
ATOM 2420 N N . PRO A 1 310 ? -56.151 -52.393 72.269 1.00 51.08 506 PRO A N 1
ATOM 2421 C CA . PRO A 1 310 ? -56.699 -51.162 72.889 1.00 51.69 506 PRO A CA 1
ATOM 2422 C C . PRO A 1 310 ? -57.320 -51.361 74.283 1.00 51.16 506 PRO A C 1
ATOM 2423 O O . PRO A 1 310 ? -57.525 -50.375 74.988 1.00 52.53 506 PRO A O 1
ATOM 2427 N N . HIS A 1 311 ? -57.669 -52.581 74.648 1.00 41.07 507 HIS A N 1
ATOM 2428 C CA . HIS A 1 311 ? -58.219 -52.795 75.982 1.00 42.20 507 HIS A CA 1
ATOM 2429 C C . HIS A 1 311 ? -57.227 -52.806 77.142 1.00 40.44 507 HIS A C 1
ATOM 2430 O O . HIS A 1 311 ? -57.639 -52.882 78.270 1.00 41.25 507 HIS A O 1
ATOM 2437 N N . PHE A 1 312 ? -55.935 -52.645 76.875 1.00 44.26 508 PHE A N 1
ATOM 2438 C CA . PHE A 1 312 ? -54.876 -52.777 77.883 1.00 41.89 508 PHE A CA 1
ATOM 2439 C C . PHE A 1 312 ? -54.066 -51.521 78.129 1.00 42.74 508 PHE A C 1
ATOM 2440 O O . PHE A 1 312 ? -54.035 -50.683 77.257 1.00 42.38 508 PHE A O 1
ATOM 2448 N N . THR A 1 313 ? -53.396 -51.444 79.303 1.00 43.21 509 THR A N 1
ATOM 2449 C CA . THR A 1 313 ? -52.384 -50.445 79.625 1.00 43.27 509 THR A CA 1
ATOM 2450 C C . THR A 1 313 ? -51.229 -51.047 80.422 1.00 41.68 509 THR A C 1
ATOM 2451 O O . THR A 1 313 ? -51.258 -52.203 80.758 1.00 39.95 509 THR A O 1
ATOM 2455 N N . VAL A 1 314 ? -50.225 -50.209 80.721 1.00 39.40 510 VAL A N 1
ATOM 2456 C CA . VAL A 1 314 ? -49.171 -50.575 81.627 1.00 39.64 510 VAL A CA 1
ATOM 2457 C C . VAL A 1 314 ? -49.856 -50.965 82.972 1.00 40.17 510 VAL A C 1
ATOM 2458 O O . VAL A 1 314 ? -50.866 -50.385 83.306 1.00 41.64 510 VAL A O 1
ATOM 2462 N N . SER A 1 315 ? -49.368 -52.016 83.633 1.00 39.78 511 SER A N 1
ATOM 2463 C CA . SER A 1 315 ? -49.755 -52.416 84.976 1.00 39.33 511 SER A CA 1
ATOM 2464 C C . SER A 1 315 ? -49.329 -51.367 86.007 1.00 40.73 511 SER A C 1
ATOM 2465 O O . SER A 1 315 ? -48.385 -50.623 85.759 1.00 36.55 511 SER A O 1
ATOM 2468 N N . PRO A 1 316 ? -50.036 -51.338 87.173 1.00 50.74 512 PRO A N 1
ATOM 2469 C CA . PRO A 1 316 ? -49.582 -50.540 88.280 1.00 52.75 512 PRO A CA 1
ATOM 2470 C C . PRO A 1 316 ? -48.130 -50.854 88.719 1.00 54.97 512 PRO A C 1
ATOM 2471 O O . PRO A 1 316 ? -47.617 -51.989 88.602 1.00 55.51 512 PRO A O 1
ATOM 2475 N N . LYS A 1 317 ? -47.483 -49.790 89.163 1.00 53.08 513 LYS A N 1
ATOM 2476 C CA . LYS A 1 317 ? -46.070 -49.711 89.504 1.00 55.65 513 LYS A CA 1
ATOM 2477 C C . LYS A 1 317 ? -45.573 -50.846 90.335 1.00 54.84 513 LYS A C 1
ATOM 2478 O O . LYS A 1 317 ? -44.427 -51.292 90.151 1.00 56.50 513 LYS A O 1
ATOM 2484 N N . GLY A 1 318 ? -46.414 -51.360 91.233 1.00 55.92 514 GLY A N 1
ATOM 2485 C CA . GLY A 1 318 ? -45.936 -52.366 92.169 1.00 55.40 514 GLY A CA 1
ATOM 2486 C C . GLY A 1 318 ? -45.639 -53.674 91.471 1.00 56.03 514 GLY A C 1
ATOM 2487 O O . GLY A 1 318 ? -44.885 -54.490 92.002 1.00 58.47 514 GLY A O 1
ATOM 2488 N N . CYS A 1 319 ? -46.239 -53.916 90.296 1.00 49.67 515 CYS A N 1
ATOM 2489 C CA . CYS A 1 319 ? -46.005 -55.164 89.550 1.00 47.57 515 CYS A CA 1
ATOM 2490 C C . CYS A 1 319 ? -44.555 -55.247 89.157 1.00 46.36 515 CYS A C 1
ATOM 2491 O O . CYS A 1 319 ? -43.941 -56.287 89.274 1.00 44.47 515 CYS A O 1
ATOM 2494 N N . PHE A 1 320 ? -43.996 -54.111 88.720 1.00 48.57 516 PHE A N 1
ATOM 2495 C CA . PHE A 1 320 ? -42.590 -54.064 88.250 1.00 46.27 516 PHE A CA 1
ATOM 2496 C C . PHE A 1 320 ? -41.533 -54.499 89.284 1.00 46.78 516 PHE A C 1
ATOM 2497 O O . PHE A 1 320 ? -40.411 -54.914 88.897 1.00 44.05 516 PHE A O 1
ATOM 2505 N N . ASN A 1 321 ? -41.899 -54.423 90.574 1.00 40.51 517 ASN A N 1
ATOM 2506 C CA . ASN A 1 321 ? -41.034 -54.939 91.643 1.00 41.90 517 ASN A CA 1
ATOM 2507 C C . ASN A 1 321 ? -40.731 -56.413 91.547 1.00 40.38 517 ASN A C 1
ATOM 2508 O O . ASN A 1 321 ? -39.634 -56.801 91.917 1.00 40.66 517 ASN A O 1
ATOM 2513 N N . LEU A 1 322 ? -41.638 -57.228 90.987 1.00 40.22 518 LEU A N 1
ATOM 2514 C CA . LEU A 1 322 ? -41.275 -58.600 90.650 1.00 41.17 518 LEU A CA 1
ATOM 2515 C C . LEU A 1 322 ? -39.906 -58.693 89.980 1.00 40.52 518 LEU A C 1
ATOM 2516 O O . LEU A 1 322 ? -39.197 -59.597 90.256 1.00 40.75 518 LEU A O 1
ATOM 2521 N N . ASN A 1 323 ? -39.527 -57.736 89.132 1.00 40.78 519 ASN A N 1
ATOM 2522 C CA . ASN A 1 323 ? -38.257 -57.799 88.393 1.00 41.49 519 ASN A CA 1
ATOM 2523 C C . ASN A 1 323 ? -36.966 -57.796 89.184 1.00 42.67 519 ASN A C 1
ATOM 2524 O O . ASN A 1 323 ? -35.928 -58.084 88.630 1.00 40.76 519 ASN A O 1
ATOM 2529 N N . MET A 1 324 ? -37.047 -57.470 90.465 1.00 54.21 520 MET A N 1
ATOM 2530 C CA . MET A 1 324 ? -35.901 -57.582 91.352 1.00 58.22 520 MET A CA 1
ATOM 2531 C C . MET A 1 324 ? -35.592 -59.065 91.600 1.00 59.49 520 MET A C 1
ATOM 2532 O O . MET A 1 324 ? -34.471 -59.415 92.039 1.00 59.79 520 MET A O 1
ATOM 2537 N N . ARG A 1 325 ? -36.552 -59.945 91.256 1.00 50.84 521 ARG A N 1
ATOM 2538 C CA . ARG A 1 325 ? -36.340 -61.375 91.469 1.00 51.81 521 ARG A CA 1
ATOM 2539 C C . ARG A 1 325 ? -35.283 -61.890 90.548 1.00 52.74 521 ARG A C 1
ATOM 2540 O O . ARG A 1 325 ? -34.449 -62.695 90.944 1.00 53.05 521 ARG A O 1
ATOM 2548 N N . GLY A 1 326 ? -35.268 -61.392 89.321 1.00 60.21 522 GLY A N 1
ATOM 2549 C CA . GLY A 1 326 ? -34.342 -61.938 88.325 1.00 61.22 522 GLY A CA 1
ATOM 2550 C C . GLY A 1 326 ? -34.560 -63.419 88.024 1.00 62.74 522 GLY A C 1
ATOM 2551 O O . GLY A 1 326 ? -33.648 -64.049 87.509 1.00 63.42 522 GLY A O 1
ATOM 2552 N N . ASP A 1 327 ? -35.770 -63.964 88.279 1.00 55.25 523 ASP A N 1
ATOM 2553 C CA . ASP A 1 327 ? -36.053 -65.391 88.003 1.00 55.62 523 ASP A CA 1
ATOM 2554 C C . ASP A 1 327 ? -36.530 -65.550 86.572 1.00 55.48 523 ASP A C 1
ATOM 2555 O O . ASP A 1 327 ? -36.414 -64.624 85.733 1.00 54.62 523 ASP A O 1
ATOM 2560 N N . ASP A 1 328 ? -37.086 -66.699 86.225 1.00 54.01 524 ASP A N 1
ATOM 2561 C CA . ASP A 1 328 ? -37.211 -66.838 84.775 1.00 54.53 524 ASP A CA 1
ATOM 2562 C C . ASP A 1 328 ? -38.214 -65.942 84.037 1.00 50.90 524 ASP A C 1
ATOM 2563 O O . ASP A 1 328 ? -37.982 -65.589 82.885 1.00 49.77 524 ASP A O 1
ATOM 2568 N N . GLY A 1 329 ? -39.241 -65.516 84.759 1.00 49.22 525 GLY A N 1
ATOM 2569 C CA . GLY A 1 329 ? -40.210 -64.616 84.177 1.00 46.59 525 GLY A CA 1
ATOM 2570 C C . GLY A 1 329 ? -40.011 -63.122 84.438 1.00 43.98 525 GLY A C 1
ATOM 2571 O O . GLY A 1 329 ? -40.355 -62.330 83.594 1.00 43.16 525 GLY A O 1
ATOM 2572 N N . SER A 1 330 ? -39.489 -62.759 85.600 1.00 42.23 526 SER A N 1
ATOM 2573 C CA . SER A 1 330 ? -39.442 -61.375 86.053 1.00 41.79 526 SER A CA 1
ATOM 2574 C C . SER A 1 330 ? -37.950 -60.999 86.283 1.00 41.35 526 SER A C 1
ATOM 2575 O O . SER A 1 330 ? -37.295 -61.579 87.139 1.00 39.01 526 SER A O 1
ATOM 2578 N N . PHE A 1 331 ? -37.428 -60.041 85.528 1.00 41.01 527 PHE A N 1
ATOM 2579 C CA . PHE A 1 331 ? -35.967 -59.813 85.408 1.00 41.80 527 PHE A CA 1
ATOM 2580 C C . PHE A 1 331 ? -35.660 -58.510 84.581 1.00 42.90 527 PHE A C 1
ATOM 2581 O O . PHE A 1 331 ? -36.585 -57.903 83.973 1.00 41.17 527 PHE A O 1
ATOM 2589 N N . CYS A 1 332 ? -34.381 -58.102 84.608 1.00 40.72 528 CYS A N 1
ATOM 2590 C CA . CYS A 1 332 ? -33.770 -57.166 83.662 1.00 43.58 528 CYS A CA 1
ATOM 2591 C C . CYS A 1 332 ? -32.793 -57.898 82.761 1.00 44.34 528 CYS A C 1
ATOM 2592 O O . CYS A 1 332 ? -32.534 -59.083 82.915 1.00 42.97 528 CYS A O 1
ATOM 2595 N N . ARG A 1 333 ? -32.274 -57.181 81.777 1.00 51.95 529 ARG A N 1
ATOM 2596 C CA . ARG A 1 333 ? -31.164 -57.699 80.984 1.00 53.57 529 ARG A CA 1
ATOM 2597 C C . ARG A 1 333 ? -30.015 -56.717 80.953 1.00 55.37 529 ARG A C 1
ATOM 2598 O O . ARG A 1 333 ? -30.189 -55.494 80.819 1.00 55.21 529 ARG A O 1
ATOM 2606 N N . MET A 1 334 ? -28.820 -57.270 81.074 1.00 58.61 530 MET A N 1
ATOM 2607 C CA . MET A 1 334 ? -27.623 -56.481 80.854 1.00 61.16 530 MET A CA 1
ATOM 2608 C C . MET A 1 334 ? -27.604 -56.137 79.388 1.00 61.87 530 MET A C 1
ATOM 2609 O O . MET A 1 334 ? -28.241 -56.823 78.580 1.00 60.74 530 MET A O 1
ATOM 2614 N N . GLU A 1 335 ? -26.832 -55.113 79.043 1.00 65.02 531 GLU A N 1
ATOM 2615 C CA . GLU A 1 335 ? -26.625 -54.725 77.638 1.00 66.68 531 GLU A CA 1
ATOM 2616 C C . GLU A 1 335 ? -26.342 -55.933 76.673 1.00 66.87 531 GLU A C 1
ATOM 2617 O O . GLU A 1 335 ? -26.812 -55.932 75.536 1.00 66.79 531 GLU A O 1
ATOM 2623 N N . ASP A 1 336 ? -25.701 -57.009 77.148 1.00 65.02 532 ASP A N 1
ATOM 2624 C CA . ASP A 1 336 ? -25.382 -58.142 76.265 1.00 66.17 532 ASP A CA 1
ATOM 2625 C C . ASP A 1 336 ? -26.396 -59.253 75.820 1.00 65.70 532 ASP A C 1
ATOM 2626 O O . ASP A 1 336 ? -25.978 -60.123 75.074 1.00 66.39 532 ASP A O 1
ATOM 2631 N N . GLY A 1 337 ? -27.666 -59.360 76.221 1.00 69.18 533 GLY A N 1
ATOM 2632 C CA . GLY A 1 337 ? -28.254 -58.968 77.446 1.00 67.89 533 GLY A CA 1
ATOM 2633 C C . GLY A 1 337 ? -28.640 -60.278 78.122 1.00 67.61 533 GLY A C 1
ATOM 2634 O O . GLY A 1 337 ? -29.678 -60.925 77.802 1.00 67.14 533 GLY A O 1
ATOM 2635 N N . THR A 1 338 ? -27.803 -60.653 79.093 1.00 60.86 534 THR A N 1
ATOM 2636 C CA . THR A 1 338 ? -28.080 -61.792 79.948 1.00 58.75 534 THR A CA 1
ATOM 2637 C C . THR A 1 338 ? -29.065 -61.384 81.069 1.00 57.00 534 THR A C 1
ATOM 2638 O O . THR A 1 338 ? -29.082 -60.199 81.498 1.00 55.93 534 THR A O 1
ATOM 2642 N N . LYS A 1 339 ? -29.869 -62.356 81.512 1.00 52.70 535 LYS A N 1
ATOM 2643 C CA . LYS A 1 339 ? -30.842 -62.164 82.596 1.00 51.94 535 LYS A CA 1
ATOM 2644 C C . LYS A 1 339 ? -30.186 -61.839 83.900 1.00 50.49 535 LYS A C 1
ATOM 2645 O O . LYS A 1 339 ? -29.287 -62.590 84.329 1.00 51.40 535 LYS A O 1
ATOM 2651 N N . ILE A 1 340 ? -30.620 -60.739 84.523 1.00 49.28 536 ILE A N 1
ATOM 2652 C CA . ILE A 1 340 ? -30.187 -60.322 85.879 1.00 48.88 536 ILE A CA 1
ATOM 2653 C C . ILE A 1 340 ? -31.410 -59.879 86.722 1.00 49.53 536 ILE A C 1
ATOM 2654 O O . ILE A 1 340 ? -32.418 -59.437 86.199 1.00 48.36 536 ILE A O 1
ATOM 2659 N N . PRO A 1 341 ? -31.324 -60.046 88.037 1.00 64.15 537 PRO A N 1
ATOM 2660 C CA . PRO A 1 341 ? -32.361 -59.452 88.890 1.00 64.48 537 PRO A CA 1
ATOM 2661 C C . PRO A 1 341 ? -32.307 -57.953 88.605 1.00 65.81 537 PRO A C 1
ATOM 2662 O O . PRO A 1 341 ? -31.234 -57.488 88.249 1.00 67.73 537 PRO A O 1
ATOM 2666 N N . CYS A 1 342 ? -33.391 -57.189 88.678 1.00 53.60 538 CYS A N 1
ATOM 2667 C CA . CYS A 1 342 ? -33.257 -55.706 88.497 1.00 55.11 538 CYS A CA 1
ATOM 2668 C C . CYS A 1 342 ? -32.822 -55.034 89.818 1.00 55.09 538 CYS A C 1
ATOM 2669 O O . CYS A 1 342 ? -33.295 -55.415 90.877 1.00 54.32 538 CYS A O 1
ATOM 2672 N N . ALA A 1 343 ? -31.974 -53.995 89.746 1.00 51.90 539 ALA A N 1
ATOM 2673 C CA . ALA A 1 343 ? -31.861 -53.053 90.875 1.00 51.01 539 ALA A CA 1
ATOM 2674 C C . ALA A 1 343 ? -33.206 -52.343 91.007 1.00 50.20 539 ALA A C 1
ATOM 2675 O O . ALA A 1 343 ? -33.925 -52.259 90.019 1.00 50.25 539 ALA A O 1
ATOM 2677 N N . ALA A 1 344 ? -33.539 -51.818 92.190 1.00 52.73 540 ALA A N 1
ATOM 2678 C CA . ALA A 1 344 ? -34.853 -51.176 92.458 1.00 52.74 540 ALA A CA 1
ATOM 2679 C C . ALA A 1 344 ? -35.204 -50.013 91.541 1.00 51.89 540 ALA A C 1
ATOM 2680 O O . ALA A 1 344 ? -36.372 -49.736 91.302 1.00 54.16 540 ALA A O 1
ATOM 2682 N N . LYS A 1 345 ? -34.200 -49.295 91.079 1.00 49.70 541 LYS A N 1
ATOM 2683 C CA . LYS A 1 345 ? -34.436 -48.080 90.283 1.00 48.63 541 LYS A CA 1
ATOM 2684 C C . LYS A 1 345 ? -34.713 -48.496 88.822 1.00 45.98 541 LYS A C 1
ATOM 2685 O O . LYS A 1 345 ? -35.332 -47.759 88.082 1.00 44.91 541 LYS A O 1
ATOM 2691 N N . ASP A 1 346 ? -34.297 -49.709 88.469 1.00 44.16 542 ASP A N 1
ATOM 2692 C CA . ASP A 1 346 ? -34.342 -50.200 87.101 1.00 43.83 542 ASP A CA 1
ATOM 2693 C C . ASP A 1 346 ? -35.527 -51.062 86.699 1.00 42.74 542 ASP A C 1
ATOM 2694 O O . ASP A 1 346 ? -35.618 -51.485 85.572 1.00 44.22 542 ASP A O 1
ATOM 2699 N N . VAL A 1 347 ? -36.468 -51.265 87.604 1.00 41.49 543 VAL A N 1
ATOM 2700 C CA . VAL A 1 347 ? -37.492 -52.287 87.481 1.00 39.15 543 VAL A CA 1
ATOM 2701 C C . VAL A 1 347 ? -38.421 -52.085 86.283 1.00 40.89 543 VAL A C 1
ATOM 2702 O O . VAL A 1 347 ? -38.780 -53.082 85.630 1.00 40.55 543 VAL A O 1
ATOM 2706 N N . LYS A 1 348 ? -38.667 -50.822 85.890 1.00 43.60 544 LYS A N 1
ATOM 2707 C CA . LYS A 1 348 ? -39.586 -50.551 84.744 1.00 44.75 544 LYS A CA 1
ATOM 2708 C C . LYS A 1 348 ? -38.957 -50.769 83.394 1.00 43.40 544 LYS A C 1
ATOM 2709 O O . LYS A 1 348 ? -39.659 -50.812 82.447 1.00 44.36 544 LYS A O 1
ATOM 2715 N N . CYS A 1 349 ? -37.635 -50.900 83.344 1.00 36.77 545 CYS A N 1
ATOM 2716 C CA . CYS A 1 349 ? -36.841 -51.224 82.168 1.00 36.30 545 CYS A CA 1
ATOM 2717 C C . CYS A 1 349 ? -36.636 -52.717 81.998 1.00 36.85 545 CYS A C 1
ATOM 2718 O O . CYS A 1 349 ? -35.921 -53.195 81.058 1.00 36.99 545 CYS A O 1
ATOM 2721 N N . GLY A 1 350 ? -37.248 -53.497 82.885 1.00 44.66 546 GLY A N 1
ATOM 2722 C CA . GLY A 1 350 ? -37.105 -54.987 82.760 1.00 41.80 546 GLY A CA 1
ATOM 2723 C C . GLY A 1 350 ? -38.358 -55.541 82.105 1.00 40.41 546 GLY A C 1
ATOM 2724 O O . GLY A 1 350 ? -39.052 -54.857 81.358 1.00 41.85 546 GLY A O 1
ATOM 2725 N N . ARG A 1 351 ? -38.706 -56.765 82.423 1.00 36.62 547 ARG A N 1
ATOM 2726 C CA . ARG A 1 351 ? -39.897 -57.299 81.890 1.00 35.94 547 ARG A CA 1
ATOM 2727 C C . ARG A 1 351 ? -41.118 -56.290 82.012 1.00 36.10 547 ARG A C 1
ATOM 2728 O O . ARG A 1 351 ? -41.396 -55.686 83.086 1.00 34.31 547 ARG A O 1
ATOM 2736 N N . LEU A 1 352 ? -41.873 -56.201 80.912 1.00 39.47 548 LEU A N 1
ATOM 2737 C CA . LEU A 1 352 ? -43.132 -55.429 80.844 1.00 38.56 548 LEU A CA 1
ATOM 2738 C C . LEU A 1 352 ? -44.359 -56.148 81.410 1.00 39.33 548 LEU A C 1
ATOM 2739 O O . LEU A 1 352 ? -44.580 -57.320 81.066 1.00 38.53 548 LEU A O 1
ATOM 2744 N N . TYR A 1 353 ? -45.151 -55.419 82.225 1.00 35.00 549 TYR A N 1
ATOM 2745 C CA . TYR A 1 353 ? -46.414 -55.916 82.729 1.00 34.93 549 TYR A CA 1
ATOM 2746 C C . TYR A 1 353 ? -47.459 -55.013 82.247 1.00 35.13 549 TYR A C 1
ATOM 2747 O O . TYR A 1 353 ? -47.277 -53.750 82.229 1.00 33.13 549 TYR A O 1
ATOM 2756 N N . CYS A 1 354 ? -48.552 -55.680 81.911 1.00 33.29 550 CYS A N 1
ATOM 2757 C CA . CYS A 1 354 ? -49.757 -55.126 81.334 1.00 35.33 550 CYS A CA 1
ATOM 2758 C C . CYS A 1 354 ? -50.979 -55.513 82.080 1.00 35.80 550 CYS A C 1
ATOM 2759 O O . CYS A 1 354 ? -51.029 -56.578 82.735 1.00 35.69 550 CYS A O 1
ATOM 2762 N N . THR A 1 355 ? -52.004 -54.683 81.886 1.00 36.25 551 THR A N 1
ATOM 2763 C CA . THR A 1 355 ? -53.312 -54.844 82.549 1.00 36.84 551 THR A CA 1
ATOM 2764 C C . THR A 1 355 ? -54.450 -54.310 81.698 1.00 36.38 551 THR A C 1
ATOM 2765 O O . THR A 1 355 ? -54.282 -53.339 80.959 1.00 37.88 551 THR A O 1
ATOM 2769 N N . GLU A 1 356 ? -55.608 -54.894 81.814 1.00 32.06 552 GLU A N 1
ATOM 2770 C CA . GLU A 1 356 ? -56.772 -54.275 81.284 1.00 36.43 552 GLU A CA 1
ATOM 2771 C C . GLU A 1 356 ? -57.009 -52.874 81.826 1.00 37.99 552 GLU A C 1
ATOM 2772 O O . GLU A 1 356 ? -56.814 -52.590 83.002 1.00 38.68 552 GLU A O 1
ATOM 2778 N N . LYS A 1 357 ? -57.373 -51.972 80.951 1.00 49.23 553 LYS A N 1
ATOM 2779 C CA . LYS A 1 357 ? -57.675 -50.593 81.362 1.00 53.02 553 LYS A CA 1
ATOM 2780 C C . LYS A 1 357 ? -58.530 -50.578 82.643 1.00 55.24 553 LYS A C 1
ATOM 2781 O O . LYS A 1 357 ? -59.453 -51.429 82.826 1.00 56.79 553 LYS A O 1
ATOM 2787 N N . ASN A 1 358 ? -58.199 -49.653 83.536 1.00 63.05 554 ASN A N 1
ATOM 2788 C CA . ASN A 1 358 ? -58.802 -49.564 84.897 1.00 66.09 554 ASN A CA 1
ATOM 2789 C C . ASN A 1 358 ? -58.947 -50.827 85.821 1.00 67.00 554 ASN A C 1
ATOM 2790 O O . ASN A 1 358 ? -59.957 -50.902 86.558 1.00 67.16 554 ASN A O 1
ATOM 2795 N N . THR A 1 359 ? -57.972 -51.786 85.786 1.00 72.53 555 THR A N 1
ATOM 2796 C CA . THR A 1 359 ? -58.041 -53.047 86.590 1.00 70.98 555 THR A CA 1
ATOM 2797 C C . THR A 1 359 ? -56.857 -53.559 87.431 1.00 71.82 555 THR A C 1
ATOM 2798 O O . THR A 1 359 ? -56.931 -54.669 87.986 1.00 74.13 555 THR A O 1
ATOM 2802 N N . MET A 1 360 ? -55.768 -52.850 87.598 1.00 62.78 556 MET A N 1
ATOM 2803 C CA . MET A 1 360 ? -54.839 -53.314 88.704 1.00 62.98 556 MET A CA 1
ATOM 2804 C C . MET A 1 360 ? -54.164 -54.720 88.623 1.00 61.95 556 MET A C 1
ATOM 2805 O O . MET A 1 360 ? -53.503 -55.135 89.589 1.00 62.83 556 MET A O 1
ATOM 2810 N N . SER A 1 361 ? -54.344 -55.471 87.545 1.00 49.27 557 SER A N 1
ATOM 2811 C CA . SER A 1 361 ? -53.656 -56.740 87.413 1.00 48.14 557 SER A CA 1
ATOM 2812 C C . SER A 1 361 ? -52.190 -56.593 87.048 1.00 46.36 557 SER A C 1
ATOM 2813 O O . SER A 1 361 ? -51.782 -55.561 86.553 1.00 46.48 557 SER A O 1
ATOM 2816 N N . CYS A 1 362 ? -51.386 -57.617 87.304 1.00 46.71 558 CYS A N 1
ATOM 2817 C CA . CYS A 1 362 ? -50.115 -57.755 86.630 1.00 47.36 558 CYS A CA 1
ATOM 2818 C C . CYS A 1 362 ? -50.361 -58.920 85.701 1.00 46.33 558 CYS A C 1
ATOM 2819 O O . CYS A 1 362 ? -49.748 -59.968 85.818 1.00 46.00 558 CYS A O 1
ATOM 2822 N N . LEU A 1 363 ? -50.139 -58.653 84.158 1.00 39.19 559 LEU A N 1
ATOM 2823 C CA . LEU A 1 363 ? -50.042 -59.762 83.274 1.00 38.75 559 LEU A CA 1
ATOM 2824 C C . LEU A 1 363 ? -48.886 -59.544 82.406 1.00 38.44 559 LEU A C 1
ATOM 2825 O O . LEU A 1 363 ? -48.472 -58.404 82.192 1.00 37.14 559 LEU A O 1
ATOM 2830 N N . ILE A 1 364 ? -48.386 -60.637 81.878 1.00 38.11 560 ILE A N 1
ATOM 2831 C CA . ILE A 1 364 ? -47.248 -60.650 80.992 1.00 37.47 560 ILE A CA 1
ATOM 2832 C C . ILE A 1 364 ? -47.699 -61.086 79.632 1.00 39.26 560 ILE A C 1
ATOM 2833 O O . ILE A 1 364 ? -48.282 -62.141 79.523 1.00 39.31 560 ILE A O 1
ATOM 2838 N N . PRO A 1 365 ? -47.471 -60.249 78.567 1.00 41.56 561 PRO A N 1
ATOM 2839 C CA . PRO A 1 365 ? -47.821 -60.678 77.187 1.00 41.71 561 PRO A CA 1
ATOM 2840 C C . PRO A 1 365 ? -46.954 -61.867 76.825 1.00 42.01 561 PRO A C 1
ATOM 2841 O O . PRO A 1 365 ? -45.767 -61.783 76.935 1.00 41.48 561 PRO A O 1
ATOM 2845 N N . PRO A 1 366 ? -47.563 -62.993 76.460 1.00 46.97 562 PRO A N 1
ATOM 2846 C CA . PRO A 1 366 ? -46.733 -64.196 76.482 1.00 49.05 562 PRO A CA 1
ATOM 2847 C C . PRO A 1 366 ? -45.647 -64.114 75.387 1.00 52.61 562 PRO A C 1
ATOM 2848 O O . PRO A 1 366 ? -45.923 -63.803 74.212 1.00 51.24 562 PRO A O 1
ATOM 2852 N N . ASN A 1 367 ? -44.396 -64.282 75.781 1.00 50.05 563 ASN A N 1
ATOM 2853 C CA . ASN A 1 367 ? -43.323 -64.004 74.844 1.00 54.61 563 ASN A CA 1
ATOM 2854 C C . ASN A 1 367 ? -42.066 -64.800 75.103 1.00 56.57 563 ASN A C 1
ATOM 2855 O O . ASN A 1 367 ? -41.379 -64.596 76.104 1.00 55.66 563 ASN A O 1
ATOM 2860 N N . PRO A 1 368 ? -41.762 -65.704 74.184 1.00 63.89 564 PRO A N 1
ATOM 2861 C CA . PRO A 1 368 ? -40.477 -66.468 74.272 1.00 66.26 564 PRO A CA 1
ATOM 2862 C C . PRO A 1 368 ? -39.289 -65.679 74.972 1.00 66.77 564 PRO A C 1
ATOM 2863 O O . PRO A 1 368 ? -38.664 -66.194 75.915 1.00 67.60 564 PRO A O 1
ATOM 2867 N N . ASP A 1 369 ? -39.014 -64.441 74.551 1.00 86.36 565 ASP A N 1
ATOM 2868 C CA . ASP A 1 369 ? -37.880 -63.636 75.143 1.00 86.82 565 ASP A CA 1
ATOM 2869 C C . ASP A 1 369 ? -37.876 -63.427 76.747 1.00 85.04 565 ASP A C 1
ATOM 2870 O O . ASP A 1 369 ? -37.017 -63.987 77.474 1.00 85.48 565 ASP A O 1
ATOM 2875 N N . GLY A 1 370 ? -38.791 -62.660 77.341 1.00 60.73 566 GLY A N 1
ATOM 2876 C CA . GLY A 1 370 ? -39.809 -61.916 76.717 1.00 56.39 566 GLY A CA 1
ATOM 2877 C C . GLY A 1 370 ? -39.603 -60.422 76.881 1.00 53.19 566 GLY A C 1
ATOM 2878 O O . GLY A 1 370 ? -38.496 -59.923 77.098 1.00 52.71 566 GLY A O 1
ATOM 2879 N N . ILE A 1 371 ? -40.685 -59.717 76.677 1.00 48.85 567 ILE A N 1
ATOM 2880 C CA . ILE A 1 371 ? -40.620 -58.314 76.304 1.00 46.61 567 ILE A CA 1
ATOM 2881 C C . ILE A 1 371 ? -40.249 -57.403 77.461 1.00 44.20 567 ILE A C 1
ATOM 2882 O O . ILE A 1 371 ? -40.768 -57.559 78.559 1.00 41.51 567 ILE A O 1
ATOM 2887 N N . MET A 1 372 ? -39.294 -56.501 77.196 1.00 41.76 568 MET A N 1
ATOM 2888 C CA . MET A 1 372 ? -38.894 -55.457 78.129 1.00 40.99 568 MET A CA 1
ATOM 2889 C C . MET A 1 372 ? -39.170 -54.120 77.487 1.00 38.86 568 MET A C 1
ATOM 2890 O O . MET A 1 372 ? -39.427 -54.034 76.307 1.00 37.88 568 MET A O 1
ATOM 2895 N N . ALA A 1 373 ? -39.188 -53.090 78.292 1.00 38.31 569 ALA A N 1
ATOM 2896 C CA . ALA A 1 373 ? -39.322 -51.756 77.821 1.00 39.52 569 ALA A CA 1
ATOM 2897 C C . ALA A 1 373 ? -38.379 -51.442 76.694 1.00 40.26 569 ALA A C 1
ATOM 2898 O O . ALA A 1 373 ? -37.200 -51.765 76.700 1.00 39.42 569 ALA A O 1
ATOM 2900 N N . GLU A 1 374 ? -38.930 -50.817 75.699 1.00 39.83 570 GLU A N 1
ATOM 2901 C CA . GLU A 1 374 ? -38.169 -50.358 74.581 1.00 41.94 570 GLU A CA 1
ATOM 2902 C C . GLU A 1 374 ? -37.248 -49.187 74.977 1.00 41.65 570 GLU A C 1
ATOM 2903 O O . GLU A 1 374 ? -37.616 -48.359 75.815 1.00 40.36 570 GLU A O 1
ATOM 2909 N N . PRO A 1 375 ? -36.069 -49.099 74.312 1.00 42.18 571 PRO A N 1
ATOM 2910 C CA . PRO A 1 375 ? -35.114 -47.996 74.492 1.00 41.54 571 PRO A CA 1
ATOM 2911 C C . PRO A 1 375 ? -35.775 -46.621 74.427 1.00 41.10 571 PRO A C 1
ATOM 2912 O O . PRO A 1 375 ? -36.581 -46.387 73.558 1.00 40.86 571 PRO A O 1
ATOM 2916 N N . GLY A 1 376 ? -35.466 -45.754 75.411 1.00 44.43 572 GLY A N 1
ATOM 2917 C CA . GLY A 1 376 ? -35.957 -44.374 75.476 1.00 43.04 572 GLY A CA 1
ATOM 2918 C C . GLY A 1 376 ? -37.317 -44.348 76.092 1.00 42.85 572 GLY A C 1
ATOM 2919 O O . GLY A 1 376 ? -37.889 -43.295 76.242 1.00 42.97 572 GLY A O 1
ATOM 2920 N N . THR A 1 377 ? -37.841 -45.505 76.509 1.00 44.43 573 THR A N 1
ATOM 2921 C CA . THR A 1 377 ? -39.146 -45.485 77.206 1.00 43.25 573 THR A CA 1
ATOM 2922 C C . THR A 1 377 ? -39.035 -44.677 78.505 1.00 46.81 573 THR A C 1
ATOM 2923 O O . THR A 1 377 ? -38.072 -44.883 79.314 1.00 47.02 573 THR A O 1
ATOM 2927 N N . LYS A 1 378 ? -39.996 -43.788 78.768 1.00 45.09 574 LYS A N 1
ATOM 2928 C CA . LYS A 1 378 ? -39.944 -43.077 80.053 1.00 47.08 574 LYS A CA 1
ATOM 2929 C C . LYS A 1 378 ? -40.187 -44.002 81.260 1.00 49.68 574 LYS A C 1
ATOM 2930 O O . LYS A 1 378 ? -41.284 -44.603 81.362 1.00 50.84 574 LYS A O 1
ATOM 2936 N N . CYS A 1 379 ? -39.243 -44.060 82.198 1.00 56.67 575 CYS A N 1
ATOM 2937 C CA . CYS A 1 379 ? -39.381 -44.978 83.354 1.00 59.72 575 CYS A CA 1
ATOM 2938 C C . CYS A 1 379 ? -39.599 -44.306 84.718 1.00 61.78 575 CYS A C 1
ATOM 2939 O O . CYS A 1 379 ? -39.454 -44.953 85.764 1.00 63.21 575 CYS A O 1
ATOM 2942 N N . GLY A 1 380 ? -39.969 -43.037 84.685 1.00 61.90 576 GLY A N 1
ATOM 2943 C CA . GLY A 1 380 ? -39.920 -42.127 85.849 1.00 64.34 576 GLY A CA 1
ATOM 2944 C C . GLY A 1 380 ? -39.614 -40.717 85.327 1.00 65.30 576 GLY A C 1
ATOM 2945 O O . GLY A 1 380 ? -39.120 -40.555 84.192 1.00 64.93 576 GLY A O 1
ATOM 2946 N N . ASP A 1 381 ? -39.884 -39.692 86.153 1.00 63.19 577 ASP A N 1
ATOM 2947 C CA . ASP A 1 381 ? -39.771 -38.278 85.713 1.00 62.59 577 ASP A CA 1
ATOM 2948 C C . ASP A 1 381 ? -38.309 -37.940 85.561 1.00 59.63 577 ASP A C 1
ATOM 2949 O O . ASP A 1 381 ? -37.545 -38.282 86.416 1.00 59.19 577 ASP A O 1
ATOM 2954 N N . GLY A 1 382 ? -37.924 -37.337 84.437 1.00 59.54 578 GLY A N 1
ATOM 2955 C CA . GLY A 1 382 ? -36.493 -37.119 84.026 1.00 56.79 578 GLY A CA 1
ATOM 2956 C C . GLY A 1 382 ? -35.646 -38.366 83.711 1.00 56.12 578 GLY A C 1
ATOM 2957 O O . GLY A 1 382 ? -34.406 -38.290 83.566 1.00 56.26 578 GLY A O 1
ATOM 2958 N N . MET A 1 383 ? -36.311 -39.517 83.585 1.00 51.20 579 MET A N 1
ATOM 2959 C CA . MET A 1 383 ? -35.653 -40.768 83.246 1.00 51.74 579 MET A CA 1
ATOM 2960 C C . MET A 1 383 ? -36.292 -41.660 82.187 1.00 48.24 579 MET A C 1
ATOM 2961 O O . MET A 1 383 ? -37.530 -41.736 82.001 1.00 46.22 579 MET A O 1
ATOM 2966 N N . VAL A 1 384 ? -35.390 -42.360 81.521 1.00 48.58 580 VAL A N 1
ATOM 2967 C CA . VAL A 1 384 ? -35.720 -43.178 80.392 1.00 46.53 580 VAL A CA 1
ATOM 2968 C C . VAL A 1 384 ? -34.845 -44.421 80.409 1.00 46.71 580 VAL A C 1
ATOM 2969 O O . VAL A 1 384 ? -33.681 -44.375 80.921 1.00 44.74 580 VAL A O 1
ATOM 2973 N N . CYS A 1 385 ? -35.400 -45.518 79.865 1.00 44.54 581 CYS A N 1
ATOM 2974 C CA . CYS A 1 385 ? -34.642 -46.716 79.729 1.00 46.32 581 CYS A CA 1
ATOM 2975 C C . CYS A 1 385 ? -33.512 -46.563 78.703 1.00 47.51 581 CYS A C 1
ATOM 2976 O O . CYS A 1 385 ? -33.727 -46.179 77.535 1.00 46.57 581 CYS A O 1
ATOM 2979 N N . SER A 1 386 ? -32.333 -47.003 79.117 1.00 46.11 582 SER A N 1
ATOM 2980 C CA . SER A 1 386 ? -31.181 -47.030 78.235 1.00 48.91 582 SER A CA 1
ATOM 2981 C C . SER A 1 386 ? -30.256 -48.178 78.627 1.00 49.02 582 SER A C 1
ATOM 2982 O O . SER A 1 386 ? -29.863 -48.242 79.749 1.00 49.01 582 SER A O 1
ATOM 2985 N N . LYS A 1 387 ? -29.933 -49.065 77.701 1.00 60.58 583 LYS A N 1
ATOM 2986 C CA . LYS A 1 387 ? -29.169 -50.321 77.982 1.00 64.31 583 LYS A CA 1
ATOM 2987 C C . LYS A 1 387 ? -29.665 -51.100 79.235 1.00 64.49 583 LYS A C 1
ATOM 2988 O O . LYS A 1 387 ? -28.862 -51.552 80.080 1.00 64.96 583 LYS A O 1
ATOM 2994 N N . GLY A 1 388 ? -30.992 -51.260 79.300 1.00 58.07 584 GLY A N 1
ATOM 2995 C CA . GLY A 1 388 ? -31.644 -52.090 80.290 1.00 57.35 584 GLY A CA 1
ATOM 2996 C C . GLY A 1 388 ? -31.715 -51.413 81.623 1.00 56.66 584 GLY A C 1
ATOM 2997 O O . GLY A 1 388 ? -31.977 -52.059 82.646 1.00 57.45 584 GLY A O 1
ATOM 2998 N N . GLN A 1 389 ? -31.433 -50.126 81.640 1.00 56.32 585 GLN A N 1
ATOM 2999 C CA . GLN A 1 389 ? -31.418 -49.415 82.90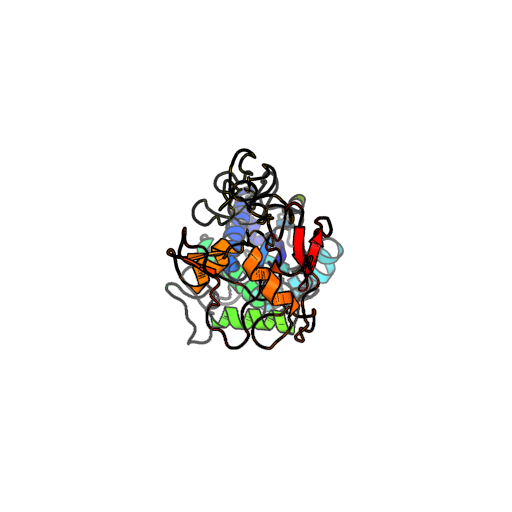6 1.00 57.44 585 GLN A CA 1
ATOM 3000 C C . GLN A 1 389 ? -32.229 -48.167 82.872 1.00 56.92 585 GLN A C 1
ATOM 3001 O O . GLN A 1 389 ? -32.439 -47.576 81.812 1.00 57.30 585 GLN A O 1
ATOM 3007 N N . CYS A 1 390 ? -32.643 -47.737 84.045 1.00 54.82 586 CYS A N 1
ATOM 3008 C CA . CYS A 1 390 ? -33.364 -46.518 84.157 1.00 55.38 586 CYS A CA 1
ATOM 3009 C C . CYS A 1 390 ? -32.360 -45.382 84.486 1.00 55.93 586 CYS A C 1
ATOM 3010 O O . CYS A 1 390 ? -31.685 -45.405 85.521 1.00 57.49 586 CYS A O 1
ATOM 3013 N N . VAL A 1 391 ? -32.229 -44.418 83.571 1.00 54.83 587 VAL A N 1
ATOM 3014 C CA . VAL A 1 391 ? -31.153 -43.443 83.657 1.00 55.98 587 VAL A CA 1
ATOM 3015 C C . VAL A 1 391 ? -31.676 -42.090 83.403 1.00 56.87 587 VAL A C 1
ATOM 3016 O O . VAL A 1 391 ? -32.834 -41.924 83.018 1.00 56.75 587 VAL A O 1
ATOM 3020 N N . ASP A 1 392 ? -30.806 -41.102 83.604 1.00 60.25 588 ASP A N 1
ATOM 3021 C CA . ASP A 1 392 ? -31.194 -39.716 83.396 1.00 62.07 588 ASP A CA 1
ATOM 3022 C C . ASP A 1 392 ? -31.027 -39.318 81.966 1.00 62.30 588 ASP A C 1
ATOM 3023 O O . ASP A 1 392 ? -30.119 -39.771 81.299 1.00 60.55 588 ASP A O 1
ATOM 3028 N N . VAL A 1 393 ? -31.965 -38.532 81.487 1.00 71.28 589 VAL A N 1
ATOM 3029 C CA . VAL A 1 393 ? -31.618 -37.471 80.538 1.00 75.28 589 VAL A CA 1
ATOM 3030 C C . VAL A 1 393 ? -30.947 -36.385 81.478 1.00 78.14 589 VAL A C 1
ATOM 3031 O O . VAL A 1 393 ? -31.494 -36.103 82.573 1.00 78.51 589 VAL A O 1
ATOM 3035 N N . GLN A 1 394 ? -29.774 -35.814 81.189 1.00 84.28 590 GLN A N 1
ATOM 3036 C CA . GLN A 1 394 ? -29.054 -35.816 79.930 1.00 87.42 590 GLN A CA 1
ATOM 3037 C C . GLN A 1 394 ? -27.948 -36.868 79.687 1.00 88.28 590 GLN A C 1
ATOM 3038 O O . GLN A 1 394 ? -26.825 -36.551 79.287 1.00 89.36 590 GLN A O 1
ATOM 3044 N N . THR A 1 395 ? -28.258 -38.120 79.876 1.00 85.17 591 THR A N 1
ATOM 3045 C CA . THR A 1 395 ? -27.712 -39.053 78.930 1.00 85.95 591 THR A CA 1
ATOM 3046 C C . THR A 1 395 ? -29.019 -39.598 78.382 1.00 85.81 591 THR A C 1
ATOM 3047 O O . THR A 1 395 ? -29.334 -40.774 78.610 1.00 85.56 591 THR A O 1
ATOM 3051 N N . ALA A 1 396 ? -29.798 -38.780 77.640 1.00 117.28 592 ALA A N 1
ATOM 3052 C CA . ALA A 1 396 ? -29.407 -37.729 76.614 1.00 116.26 592 ALA A CA 1
ATOM 3053 C C . ALA A 1 396 ? -28.192 -37.788 75.651 1.00 115.47 592 ALA A C 1
ATOM 3054 O O . ALA A 1 396 ? -27.508 -36.771 75.466 1.00 115.31 592 ALA A O 1
ATOM 3056 N N . TYR A 1 397 ? -27.895 -38.944 75.034 1.00 108.98 593 TYR A N 1
ATOM 3057 C CA . TYR A 1 397 ? -28.603 -40.252 75.067 1.00 106.81 593 TYR A CA 1
ATOM 3058 C C . TYR A 1 397 ? -27.526 -41.292 74.803 1.00 108.35 593 TYR A C 1
ATOM 3059 O O . TYR A 1 397 ? -26.577 -41.039 74.009 1.00 108.89 593 TYR A O 1
#

Foldseek 3Di:
DDPPPAQWEWAEAEEEFQLNCVVVVVDVVVVQVLVLVLQLLLLQQCVVRSYHYFHQYYHYHNDHGPWDDDQAQVVNLQVVLCCQLPPVCVPDPTFAYEYEYQDHHPDNDFKAAAAQQGNPSRGRYMYGYPPDPDSLVRSLVVNQRNLRNLHFAADDPCFDDPDADASRHVDHPGRHRYHTPRSSVRSSVSCVVVVNPVRHDDDDLVSGPRDDDQASQDAHPPAQGHQHACVRRPFQQAPSVRNAGHQQVAWRAQQPFQQWDTWGGNRRDRHTPPTDTHQFPDADDVRAFTDDPNDGFELQVVLCVLPHPQKGFADPVLLQQQLVLDDQRAFAALVGDTDRDDPQLSQQGFTFMDGPPDRDGDHRDCPVDDGGDFRYAPDRQWTDDRRGTDGPVVCD

Nearest PDB structures (foldseek):
  3k7n-assembly1_A  TM=1.003E+00  e=3.352E-92  Naja atra
  2w15-assembly1_A  TM=9.732E-01  e=1.000E-27  Bothrops asper
  4q1l-assembly1_A  TM=9.792E-01  e=7.180E-27  Bothrops leucurus
  6x5x-assembly1_A  TM=9.714E-01  e=7.180E-27  Bothrops moojeni
  1kuk-assembly1_A  TM=9.630E-01  e=7.014E-26  Protobothrops mucrosquamatus